Protein AF-0000000080280510 (afdb_homodimer)

Nearest PDB structures (foldseek):
  3bbl-assembly1_A  TM=8.140E-01  e=5.980E-21  Chloroflexus aggregans DSM 9485
  4wxe-assembly1_A  TM=8.511E-01  e=9.737E-18  Lacticaseibacillus paracasei ATCC 334
  4rk5-assembly1_A-2  TM=8.544E-01  e=2.870E-17  Lacticaseibacillus paracasei ATCC 334
  4rk7-assembly1_B  TM=8.495E-01  e=2.159E-17  Weissella paramesenteroides ATCC 33313
  4rk4-assembly1_A-2  TM=8.739E-01  e=1.062E-16  Lacticaseibacillus paracasei ATCC 334

pLDDT: mean 86.49, std 14.52, range [25.06, 98.88]

Foldseek 3Di:
DPDPPQCDCVNLCVQLVHDSVQLVCLLVVNDPDDPVSSVSSVVSCVVSVNDPPPVVVVVVLDAALEEEEEEADCPPLLNVLLVLLQVVLSVVVVGHYDYDHPVPPLVVVLVSLQVCLVNRHQEYEYEYFDFPDPVSLVSNCVSVVVSVVSNHFYEYEDDPPSNQHAYEHEQLLCLLQQVLVVQVVLPFQFEAEEFEDPSTPSRVNNVNSNQVNSVVVPHHDDPLSYFYAHPALCRLLVSLVSQVPDPLVNHGLEYEYAAPRSQNSNVVNCVVVVHDFNARHFYAHEACRPCQCVDVFRHWYWHWPSSVSSNVRSVCRVPDDPPDGHHYHYTYTHTDDTRRDHRGDD/DPDPPQCDCVNLCVQLVHDSVQLVCLLVVNDPDDPVSSVSSVVSCVVSVNDCPPVVVVVVVDAALEEEEEEADCPPLLNVLLVLLQVVLSVVVVGHYDYDHPVPPLVVVLVSLQVCLVNRHQEYEYEFFDFPDPVSLVSNCVSVVVSVVSNHFYEYEDDPPSNQHAYEHEQLLCLLQQVLVVQVVLPFQFEAEEFEDPSTPSRVNNVNSNQVNSVVVPHHDDPLSYFYAHPALCRLLVSLVSLVPDPLVNHGLEYEYAAPRSQNSNVVNCVVVVHDFNARHFYAHEACRPCQCVDVFRHWYWHWPSSVSSNVRSVCRVPDDPPDGHHYHYTYTHTDDTRRDHRGDD

Radius of gyration: 27.79 Å; Cα contacts (8 Å, |Δi|>4): 1458; chains: 2; bounding box: 68×83×66 Å

Secondary structure (DSSP, 8-state):
--------HHHHHHHHTS-HHHHHHHHTT-----HHHHHHHHHHHHHTT----HHHHHHTTPPEEEEEEEES-TTSHHHHHHHHHHHHHHHHTT-EEEEEE-TT-HHHHHHHHHHHHHTTEEEEEEESPPB--HHHHHHHHHHHHHHHHTT-EEEEES--GGG--EEEEE-HHHHHHHHHHHHHHTT---EEEEE--TTBHHHHHHHHHHHHHHHHTT----GGGEEE--SSHHHHHHHHHHHHTS-GGG--SEEEESSHHHHHHHHHHHHHTT--TTTT-EEE-SB--GGGGGSSSPPBEEE--HHHHHHHHHHHHHT--TTPPPPEEEE--EEE--TT--PPP-/--------HHHHHHHHTS-HHHHHHHHTT-----HHHHHHHHHHHHHTT----HHHHHHTTPPEEEEEEEES-TTSHHHHHHHHHHHHHHHHTT-EEEEEE-TT-HHHHHHHHHHHHHTTEEEEEEESPPB--HHHHHHHHHHHHHHHHTT-EEEEES--GGG--EEEEE-HHHHHHHHHHHHHHTT---EEEEE--TTBHHHHHHHHHHHHHHHHTT----GGGEEE--SSHHHHHHHHHHHHTS-GGG--SEEEESSHHHHHHHHHHHHHTT--TTTT-EEE-SB--GGGGGSSSPPBEEE--HHHHHHHHHHHHHT--TTPPPPEEEE--EEE--TT--PPP-

Solvent-accessible surface area (backbone atoms only — not comparable to full-atom values): 34530 Å² total; per-residue (Å²): 131,80,78,74,73,76,65,42,67,61,51,29,6,58,67,41,70,43,53,55,67,55,36,50,25,44,78,67,67,68,46,93,65,59,69,69,58,46,49,40,36,52,48,29,21,58,75,56,66,42,61,83,41,60,43,55,47,45,63,70,71,44,66,38,64,30,33,37,37,41,30,36,42,50,65,38,61,66,46,21,37,20,47,48,18,30,49,52,52,29,51,77,67,72,32,44,57,35,34,32,60,34,71,77,33,69,69,47,47,45,49,50,51,46,51,38,48,50,62,33,31,42,26,39,36,41,40,44,66,28,71,88,42,70,68,58,49,52,56,40,46,66,49,48,50,62,35,40,75,72,64,32,25,52,17,25,38,34,70,48,78,85,70,71,45,29,23,30,28,65,35,40,31,60,33,20,23,51,44,34,49,56,44,42,74,45,61,46,67,44,56,30,34,39,34,37,58,73,68,27,53,61,44,44,31,25,51,50,21,23,44,51,41,31,47,76,71,75,25,73,74,54,74,87,32,48,32,68,30,54,86,33,36,68,20,16,22,53,23,38,47,59,56,66,70,44,62,74,92,70,50,42,42,31,35,41,16,71,29,39,52,20,29,52,18,26,52,48,40,33,52,75,70,71,49,46,58,24,69,63,32,16,39,28,26,27,46,58,44,82,64,39,72,69,34,69,50,19,49,13,23,27,35,42,56,41,37,55,50,19,29,48,27,46,48,51,29,71,66,57,55,89,88,58,77,58,50,77,45,77,44,69,44,44,72,43,86,39,52,13,47,58,57,56,73,130,131,81,78,74,74,77,66,41,67,58,50,28,6,57,68,40,70,43,53,56,66,52,36,52,24,45,77,68,67,67,46,92,65,59,69,71,59,45,49,40,36,52,48,29,20,57,75,57,66,41,61,83,41,59,42,56,48,44,64,70,68,44,66,38,64,31,32,38,36,40,29,35,42,50,64,38,60,67,46,20,38,19,48,48,18,29,48,52,53,30,51,76,66,72,32,44,57,36,33,32,61,33,70,77,33,70,69,48,48,44,49,50,51,44,51,39,50,52,60,32,31,42,27,40,36,42,39,45,67,30,70,89,42,70,70,56,49,51,54,40,46,66,47,49,51,61,33,40,74,71,65,32,26,53,18,23,38,34,69,50,78,86,68,71,46,29,23,29,28,67,34,38,31,60,33,21,22,52,43,36,48,54,44,42,73,45,60,47,66,42,54,31,33,38,35,36,58,73,69,28,53,62,43,42,32,24,49,49,20,24,44,51,41,32,46,76,71,76,26,73,74,53,74,89,32,48,32,67,30,53,86,33,37,68,20,16,22,53,23,38,46,60,57,65,69,44,60,74,91,71,49,43,43,31,36,40,17,70,30,39,51,20,28,53,19,25,51,48,41,32,53,76,70,70,48,47,59,24,71,64,31,16,40,31,26,28,45,56,45,83,64,40,72,69,32,68,50,20,48,13,22,26,34,42,58,40,37,56,49,20,29,50,30,46,48,51,29,71,66,58,55,92,90,58,78,58,49,75,45,77,43,69,45,43,73,43,88,39,52,13,47,56,57,57,73,130

Sequence (692 aa):
MKARPHVTLEDVARTADVSLATASRVLNGTATVRGDLRERVIAAAADLSYTPNAHAQALAGGSQPTVGVICHDVGDPYFAAIAGGIMRVASENDLLVMLASTFRDPAKEVAYVSTLRAQRASAILLIGSAFEDKAWEKAMAAELEPYRRGGGHVAAVSRHRGLKVDTVQPDNRGGGAALAKALLDQGHRRFAVLAGPRSLTTVVDRLDGFAAELLEHGAELREDDVAEAAFTRDGGYEAMEKVLARPRKQWPTCVFAVTDVMAIGAMAALRDAGVSVPGEMSIAGFDDIPVVRDLTPSLTTVALPLEKLGARAMDLALKAAPGTRPRVVRMSGEVVLRGSTASPARMKARPHVTLEDVARTADVSLATASRVLNGTATVRGDLRERVIAAAADLSYTPNAHAQALAGGSQPTVGVICHDVGDPYFAAIAGGIMRVASENDLLVMLASTFRDPAKEVAYVSTLRAQRASAILLIGSAFEDKAWEKAMAAELEPYRRGGGHVAAVSRHRGLKVDTVQPDNRGGGAALAKALLDQGHRRFAVLAGPRSLTTVVDRLDGFAAELLEHGAELREDDVAEAAFTRDGGYEAMEKVLARPRKQWPTCVFAVTDVMAIGAMAALRDAGVSVPGEMSIAGFDDIPVVRDLTPSLTTVALPLEKLGARAMDLALKAAPGTRPRVVRMSGEVVLRGSTASPAR

Organism: Amycolatopsis orientalis (NCBI:txid31958)

Structure (mmCIF, N/CA/C/O backbone):
data_AF-0000000080280510-model_v1
#
loop_
_entity.id
_entity.type
_entity.pdbx_description
1 polymer 'LacI family transcriptional regulator'
#
loop_
_atom_site.group_PDB
_atom_site.id
_atom_site.type_symbol
_atom_site.label_atom_id
_atom_site.label_alt_id
_atom_site.label_comp_id
_atom_site.label_asym_id
_atom_site.label_entity_id
_atom_site.label_seq_id
_atom_site.pdbx_PDB_ins_code
_atom_site.Cartn_x
_atom_site.Cartn_y
_atom_site.Cartn_z
_atom_site.occupancy
_atom_site.B_iso_or_equiv
_atom_site.auth_seq_id
_atom_site.auth_comp_id
_atom_site.auth_asym_id
_atom_site.auth_atom_id
_atom_site.pdbx_PDB_mo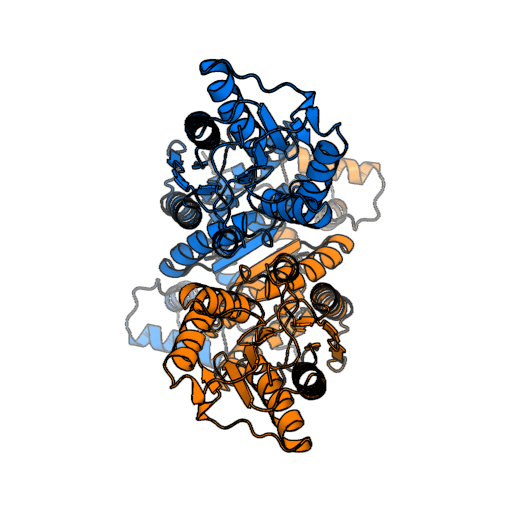del_num
ATOM 1 N N . MET A 1 1 ? -29.344 39.906 8.875 1 25.08 1 MET A N 1
ATOM 2 C CA . MET A 1 1 ? -29.156 38.906 9.938 1 25.08 1 MET A CA 1
ATOM 3 C C . MET A 1 1 ? -27.672 38.688 10.219 1 25.08 1 MET A C 1
ATOM 5 O O . MET A 1 1 ? -26.922 38.344 9.312 1 25.08 1 MET A O 1
ATOM 9 N N . LYS A 1 2 ? -27.125 39.312 11.266 1 32.38 2 LYS A N 1
ATOM 10 C CA . LYS A 1 2 ? -25.734 39.344 11.695 1 32.38 2 LYS A CA 1
ATOM 11 C C . LYS A 1 2 ? -25.156 37.938 11.82 1 32.38 2 LYS A C 1
ATOM 13 O O . LYS A 1 2 ? -25.766 37.062 12.422 1 32.38 2 LYS A O 1
ATOM 18 N N . ALA A 1 3 ? -24.328 37.562 11.008 1 35.66 3 ALA A N 1
ATOM 19 C CA . ALA A 1 3 ? -23.625 36.281 11 1 35.66 3 ALA A CA 1
ATOM 20 C C . ALA A 1 3 ? -23.156 35.906 12.398 1 35.66 3 ALA A C 1
ATOM 22 O O . ALA A 1 3 ? -22.516 36.688 13.086 1 35.66 3 ALA A O 1
ATOM 23 N N . ARG A 1 4 ? -23.766 35.062 13.094 1 42.97 4 ARG A N 1
ATOM 24 C CA . ARG A 1 4 ? -23.516 34.688 14.484 1 42.97 4 ARG A CA 1
ATOM 25 C C . ARG A 1 4 ? -22.047 34.312 14.688 1 42.97 4 ARG A C 1
ATOM 27 O O . ARG A 1 4 ? -21.5 33.5 13.953 1 42.97 4 ARG A O 1
ATOM 34 N N . PRO A 1 5 ? -21.25 35.062 15.406 1 43.16 5 PRO A N 1
ATOM 35 C CA . PRO A 1 5 ? -19.844 34.781 15.703 1 43.16 5 PRO A CA 1
ATOM 36 C C . PRO A 1 5 ? -19.578 33.344 16.125 1 43.16 5 PRO A C 1
ATOM 38 O O . PRO A 1 5 ? -20.484 32.688 16.641 1 43.16 5 PRO A O 1
ATOM 41 N N . HIS A 1 6 ? -18.766 32.594 15.484 1 49.75 6 HIS A N 1
ATOM 42 C CA . HIS A 1 6 ? -18.266 31.297 15.914 1 49.75 6 HIS A CA 1
ATOM 43 C C . HIS A 1 6 ? -18.125 31.234 17.438 1 49.75 6 HIS A C 1
ATOM 45 O O . HIS A 1 6 ? -17.688 32.219 18.062 1 49.75 6 HIS A O 1
ATOM 51 N N . VAL A 1 7 ? -18.844 30.375 18.125 1 61.53 7 VAL A N 1
ATOM 52 C CA . VAL A 1 7 ? -18.75 30.188 19.562 1 61.53 7 VAL A CA 1
ATOM 53 C C . VAL A 1 7 ? -17.281 30.031 19.969 1 61.53 7 VAL A C 1
ATOM 55 O O . VAL A 1 7 ? -16.531 29.266 19.344 1 61.53 7 VAL A O 1
ATOM 58 N N . THR A 1 8 ? -16.703 30.891 20.688 1 65.88 8 THR A N 1
ATOM 59 C CA . THR A 1 8 ? -15.32 30.906 21.141 1 65.88 8 THR A CA 1
ATOM 60 C C . THR A 1 8 ? -15.195 30.281 22.531 1 65.88 8 THR A C 1
ATOM 62 O O . THR A 1 8 ? -16.203 30.031 23.188 1 65.88 8 THR A O 1
ATOM 65 N N . LEU A 1 9 ? -13.922 29.969 22.812 1 73.62 9 LEU A N 1
ATOM 66 C CA . LEU A 1 9 ? -13.656 29.516 24.172 1 73.62 9 LEU A CA 1
ATOM 67 C C . LEU A 1 9 ? -14.156 30.547 25.188 1 73.62 9 LEU A C 1
ATOM 69 O O . LEU A 1 9 ? -14.594 30.172 26.281 1 73.62 9 LEU A O 1
ATOM 73 N N . GLU A 1 10 ? -14.164 31.781 24.734 1 78 10 GLU A N 1
ATOM 74 C CA . GLU A 1 10 ? -14.656 32.844 25.609 1 78 10 GLU A CA 1
ATOM 75 C C . GLU A 1 10 ? -16.156 32.719 25.844 1 78 10 GLU A C 1
ATOM 77 O O . GLU A 1 10 ? -16.641 32.969 26.953 1 78 10 GLU A O 1
ATOM 82 N N . ASP A 1 11 ? -16.812 32.281 24.875 1 78.56 11 ASP A N 1
ATOM 83 C CA . ASP A 1 11 ? -18.25 32.062 25 1 78.56 11 ASP A CA 1
ATOM 84 C C . ASP A 1 11 ? -18.562 30.906 25.953 1 78.56 11 ASP A C 1
ATOM 86 O O . ASP A 1 11 ? -19.484 31 26.766 1 78.56 11 ASP A O 1
ATOM 90 N N . VAL A 1 12 ? -17.766 29.906 25.844 1 79.56 12 VAL A N 1
ATOM 91 C CA . VAL A 1 12 ? -17.922 28.766 26.734 1 79.56 12 VAL A CA 1
ATOM 92 C C . VAL A 1 12 ? -17.609 29.172 28.172 1 79.56 12 VAL A C 1
ATOM 94 O O . VAL A 1 12 ? -18.359 28.828 29.094 1 79.56 12 VAL A O 1
ATOM 97 N N . ALA A 1 13 ? -16.562 29.891 28.25 1 84.81 13 ALA A N 1
ATOM 98 C CA . ALA A 1 13 ? -16.156 30.359 29.578 1 84.81 13 ALA A CA 1
ATOM 99 C C . ALA A 1 13 ? -17.234 31.25 30.203 1 84.81 13 ALA A C 1
ATOM 101 O O . ALA A 1 13 ? -17.547 31.094 31.391 1 84.81 13 ALA A O 1
ATOM 102 N N . ARG A 1 14 ? -17.75 32.062 29.406 1 84.56 14 ARG A N 1
ATOM 103 C CA . ARG A 1 14 ? -18.797 32.969 29.859 1 84.56 14 ARG A CA 1
ATOM 104 C C . ARG A 1 14 ? -20.062 32.188 30.25 1 84.56 14 ARG A C 1
ATOM 106 O O . ARG A 1 14 ? -20.641 32.469 31.312 1 84.56 14 ARG A O 1
ATOM 113 N N . THR A 1 15 ? -20.344 31.25 29.484 1 83.81 15 THR A N 1
ATOM 114 C CA . THR A 1 15 ? -21.547 30.469 29.719 1 83.81 15 THR A CA 1
ATOM 115 C C . THR A 1 15 ? -21.391 29.594 30.953 1 83.81 15 THR A C 1
ATOM 117 O O . THR A 1 15 ? -22.344 29.406 31.719 1 83.81 15 THR A O 1
ATOM 120 N N . ALA A 1 16 ? -20.25 29.094 31.141 1 85.06 16 ALA A N 1
ATOM 121 C CA . ALA A 1 16 ? -19.938 28.203 32.25 1 85.06 16 ALA A CA 1
ATOM 122 C C . ALA A 1 16 ? -19.547 29.016 33.5 1 85.06 16 ALA A C 1
ATOM 124 O O . ALA A 1 16 ? -19.359 28.453 34.562 1 85.06 16 ALA A O 1
ATOM 125 N N . ASP A 1 17 ? -19.453 30.312 33.312 1 87.56 17 ASP A N 1
ATOM 126 C CA . ASP A 1 17 ? -19.047 31.234 34.375 1 87.56 17 ASP A CA 1
ATOM 127 C C . ASP A 1 17 ? -17.703 30.828 35 1 87.56 17 ASP A C 1
ATOM 129 O O . ASP A 1 17 ? -17.594 30.703 36.219 1 87.56 17 ASP A O 1
ATOM 133 N N . VAL A 1 18 ? -16.844 30.578 34.094 1 85.31 18 VAL A N 1
ATOM 134 C CA . VAL A 1 18 ? -15.477 30.281 34.5 1 85.31 18 VAL A CA 1
ATOM 135 C C . VAL A 1 18 ? -14.508 31.156 33.719 1 85.31 18 VAL A C 1
ATOM 137 O O . VAL A 1 18 ? -14.906 31.812 32.75 1 85.31 18 VAL A O 1
ATOM 140 N N . SER A 1 19 ? -13.305 31.234 34.25 1 81.19 19 SER A N 1
ATOM 141 C CA . SER A 1 19 ? -12.281 31.969 33.5 1 81.19 19 SER A CA 1
ATOM 142 C C . SER A 1 19 ? -11.969 31.266 32.156 1 81.19 19 SER A C 1
ATOM 144 O O . SER A 1 19 ? -12.227 30.078 32 1 81.19 19 SER A O 1
ATOM 146 N N . LEU A 1 20 ? -11.406 31.953 31.172 1 79.88 20 LEU A N 1
ATOM 147 C CA . LEU A 1 20 ? -10.977 31.406 29.891 1 79.88 20 LEU A CA 1
ATOM 148 C C . LEU A 1 20 ? -9.969 30.281 30.078 1 79.88 20 LEU A C 1
ATOM 150 O O . LEU A 1 20 ? -10.039 29.25 29.406 1 79.88 20 LEU A O 1
ATOM 154 N N . ALA A 1 21 ? -9.125 30.5 31.094 1 76.88 21 ALA A N 1
ATOM 155 C CA . ALA A 1 21 ? -8.094 29.516 31.406 1 76.88 21 ALA A CA 1
ATOM 156 C C . ALA A 1 21 ? -8.703 28.234 31.953 1 76.88 21 ALA A C 1
ATOM 158 O O . ALA A 1 21 ? -8.289 27.141 31.594 1 76.88 21 ALA A O 1
ATOM 159 N N . THR A 1 22 ? -9.648 28.422 32.75 1 78.19 22 THR A N 1
ATOM 160 C CA . THR A 1 22 ? -10.305 27.281 33.375 1 78.19 22 THR A CA 1
ATOM 161 C C . THR A 1 22 ? -11.102 26.484 32.312 1 78.19 22 THR A C 1
ATOM 163 O O . THR A 1 22 ? -11.031 25.266 32.281 1 78.19 22 THR A O 1
ATOM 166 N N . ALA A 1 23 ? -11.844 27.188 31.438 1 79 23 ALA A N 1
ATOM 167 C CA . ALA A 1 23 ? -12.609 26.531 30.375 1 79 23 ALA A CA 1
ATOM 168 C C . ALA A 1 23 ? -11.688 25.766 29.438 1 79 23 ALA A C 1
ATOM 170 O O . ALA A 1 23 ? -11.992 24.625 29.062 1 79 23 ALA A O 1
ATOM 171 N N . SER A 1 24 ? -10.617 26.328 29.141 1 71.94 24 SER A N 1
ATOM 172 C CA . SER A 1 24 ? -9.633 25.703 28.25 1 71.94 24 SER A CA 1
ATOM 173 C C . SER A 1 24 ? -9.055 24.438 28.875 1 71.94 24 SER A C 1
ATOM 175 O O . SER A 1 24 ? -9.008 23.391 28.234 1 71.94 24 SER A O 1
ATOM 177 N N . ARG A 1 25 ? -8.742 24.562 30.156 1 69.44 25 ARG A N 1
ATOM 178 C CA . ARG A 1 25 ? -8.109 23.438 30.859 1 69.44 25 ARG A CA 1
ATOM 179 C C . ARG A 1 25 ? -9.094 22.297 31.062 1 69.44 25 ARG A C 1
ATOM 181 O O . ARG A 1 25 ? -8.719 21.125 30.953 1 69.44 25 ARG A O 1
ATOM 188 N N . VAL A 1 26 ? -10.266 22.625 31.281 1 74.31 26 VAL A N 1
ATOM 189 C CA . VAL A 1 26 ? -11.289 21.609 31.484 1 74.31 26 VAL A CA 1
ATOM 190 C C . VAL A 1 26 ? -11.555 20.875 30.188 1 74.31 26 VAL A C 1
ATOM 192 O O . VAL A 1 26 ? -11.602 19.641 30.156 1 74.31 26 VAL A O 1
ATOM 195 N N . LEU A 1 27 ? -11.609 21.594 29.094 1 71.75 27 LEU A N 1
ATOM 196 C CA . LEU A 1 27 ? -11.977 21 27.828 1 71.75 27 LEU A CA 1
ATOM 197 C C . LEU A 1 27 ? -10.82 20.219 27.234 1 71.75 27 LEU A C 1
ATOM 199 O O . LEU A 1 27 ? -11.031 19.25 26.484 1 71.75 27 LEU A O 1
ATOM 203 N N . ASN A 1 28 ? -9.609 20.625 27.75 1 62.53 28 ASN A N 1
ATOM 204 C CA . ASN A 1 28 ? -8.414 19.922 27.297 1 62.53 28 ASN A CA 1
ATOM 205 C C . ASN A 1 28 ? -8.016 18.812 28.266 1 62.53 28 ASN A C 1
ATOM 207 O O . ASN A 1 28 ? -6.996 18.156 28.078 1 62.53 28 ASN A O 1
ATOM 211 N N . GLY A 1 29 ? -8.773 18.703 29.25 1 63.38 29 GLY A N 1
ATOM 212 C CA . GLY A 1 29 ? -8.594 17.641 30.219 1 63.38 29 GLY A CA 1
ATOM 213 C C . GLY A 1 29 ? -7.426 17.859 31.156 1 63.38 29 GLY A C 1
ATOM 214 O O . GLY A 1 29 ? -6.93 16.922 31.781 1 63.38 29 GLY A O 1
ATOM 215 N N . THR A 1 30 ? -6.957 19.016 31.188 1 58.25 30 THR A N 1
ATOM 216 C CA . THR A 1 30 ? -5.77 19.281 31.984 1 58.25 30 THR A CA 1
ATOM 217 C C . THR A 1 30 ? -6.137 20.031 33.281 1 58.25 30 THR A C 1
ATOM 219 O O . THR A 1 30 ? -5.273 20.312 34.094 1 58.25 30 THR A O 1
ATOM 222 N N . ALA A 1 31 ? -7.316 20.328 33.375 1 63.25 31 ALA A N 1
ATOM 223 C CA . ALA A 1 31 ? -7.727 21.109 34.531 1 63.25 31 ALA A CA 1
ATOM 224 C C . ALA A 1 31 ? -8.008 20.188 35.719 1 63.25 31 ALA A C 1
ATOM 226 O O . ALA A 1 31 ? -8.68 19.172 35.594 1 63.25 31 ALA A O 1
ATOM 227 N N . THR A 1 32 ? -7.344 20.344 36.844 1 67.62 32 THR A N 1
ATOM 228 C CA . THR A 1 32 ? -7.758 19.766 38.125 1 67.62 32 THR A CA 1
ATOM 229 C C . THR A 1 32 ? -8.867 20.609 38.75 1 67.62 32 THR A C 1
ATOM 231 O O . THR A 1 32 ? -8.586 21.562 39.469 1 67.62 32 THR A O 1
ATOM 234 N N . VAL A 1 33 ? -10.086 20.422 38.344 1 70.06 33 VAL A N 1
ATOM 235 C CA . VAL A 1 33 ? -11.203 21.188 38.906 1 70.06 33 VAL A CA 1
ATOM 236 C C . VAL A 1 33 ? -12.219 20.234 39.531 1 70.06 33 VAL A C 1
ATOM 238 O O . VAL A 1 33 ? -12.172 19.031 39.281 1 70.06 33 VAL A O 1
ATOM 241 N N . ARG A 1 34 ? -13.086 20.734 40.406 1 74.19 34 ARG A N 1
ATOM 242 C CA . ARG A 1 34 ? -14.172 19.969 41 1 74.19 34 ARG A CA 1
ATOM 243 C C . ARG A 1 34 ? -15.125 19.438 39.938 1 74.19 34 ARG A C 1
ATOM 245 O O . ARG A 1 34 ? -15.289 20.062 38.875 1 74.19 34 ARG A O 1
ATOM 252 N N . GLY A 1 35 ? -15.609 18.25 40.125 1 73.69 35 GLY A N 1
ATOM 253 C CA . GLY A 1 35 ? -16.484 17.562 39.219 1 73.69 35 GLY A CA 1
ATOM 254 C C . GLY A 1 35 ? -17.625 18.422 38.688 1 73.69 35 GLY A C 1
ATOM 255 O O . GLY A 1 35 ? -17.969 18.375 37.531 1 73.69 35 GLY A O 1
ATOM 256 N N . ASP A 1 36 ? -18.203 19.156 39.594 1 78.31 36 ASP A N 1
ATOM 257 C CA . ASP A 1 36 ? -19.328 20 39.219 1 78.31 36 ASP A CA 1
ATOM 258 C C . ASP A 1 36 ? -18.922 21.062 38.188 1 78.31 36 ASP A C 1
ATOM 260 O O . ASP A 1 36 ? -19.656 21.297 37.219 1 78.31 36 ASP A O 1
ATOM 264 N N . LEU A 1 37 ? -17.75 21.672 38.281 1 78.06 37 LEU A N 1
ATOM 265 C CA . LEU A 1 37 ? -17.234 22.703 37.375 1 78.06 37 LEU A CA 1
ATOM 266 C C . LEU A 1 37 ? -16.891 22.078 36 1 78.06 37 LEU A C 1
ATOM 268 O O . LEU A 1 37 ? -17.156 22.688 34.969 1 78.06 37 LEU A O 1
ATOM 272 N N . ARG A 1 38 ? -16.359 20.984 35.969 1 80.19 38 ARG A N 1
ATOM 273 C CA . ARG A 1 38 ? -16.047 20.266 34.75 1 80.19 38 ARG A CA 1
ATOM 274 C C . ARG A 1 38 ? -17.297 20 33.938 1 80.19 38 ARG A C 1
ATOM 276 O O . ARG A 1 38 ? -17.328 20.234 32.719 1 80.19 38 ARG A O 1
ATOM 283 N N . GLU A 1 39 ? -18.234 19.562 34.656 1 81.56 39 GLU A N 1
ATOM 284 C CA . GLU A 1 39 ? -19.5 19.234 34 1 81.56 39 GLU A CA 1
ATOM 285 C C . GLU A 1 39 ? -20.141 20.484 33.406 1 81.56 39 GLU A C 1
ATOM 287 O O . GLU A 1 39 ? -20.703 20.438 32.312 1 81.56 39 GLU A O 1
ATOM 292 N N . ARG A 1 40 ? -20.125 21.547 34.125 1 83.44 40 ARG A N 1
ATOM 293 C CA . ARG A 1 40 ? -20.688 22.812 33.656 1 83.44 40 ARG A CA 1
ATOM 294 C C . ARG A 1 40 ? -20 23.281 32.375 1 83.44 40 ARG A C 1
ATOM 296 O O . ARG A 1 40 ? -20.656 23.734 31.438 1 83.44 40 ARG A O 1
ATOM 303 N N . VAL A 1 41 ? -18.703 23.125 32.344 1 81.88 41 VAL A N 1
ATOM 304 C CA . VAL A 1 41 ? -17.922 23.562 31.188 1 81.88 41 VAL A CA 1
ATOM 305 C C . VAL A 1 41 ? -18.234 22.656 29.984 1 81.88 41 VAL A C 1
ATOM 307 O O . VAL A 1 41 ? -18.453 23.141 28.875 1 81.88 41 VAL A O 1
ATOM 310 N N . ILE A 1 42 ? -18.281 21.422 30.281 1 78.5 42 ILE A N 1
ATOM 311 C CA . ILE A 1 42 ? -18.578 20.453 29.234 1 78.5 42 ILE A CA 1
ATOM 312 C C . ILE A 1 42 ? -20 20.656 28.719 1 78.5 42 ILE A C 1
ATOM 314 O O . ILE A 1 42 ? -20.234 20.641 27.516 1 78.5 42 ILE A O 1
ATOM 318 N N . ALA A 1 43 ? -20.875 20.906 29.609 1 78.75 43 ALA A N 1
ATOM 319 C CA . ALA A 1 43 ? -22.266 21.188 29.234 1 78.75 43 ALA A CA 1
ATOM 320 C C . ALA A 1 43 ? -22.391 22.469 28.438 1 78.75 43 ALA A C 1
ATOM 322 O O . ALA A 1 43 ? -23.109 22.531 27.438 1 78.75 43 ALA A O 1
ATOM 323 N N . ALA A 1 44 ? -21.734 23.5 28.828 1 79.75 44 ALA A N 1
ATOM 324 C CA . ALA A 1 44 ? -21.734 24.781 28.109 1 79.75 44 ALA A CA 1
ATOM 325 C C . ALA A 1 44 ? -21.156 24.625 26.703 1 79.75 44 ALA A C 1
ATOM 327 O O . ALA A 1 44 ? -21.703 25.172 25.75 1 79.75 44 ALA A O 1
ATOM 328 N N . ALA A 1 45 ? -20.047 23.875 26.641 1 74.81 45 ALA A N 1
ATOM 329 C CA . ALA A 1 45 ? -19.438 23.609 25.328 1 74.81 45 ALA A CA 1
ATOM 330 C C . ALA A 1 45 ? -20.391 22.859 24.422 1 74.81 45 ALA A C 1
ATOM 332 O O . ALA A 1 45 ? -20.516 23.172 23.234 1 74.81 45 ALA A O 1
ATOM 333 N N . ALA A 1 46 ? -21.031 21.953 24.938 1 69.44 46 ALA A N 1
ATOM 334 C CA . ALA A 1 46 ? -22.016 21.156 24.203 1 69.44 46 ALA A CA 1
ATOM 335 C C . ALA A 1 46 ? -23.203 22.016 23.781 1 69.44 46 ALA A C 1
ATOM 337 O O . ALA A 1 46 ? -23.656 21.938 22.641 1 69.44 46 ALA A O 1
ATOM 338 N N . ASP A 1 47 ? -23.703 22.812 24.719 1 71.31 47 ASP A N 1
ATOM 339 C CA . ASP A 1 47 ? -24.844 23.688 24.469 1 71.31 47 ASP A CA 1
ATOM 340 C C . ASP A 1 47 ? -24.531 24.688 23.359 1 71.31 47 ASP A C 1
ATOM 342 O O . ASP A 1 47 ? -25.406 25.016 22.562 1 71.31 47 ASP A O 1
ATOM 346 N N . LEU A 1 48 ? -23.266 25.062 23.344 1 67.62 48 LEU A N 1
ATOM 347 C CA . LEU A 1 48 ? -22.859 26.094 22.375 1 67.62 48 LEU A CA 1
ATOM 348 C C . LEU A 1 48 ? -22.281 25.453 21.125 1 67.62 48 LEU A C 1
ATOM 350 O O . LEU A 1 48 ? -21.844 26.156 20.203 1 67.62 48 LEU A O 1
ATOM 354 N N . SER A 1 49 ? -22.312 24.141 21.203 1 62.88 49 SER A N 1
ATOM 355 C CA . SER A 1 49 ? -21.703 23.375 20.125 1 62.88 49 SER A CA 1
ATOM 356 C C . SER A 1 49 ? -20.266 23.797 19.875 1 62.88 49 SER A C 1
ATOM 358 O O . SER A 1 49 ? -19.859 23.984 18.734 1 62.88 49 SER A O 1
ATOM 360 N N . TYR A 1 50 ? -19.734 24.094 21.078 1 55.66 50 TYR A N 1
ATOM 361 C CA . TYR A 1 50 ? -18.328 24.5 21 1 55.66 50 TYR A CA 1
ATOM 362 C C . TYR A 1 50 ? -17.438 23.281 20.812 1 55.66 50 TYR A C 1
ATOM 364 O O . TYR A 1 50 ? -17.531 22.312 21.562 1 55.66 50 TYR A O 1
ATOM 372 N N . THR A 1 51 ? -16.844 23.125 19.828 1 48.78 51 THR A N 1
ATOM 373 C CA . THR A 1 51 ? -15.758 22.172 19.625 1 48.78 51 THR A CA 1
ATOM 374 C C . THR A 1 51 ? -14.398 22.828 19.875 1 48.78 51 THR A C 1
ATOM 376 O O . THR A 1 51 ? -14.086 23.844 19.266 1 48.78 51 THR A O 1
ATOM 379 N N . PRO A 1 52 ? -13.82 22.438 21.047 1 44.44 52 PRO A N 1
ATOM 380 C CA . PRO A 1 52 ? -12.477 23.016 21.188 1 44.44 52 PRO A CA 1
ATOM 381 C C . PRO A 1 52 ? -11.719 23.078 19.859 1 44.44 52 PRO A C 1
ATOM 383 O O . PRO A 1 52 ? -11.734 22.109 19.094 1 44.44 52 PRO A O 1
ATOM 386 N N . ASN A 1 53 ? -11.797 24.047 19.203 1 41.62 53 ASN A N 1
ATOM 387 C CA . ASN A 1 53 ? -11.102 24.203 17.938 1 41.62 53 ASN A CA 1
ATOM 388 C C . ASN A 1 53 ? -9.688 23.641 18 1 41.62 53 ASN A C 1
ATOM 390 O O . ASN A 1 53 ? -8.922 23.969 18.906 1 41.62 53 ASN A O 1
ATOM 394 N N . ALA A 1 54 ? -9.461 22.547 17.625 1 40 54 ALA A N 1
ATOM 395 C CA . ALA A 1 54 ? -8.062 22.172 17.406 1 40 54 ALA A CA 1
ATOM 396 C C . ALA A 1 54 ? -7.199 23.406 17.141 1 40 54 ALA A C 1
ATOM 398 O O . ALA A 1 54 ? -6.047 23.469 17.578 1 40 54 ALA A O 1
ATOM 399 N N . HIS A 1 55 ? -7.707 24.375 16.516 1 37.38 55 HIS A N 1
ATOM 400 C CA . HIS A 1 55 ? -7.039 25.656 16.281 1 37.38 55 HIS A CA 1
ATOM 401 C C . HIS A 1 55 ? -6.816 26.406 17.578 1 37.38 55 HIS A C 1
ATOM 403 O O . HIS A 1 55 ? -5.762 27.031 17.766 1 37.38 55 HIS A O 1
ATOM 409 N N . ALA A 1 56 ? -7.797 26.469 18.391 1 39.75 56 ALA A N 1
ATOM 410 C CA . ALA A 1 56 ? -7.602 27.172 19.656 1 39.75 56 ALA A CA 1
ATOM 411 C C . ALA A 1 56 ? -6.559 26.453 20.516 1 39.75 56 ALA A C 1
ATOM 413 O O . ALA A 1 56 ? -5.773 27.109 21.219 1 39.75 56 ALA A O 1
ATOM 414 N N . GLN A 1 57 ? -6.582 25.156 20.469 1 40.34 57 GLN A N 1
ATOM 415 C CA . GLN A 1 57 ? -5.484 24.453 21.125 1 40.34 57 GLN A CA 1
ATOM 416 C C . GLN A 1 57 ? -4.168 24.672 20.375 1 40.34 57 GLN A C 1
ATOM 418 O O . GLN A 1 57 ? -3.107 24.766 21 1 40.34 57 GLN A O 1
ATOM 423 N N . ALA A 1 58 ? -4.199 24.625 19.047 1 39.91 58 ALA A N 1
ATOM 424 C CA . ALA A 1 58 ? -3.053 25.047 18.266 1 39.91 58 ALA A CA 1
ATOM 425 C C . ALA A 1 58 ? -2.68 26.5 18.578 1 39.91 58 ALA A C 1
ATOM 427 O O . ALA A 1 58 ? -1.496 26.844 18.641 1 39.91 58 ALA A O 1
ATOM 428 N N . LEU A 1 59 ? -3.615 27.328 18.781 1 36.84 59 LEU A N 1
ATOM 429 C CA . LEU A 1 59 ? -3.363 28.719 19.172 1 36.84 59 LEU A CA 1
ATOM 430 C C . LEU A 1 59 ? -2.816 28.781 20.594 1 36.84 59 LEU A C 1
ATOM 432 O O . LEU A 1 59 ? -2.053 29.688 20.922 1 36.84 59 LEU A O 1
ATOM 436 N N . ALA A 1 60 ? -3.387 27.969 21.422 1 39 60 ALA A N 1
ATOM 437 C CA . ALA A 1 60 ? -2.785 28.062 22.75 1 39 60 ALA A CA 1
ATOM 438 C C . ALA A 1 60 ? -1.388 27.438 22.766 1 39 60 ALA A C 1
ATOM 440 O O . ALA A 1 60 ? -0.852 27.125 23.828 1 39 60 ALA A O 1
ATOM 441 N N . GLY A 1 61 ? -0.676 27.328 21.703 1 45.75 61 GLY A N 1
ATOM 442 C CA . GLY A 1 61 ? 0.743 27.047 21.562 1 45.75 61 GLY A CA 1
ATOM 443 C C . GLY A 1 61 ? 1.057 25.562 21.547 1 45.75 61 GLY A C 1
ATOM 444 O O . GLY A 1 61 ? 2.225 25.172 21.531 1 45.75 61 GLY A O 1
ATOM 445 N N . GLY A 1 62 ? 0.062 24.656 21.703 1 51.69 62 GLY A N 1
ATOM 446 C CA . GLY A 1 62 ? 0.525 23.297 21.938 1 51.69 62 GLY A CA 1
ATOM 447 C C . GLY A 1 62 ? 0.536 22.453 20.688 1 51.69 62 GLY A C 1
ATOM 448 O O . GLY A 1 62 ? -0.014 22.844 19.656 1 51.69 62 GLY A O 1
ATOM 449 N N . SER A 1 63 ? 1.415 21.484 20.547 1 60.31 63 SER A N 1
ATOM 450 C CA . SER A 1 63 ? 1.593 20.484 19.5 1 60.31 63 SER A CA 1
ATOM 451 C C . SER A 1 63 ? 0.294 19.734 19.219 1 60.31 63 SER A C 1
ATOM 453 O O . SER A 1 63 ? -0.508 19.516 20.141 1 60.31 63 SER A O 1
ATOM 455 N N . GLN A 1 64 ? -0.128 19.594 17.844 1 71.5 64 GLN A N 1
ATOM 456 C CA . GLN A 1 64 ? -1.247 18.75 17.453 1 71.5 64 GLN A CA 1
ATOM 457 C C . GLN A 1 64 ? -0.9 17.281 17.594 1 71.5 64 GLN A C 1
ATOM 459 O O . GLN A 1 64 ? 0.251 16.875 17.406 1 71.5 64 GLN A O 1
ATOM 464 N N . PRO A 1 65 ? -1.794 16.578 18.125 1 82.88 65 PRO A N 1
ATOM 465 C CA . PRO A 1 65 ? -1.556 15.141 18.281 1 82.88 65 PRO A CA 1
ATOM 466 C C . PRO A 1 65 ? -1.481 14.406 16.938 1 82.88 65 PRO A C 1
ATOM 468 O O . PRO A 1 65 ? -2.189 13.414 16.734 1 82.88 65 PRO A O 1
ATOM 471 N N . THR A 1 66 ? -0.625 14.969 16.047 1 89.19 66 THR A N 1
ATOM 472 C CA . THR A 1 66 ? -0.465 14.414 14.703 1 89.19 66 THR A CA 1
ATOM 473 C C . THR A 1 66 ? 1 14.094 14.422 1 89.19 66 THR A C 1
ATOM 475 O O . THR A 1 66 ? 1.895 14.844 14.82 1 89.19 66 THR A O 1
ATOM 478 N N . VAL A 1 67 ? 1.158 12.938 13.836 1 94 67 VAL A N 1
ATOM 479 C CA . VAL A 1 67 ? 2.467 12.516 13.352 1 94 67 VAL A CA 1
ATOM 480 C C . VAL A 1 67 ? 2.486 12.547 11.828 1 94 67 VAL A C 1
ATOM 482 O O . VAL A 1 67 ? 1.59 12 11.18 1 94 67 VAL A O 1
ATOM 485 N N . GLY A 1 68 ? 3.486 13.273 11.273 1 94.81 68 GLY A N 1
ATOM 486 C CA . GLY A 1 68 ? 3.705 13.25 9.836 1 94.81 68 GLY A CA 1
ATOM 487 C C . GLY A 1 68 ? 4.703 12.195 9.406 1 94.81 68 GLY A C 1
ATOM 488 O O . GLY A 1 68 ? 5.812 12.125 9.938 1 94.81 68 GLY A O 1
ATOM 489 N N . VAL A 1 69 ? 4.254 11.383 8.492 1 94.94 69 VAL A N 1
ATOM 490 C CA . VAL A 1 69 ? 5.129 10.359 7.938 1 94.94 69 VAL A CA 1
ATOM 491 C C . VAL A 1 69 ? 5.363 10.625 6.453 1 94.94 69 VAL A C 1
ATOM 493 O O . VAL A 1 69 ? 4.426 10.609 5.652 1 94.94 69 VAL A O 1
ATOM 496 N N . ILE A 1 70 ? 6.605 10.891 6.125 1 93.56 70 ILE A N 1
ATOM 497 C CA . ILE A 1 70 ? 6.984 11.188 4.75 1 93.56 70 ILE A CA 1
ATOM 498 C C . ILE A 1 70 ? 7.773 10.023 4.164 1 93.56 70 ILE A C 1
ATOM 500 O O . ILE A 1 70 ? 8.812 9.641 4.699 1 93.56 70 ILE A O 1
ATOM 504 N N . CYS A 1 71 ? 7.195 9.469 3.117 1 91.5 71 CYS A N 1
ATOM 505 C CA . CYS A 1 71 ? 7.867 8.352 2.465 1 91.5 71 CYS A CA 1
ATOM 506 C C . CYS A 1 71 ? 7.953 8.57 0.959 1 91.5 71 CYS A C 1
ATOM 508 O O . CYS A 1 71 ? 7.445 9.57 0.442 1 91.5 71 CYS A O 1
ATOM 510 N N . HIS A 1 72 ? 8.633 7.68 0.258 1 87.5 72 HIS A N 1
ATOM 511 C CA . HIS A 1 72 ? 8.781 7.797 -1.189 1 87.5 72 HIS A CA 1
ATOM 512 C C . HIS A 1 72 ? 7.477 7.457 -1.903 1 87.5 72 HIS A C 1
ATOM 514 O O . HIS A 1 72 ? 7.059 8.172 -2.82 1 87.5 72 HIS A O 1
ATOM 520 N N . ASP A 1 73 ? 6.895 6.324 -1.451 1 86.62 73 ASP A N 1
ATOM 521 C CA . ASP A 1 73 ? 5.668 5.871 -2.104 1 86.62 73 ASP A CA 1
ATOM 522 C C . ASP A 1 73 ? 4.824 5.02 -1.157 1 86.62 73 ASP A C 1
ATOM 524 O O . ASP A 1 73 ? 5.141 3.854 -0.917 1 86.62 73 ASP A O 1
ATOM 528 N N . VAL A 1 74 ? 3.732 5.547 -0.741 1 83.38 74 VAL A N 1
ATOM 529 C CA . VAL A 1 74 ? 2.885 4.844 0.214 1 83.38 74 VAL A CA 1
ATOM 530 C C . VAL A 1 74 ? 2.252 3.625 -0.456 1 83.38 74 VAL A C 1
ATOM 532 O O . VAL A 1 74 ? 1.827 2.688 0.222 1 83.38 74 VAL A O 1
ATOM 535 N N . GLY A 1 75 ? 2.184 3.629 -1.766 1 84 75 GLY A N 1
ATOM 536 C CA . GLY A 1 75 ? 1.639 2.492 -2.492 1 84 75 GLY A CA 1
ATOM 537 C C . GLY A 1 75 ? 2.602 1.323 -2.58 1 84 75 GLY A C 1
ATOM 538 O O . GLY A 1 75 ? 2.203 0.209 -2.924 1 84 75 GLY A O 1
ATOM 539 N N . ASP A 1 76 ? 3.828 1.604 -2.314 1 88.75 76 ASP A N 1
ATOM 540 C CA . ASP A 1 76 ? 4.824 0.541 -2.215 1 88.75 76 ASP A CA 1
ATOM 541 C C . ASP A 1 76 ? 4.656 -0.246 -0.916 1 88.75 76 ASP A C 1
ATOM 543 O O . ASP A 1 76 ? 4.684 0.33 0.173 1 88.75 76 ASP A O 1
ATOM 547 N N . PRO A 1 77 ? 4.512 -1.616 -1.095 1 90.94 77 PRO A N 1
ATOM 548 C CA . PRO A 1 77 ? 4.27 -2.447 0.087 1 90.94 77 PRO A CA 1
ATOM 549 C C . PRO A 1 77 ? 5.379 -2.328 1.131 1 90.94 77 PRO A C 1
ATOM 551 O O . PRO A 1 77 ? 5.141 -2.561 2.318 1 90.94 77 PRO A O 1
ATOM 554 N N . TYR A 1 78 ? 6.582 -1.945 0.731 1 91.62 78 TYR A N 1
ATOM 555 C CA . TYR A 1 78 ? 7.68 -1.704 1.662 1 91.62 78 TYR A CA 1
ATOM 556 C C . TYR A 1 78 ? 7.34 -0.573 2.625 1 91.62 78 TYR A C 1
ATOM 558 O O . TYR A 1 78 ? 7.41 -0.744 3.844 1 91.62 78 TYR A O 1
ATOM 566 N N . PHE A 1 79 ? 6.859 0.472 2.127 1 91.62 79 PHE A N 1
ATOM 567 C CA . PHE A 1 79 ? 6.539 1.639 2.939 1 91.62 79 PHE A CA 1
ATOM 568 C C . PHE A 1 79 ? 5.223 1.44 3.676 1 91.62 79 PHE A C 1
ATOM 570 O O . PHE A 1 79 ? 5.055 1.913 4.801 1 91.62 79 PHE A O 1
ATOM 577 N N . ALA A 1 80 ? 4.355 0.765 3 1 89.94 80 ALA A N 1
ATOM 578 C CA . ALA A 1 80 ? 3.072 0.489 3.643 1 89.94 80 ALA A CA 1
ATOM 579 C C . ALA A 1 80 ? 3.262 -0.327 4.918 1 89.94 80 ALA A C 1
ATOM 581 O O . ALA A 1 80 ? 2.602 -0.074 5.93 1 89.94 80 ALA A O 1
ATOM 582 N N . ALA A 1 81 ? 4.145 -1.299 4.887 1 92 81 ALA A N 1
ATOM 583 C CA . ALA A 1 81 ? 4.418 -2.135 6.055 1 92 81 ALA A CA 1
ATOM 584 C C . ALA A 1 81 ? 5.047 -1.317 7.18 1 92 81 ALA A C 1
ATOM 586 O O . ALA A 1 81 ? 4.68 -1.466 8.344 1 92 81 ALA A O 1
ATOM 587 N N . ILE A 1 82 ? 5.98 -0.497 6.824 1 93.94 82 ILE A N 1
ATOM 588 C CA . ILE A 1 82 ? 6.613 0.371 7.812 1 93.94 82 ILE A CA 1
ATOM 589 C C . ILE A 1 82 ? 5.57 1.304 8.422 1 93.94 82 ILE A C 1
ATOM 591 O O . ILE A 1 82 ? 5.508 1.464 9.641 1 93.94 82 ILE A O 1
ATOM 595 N N . ALA A 1 83 ? 4.762 1.867 7.555 1 91.5 83 ALA A N 1
ATOM 596 C CA . ALA A 1 83 ? 3.691 2.748 8.016 1 91.5 83 ALA A CA 1
ATOM 597 C C . ALA A 1 83 ? 2.75 2.014 8.969 1 91.5 83 ALA A C 1
ATOM 599 O O . ALA A 1 83 ? 2.246 2.6 9.93 1 91.5 83 ALA A O 1
ATOM 600 N N . GLY A 1 84 ? 2.525 0.746 8.695 1 90.75 84 GLY A N 1
ATOM 601 C CA . GLY A 1 84 ? 1.704 -0.049 9.594 1 90.75 84 GLY A CA 1
ATOM 602 C C . GLY A 1 84 ? 2.236 -0.085 11.016 1 90.75 84 GLY A C 1
ATOM 603 O O . GLY A 1 84 ? 1.476 0.065 11.969 1 90.75 84 GLY A O 1
ATOM 604 N N . GLY A 1 85 ? 3.512 -0.28 11.172 1 93.5 85 GLY A N 1
ATOM 605 C CA . GLY A 1 85 ? 4.141 -0.254 12.477 1 93.5 85 GLY A CA 1
ATOM 606 C C . GLY A 1 85 ? 4.023 1.091 13.172 1 93.5 85 GLY A C 1
ATOM 607 O O . GLY A 1 85 ? 3.762 1.156 14.375 1 93.5 85 GLY A O 1
ATOM 608 N N . ILE A 1 86 ? 4.195 2.15 12.398 1 94.06 86 ILE A N 1
ATOM 609 C CA . ILE A 1 86 ? 4.078 3.51 12.914 1 94.06 86 ILE A CA 1
ATOM 610 C C . ILE A 1 86 ? 2.66 3.748 13.43 1 94.06 86 ILE A C 1
ATOM 612 O O . ILE A 1 86 ? 2.469 4.238 14.539 1 94.06 86 ILE A O 1
ATOM 616 N N . MET A 1 87 ? 1.712 3.375 12.617 1 91.75 87 MET A N 1
ATOM 617 C CA . MET A 1 87 ? 0.307 3.613 12.93 1 91.75 87 MET A CA 1
ATOM 618 C C . MET A 1 87 ? -0.107 2.846 14.18 1 91.75 87 MET A C 1
ATOM 620 O O . MET A 1 87 ? -0.895 3.342 14.984 1 91.75 87 MET A O 1
ATOM 624 N N . ARG A 1 88 ? 0.403 1.676 14.328 1 90.38 88 ARG A N 1
ATOM 625 C CA . ARG A 1 88 ? 0.102 0.893 15.523 1 90.38 88 ARG A CA 1
ATOM 626 C C . ARG A 1 88 ? 0.564 1.617 16.781 1 90.38 88 ARG A C 1
ATOM 628 O O . ARG A 1 88 ? -0.219 1.814 17.719 1 90.38 88 ARG A O 1
ATOM 635 N N . VAL A 1 89 ? 1.777 2.059 16.781 1 93.12 89 VAL A N 1
ATOM 636 C CA . VAL A 1 89 ? 2.332 2.752 17.938 1 93.12 89 VAL A CA 1
ATOM 637 C C . VAL A 1 89 ? 1.607 4.082 18.141 1 93.12 89 VAL A C 1
ATOM 639 O O . VAL A 1 89 ? 1.315 4.469 19.281 1 93.12 89 VAL A O 1
ATOM 642 N N . ALA A 1 90 ? 1.344 4.777 17.062 1 90.62 90 ALA A N 1
ATOM 643 C CA . ALA A 1 90 ? 0.629 6.047 17.156 1 90.62 90 ALA A CA 1
ATOM 644 C C . ALA A 1 90 ? -0.739 5.863 17.797 1 90.62 90 ALA A C 1
ATOM 646 O O . ALA A 1 90 ? -1.143 6.664 18.641 1 90.62 90 ALA A O 1
ATOM 647 N N . SER A 1 91 ? -1.374 4.852 17.406 1 86.69 91 SER A N 1
ATOM 648 C CA . SER A 1 91 ? -2.693 4.559 17.953 1 86.69 91 SER A CA 1
ATOM 649 C C . SER A 1 91 ? -2.625 4.297 19.453 1 86.69 91 SER A C 1
ATOM 651 O O . SER A 1 91 ? -3.482 4.758 20.219 1 86.69 91 SER A O 1
ATOM 653 N N . GLU A 1 92 ? -1.633 3.623 19.844 1 89.5 92 GLU A N 1
ATOM 654 C CA . GLU A 1 92 ? -1.424 3.326 21.25 1 89.5 92 GLU A CA 1
ATOM 655 C C . GLU A 1 92 ? -1.17 4.602 22.062 1 89.5 92 GLU A C 1
ATOM 657 O O . GLU A 1 92 ? -1.29 4.605 23.281 1 89.5 92 GLU A O 1
ATOM 662 N N . ASN A 1 93 ? -0.828 5.637 21.422 1 89 93 ASN A N 1
ATOM 663 C CA . ASN A 1 93 ? -0.505 6.902 22.078 1 89 93 ASN A CA 1
ATOM 664 C C . ASN A 1 93 ? -1.509 7.992 21.719 1 89 93 ASN A C 1
ATOM 666 O O . ASN A 1 93 ? -1.234 9.18 21.891 1 89 93 ASN A O 1
ATOM 670 N N . ASP A 1 94 ? -2.625 7.578 21.062 1 86.69 94 ASP A N 1
ATOM 671 C CA . ASP A 1 94 ? -3.732 8.461 20.703 1 86.69 94 ASP A CA 1
ATOM 672 C C . ASP A 1 94 ? -3.271 9.562 19.766 1 86.69 94 ASP A C 1
ATOM 674 O O . ASP A 1 94 ? -3.623 10.734 19.938 1 86.69 94 ASP A O 1
ATOM 678 N N . LEU A 1 95 ? -2.359 9.234 18.891 1 89.75 95 LEU A N 1
ATOM 679 C CA . LEU A 1 95 ? -1.879 10.148 17.859 1 89.75 95 LEU A CA 1
ATOM 680 C C . LEU A 1 95 ? -2.469 9.797 16.5 1 89.75 95 LEU A C 1
ATOM 682 O O . LEU A 1 95 ? -2.658 8.617 16.188 1 89.75 95 LEU A O 1
ATOM 686 N N . LEU A 1 96 ? -2.738 10.836 15.719 1 90.31 96 LEU A N 1
ATOM 687 C CA . LEU A 1 96 ? -3.154 10.633 14.336 1 90.31 96 LEU A CA 1
ATOM 688 C C . LEU A 1 96 ? -1.954 10.672 13.398 1 90.31 96 LEU A C 1
ATOM 690 O O . LEU A 1 96 ? -1.014 11.438 13.617 1 90.31 96 LEU A O 1
ATOM 694 N N . VAL A 1 97 ? -2.041 9.789 12.391 1 92.5 97 VAL A N 1
ATOM 695 C CA . VAL A 1 97 ? -0.917 9.711 11.469 1 92.5 97 VAL A CA 1
ATOM 696 C C . VAL A 1 97 ? -1.347 10.219 10.094 1 92.5 97 VAL A C 1
ATOM 698 O O . VAL A 1 97 ? -2.377 9.805 9.562 1 92.5 97 VAL A O 1
ATOM 701 N N . MET A 1 98 ? -0.539 11.164 9.633 1 91.94 98 MET A N 1
ATOM 702 C CA . MET A 1 98 ? -0.687 11.648 8.266 1 91.94 98 MET A CA 1
ATOM 703 C C . MET A 1 98 ? 0.483 11.195 7.395 1 91.94 98 MET A C 1
ATOM 705 O O . MET A 1 98 ? 1.643 11.445 7.73 1 91.94 98 MET A O 1
ATOM 709 N N . LEU A 1 99 ? 0.101 10.578 6.277 1 92.69 99 LEU A N 1
ATOM 710 C CA . LEU A 1 99 ? 1.127 10.047 5.391 1 92.69 99 LEU A CA 1
ATOM 711 C C . LEU A 1 99 ? 1.251 10.891 4.129 1 92.69 99 LEU A C 1
ATOM 713 O O . LEU A 1 99 ? 0.258 11.438 3.643 1 92.69 99 LEU A O 1
ATOM 717 N N . ALA A 1 100 ? 2.5 10.984 3.682 1 91.81 100 ALA A N 1
ATOM 718 C CA . ALA A 1 100 ? 2.756 11.727 2.449 1 91.81 100 ALA A CA 1
ATOM 719 C C . ALA A 1 100 ? 3.74 10.977 1.555 1 91.81 100 ALA A C 1
ATOM 721 O O . ALA A 1 100 ? 4.711 10.391 2.043 1 91.81 100 ALA A O 1
ATOM 722 N N . SER A 1 101 ? 3.434 10.969 0.259 1 91.06 101 SER A N 1
ATOM 723 C CA . SER A 1 101 ? 4.312 10.375 -0.744 1 91.06 101 SER A CA 1
ATOM 724 C C . SER A 1 101 ? 5.059 11.453 -1.529 1 91.06 101 SER A C 1
ATOM 726 O O . SER A 1 101 ? 4.441 12.375 -2.061 1 91.06 101 SER A O 1
ATOM 728 N N . THR A 1 102 ? 6.379 11.273 -1.601 1 88.44 102 THR A N 1
ATOM 729 C CA . THR A 1 102 ? 7.18 12.273 -2.297 1 88.44 102 THR A CA 1
ATOM 730 C C . THR A 1 102 ? 7.473 11.836 -3.729 1 88.44 102 THR A C 1
ATOM 732 O O . THR A 1 102 ? 7.895 12.641 -4.559 1 88.44 102 THR A O 1
ATOM 735 N N . PHE A 1 103 ? 7.34 10.453 -3.949 1 81.94 103 PHE A N 1
ATOM 736 C CA . PHE A 1 103 ? 7.75 9.836 -5.203 1 81.94 103 PHE A CA 1
ATOM 737 C C . PHE A 1 103 ? 9.188 10.203 -5.547 1 81.94 103 PHE A C 1
ATOM 739 O O . PHE A 1 103 ? 9.492 10.531 -6.695 1 81.94 103 PHE A O 1
ATOM 746 N N . ARG A 1 104 ? 9.969 10.281 -4.504 1 80.88 104 ARG A N 1
ATOM 747 C CA . ARG A 1 104 ? 11.414 10.477 -4.574 1 80.88 104 ARG A CA 1
ATOM 748 C C . ARG A 1 104 ? 11.758 11.852 -5.129 1 80.88 104 ARG A C 1
ATOM 750 O O . ARG A 1 104 ? 12.766 12.016 -5.82 1 80.88 104 ARG A O 1
ATOM 757 N N . ASP A 1 105 ? 10.891 12.805 -4.906 1 84.25 105 ASP A N 1
ATOM 758 C CA . ASP A 1 105 ? 11.133 14.203 -5.219 1 84.25 105 ASP A CA 1
ATOM 759 C C . ASP A 1 105 ? 11.633 14.961 -3.988 1 84.25 105 ASP A C 1
ATOM 761 O O . ASP A 1 105 ? 10.867 15.203 -3.051 1 84.25 105 ASP A O 1
ATOM 765 N N . PRO A 1 106 ? 12.883 15.359 -4.078 1 84.25 106 PRO A N 1
ATOM 766 C CA . PRO A 1 106 ? 13.438 16.016 -2.895 1 84.25 106 PRO A CA 1
ATOM 767 C C . PRO A 1 106 ? 12.711 17.328 -2.551 1 84.25 106 PRO A C 1
ATOM 769 O O . PRO A 1 106 ? 12.594 17.672 -1.376 1 84.25 106 PRO A O 1
ATOM 772 N N . ALA A 1 107 ? 12.242 18.031 -3.533 1 86.25 107 ALA A N 1
ATOM 773 C CA . ALA A 1 107 ? 11.523 19.281 -3.289 1 86.25 107 ALA A CA 1
ATOM 774 C C . ALA A 1 107 ? 10.211 19.016 -2.547 1 86.25 107 ALA A C 1
ATOM 776 O O . ALA A 1 107 ? 9.828 19.797 -1.667 1 86.25 107 ALA A O 1
ATOM 777 N N . LYS A 1 108 ? 9.578 17.953 -2.871 1 87.94 108 LYS A N 1
ATOM 778 C CA . LYS A 1 108 ? 8.344 17.594 -2.18 1 87.94 108 LYS A CA 1
ATOM 779 C C . LYS A 1 108 ? 8.617 17.203 -0.729 1 87.94 108 LYS A C 1
ATOM 781 O O . LYS A 1 108 ? 7.801 17.469 0.156 1 87.94 108 LYS A O 1
ATOM 786 N N . GLU A 1 109 ? 9.688 16.547 -0.59 1 89.56 109 GLU A N 1
ATOM 787 C CA . GLU A 1 109 ? 10.039 16.172 0.774 1 89.56 109 GLU A CA 1
ATOM 788 C C . GLU A 1 109 ? 10.164 17.391 1.674 1 89.56 109 GLU A C 1
ATOM 790 O O . GLU A 1 109 ? 9.594 17.422 2.768 1 89.56 109 GLU A O 1
ATOM 795 N N . VAL A 1 110 ? 10.867 18.391 1.175 1 88.69 110 VAL A N 1
ATOM 796 C CA . VAL A 1 110 ? 11.055 19.641 1.925 1 88.69 110 VAL A CA 1
ATOM 797 C C . VAL A 1 110 ? 9.711 20.328 2.123 1 88.69 110 VAL A C 1
ATOM 799 O O . VAL A 1 110 ? 9.406 20.812 3.215 1 88.69 110 VAL A O 1
ATOM 802 N N . ALA A 1 111 ? 8.93 20.328 1.119 1 88.69 111 ALA A N 1
ATOM 803 C CA . ALA A 1 111 ? 7.621 20.969 1.181 1 88.69 111 ALA A CA 1
ATOM 804 C C . ALA A 1 111 ? 6.73 20.312 2.234 1 88.69 111 ALA A C 1
ATOM 806 O O . ALA A 1 111 ? 6.023 21 2.973 1 88.69 111 ALA A O 1
ATOM 807 N N . TYR A 1 112 ? 6.766 19.031 2.287 1 90.94 112 TYR A N 1
ATOM 808 C CA . TYR A 1 112 ? 5.961 18.312 3.277 1 90.94 112 TYR A CA 1
ATOM 809 C C . TYR A 1 112 ? 6.449 18.609 4.688 1 90.94 112 TYR A C 1
ATOM 811 O O . TYR A 1 112 ? 5.645 18.781 5.609 1 90.94 112 TYR A O 1
ATOM 819 N N . VAL A 1 113 ? 7.73 18.641 4.844 1 90.44 113 VAL A N 1
ATOM 820 C CA . VAL A 1 113 ? 8.281 18.984 6.156 1 90.44 113 VAL A CA 1
ATOM 821 C C . VAL A 1 113 ? 7.832 20.375 6.559 1 90.44 113 VAL A C 1
ATOM 823 O O . VAL A 1 113 ? 7.406 20.609 7.695 1 90.44 113 VAL A O 1
ATOM 826 N N . SER A 1 114 ? 7.938 21.266 5.633 1 88.5 114 SER A N 1
ATOM 827 C CA . SER A 1 114 ? 7.5 22.641 5.875 1 88.5 114 SER A CA 1
ATOM 828 C C . SER A 1 114 ? 6.031 22.688 6.285 1 88.5 114 SER A C 1
ATOM 830 O O . SER A 1 114 ? 5.664 23.391 7.227 1 88.5 114 SER A O 1
ATOM 832 N N . THR A 1 115 ? 5.238 21.922 5.602 1 86.12 115 THR A N 1
ATOM 833 C CA . THR A 1 115 ? 3.807 21.875 5.883 1 86.12 115 THR A CA 1
ATOM 834 C C . THR A 1 115 ? 3.549 21.312 7.273 1 86.12 115 THR A C 1
ATOM 836 O O . THR A 1 115 ? 2.76 21.859 8.039 1 86.12 115 THR A O 1
ATOM 839 N N . LEU A 1 116 ? 4.199 20.266 7.609 1 89.5 116 LEU A N 1
ATOM 840 C CA . LEU A 1 116 ? 4.004 19.609 8.898 1 89.5 116 LEU A CA 1
ATOM 841 C C . LEU A 1 116 ? 4.508 20.484 10.039 1 89.5 116 LEU A C 1
ATOM 843 O O . LEU A 1 116 ? 3.932 20.484 11.125 1 89.5 116 LEU A O 1
ATOM 847 N N . ARG A 1 117 ? 5.562 21.203 9.789 1 86.62 117 ARG A N 1
ATOM 848 C CA . ARG A 1 117 ? 6.051 22.172 10.75 1 86.62 117 ARG A CA 1
ATOM 849 C C . ARG A 1 117 ? 5.012 23.266 11.008 1 86.62 117 ARG A C 1
ATOM 851 O O . ARG A 1 117 ? 4.699 23.562 12.156 1 86.62 117 ARG A O 1
ATOM 858 N N . ALA A 1 118 ? 4.531 23.719 9.93 1 79.62 118 ALA A N 1
ATOM 859 C CA . ALA A 1 118 ? 3.525 24.781 10.031 1 79.62 118 ALA A CA 1
ATOM 860 C C . ALA A 1 118 ? 2.295 24.297 10.789 1 79.62 118 ALA A C 1
ATOM 862 O O . ALA A 1 118 ? 1.66 25.062 11.516 1 79.62 118 ALA A O 1
ATOM 863 N N . GLN A 1 119 ? 2.039 23.047 10.648 1 80.56 119 GLN A N 1
ATOM 864 C CA . GLN A 1 119 ? 0.876 22.453 11.297 1 80.56 119 GLN A CA 1
ATOM 865 C C . GLN A 1 119 ? 1.197 22.031 12.734 1 80.56 119 GLN A C 1
ATOM 867 O O . GLN A 1 119 ? 0.336 21.516 13.438 1 80.56 119 GLN A O 1
ATOM 872 N N . ARG A 1 120 ? 2.412 22.188 13.148 1 83.25 120 ARG A N 1
ATOM 873 C CA . ARG A 1 120 ? 2.877 21.875 14.492 1 83.25 120 ARG A CA 1
ATOM 874 C C . ARG A 1 120 ? 2.674 20.406 14.82 1 83.25 120 ARG A C 1
ATOM 876 O O . ARG A 1 120 ? 2.172 20.062 15.891 1 83.25 120 ARG A O 1
ATOM 883 N N . ALA A 1 121 ? 2.996 19.609 13.852 1 88.62 121 ALA A N 1
ATOM 884 C CA . ALA A 1 121 ? 2.973 18.172 14.102 1 88.62 121 ALA A CA 1
ATOM 885 C C . ALA A 1 121 ? 3.863 17.812 15.289 1 88.62 121 ALA A C 1
ATOM 887 O O . ALA A 1 121 ? 4.949 18.359 15.453 1 88.62 121 ALA A O 1
ATOM 888 N N . SER A 1 122 ? 3.387 16.844 16.031 1 88.5 122 SER A N 1
ATOM 889 C CA . SER A 1 122 ? 4.148 16.406 17.203 1 88.5 122 SER A CA 1
ATOM 890 C C . SER A 1 122 ? 5.445 15.719 16.781 1 88.5 122 SER A C 1
ATOM 892 O O . SER A 1 122 ? 6.453 15.812 17.484 1 88.5 122 SER A O 1
ATOM 894 N N . ALA A 1 123 ? 5.379 15.07 15.727 1 93.12 123 ALA A N 1
ATOM 895 C CA . ALA A 1 123 ? 6.547 14.359 15.219 1 93.12 123 ALA A CA 1
ATOM 896 C C . ALA A 1 123 ? 6.512 14.266 13.695 1 93.12 123 ALA A C 1
ATOM 898 O O . ALA A 1 123 ? 5.434 14.266 13.094 1 93.12 123 ALA A O 1
ATOM 899 N N . ILE A 1 124 ? 7.711 14.234 13.133 1 93.69 124 ILE A N 1
ATOM 900 C CA . ILE A 1 124 ? 7.891 13.992 11.711 1 93.69 124 ILE A CA 1
ATOM 901 C C . ILE A 1 124 ? 8.812 12.789 11.508 1 93.69 124 ILE A C 1
ATOM 903 O O . ILE A 1 124 ? 9.938 12.766 12.023 1 93.69 124 ILE A O 1
ATOM 907 N N . LEU A 1 125 ? 8.297 11.828 10.828 1 95.19 125 LEU A N 1
ATOM 908 C CA . LEU A 1 125 ? 9.094 10.648 10.492 1 95.19 125 LEU A CA 1
ATOM 909 C C . LEU A 1 125 ? 9.469 10.648 9.016 1 95.19 125 LEU A C 1
ATOM 911 O O . LEU A 1 125 ? 8.594 10.711 8.148 1 95.19 125 LEU A O 1
ATOM 915 N N . LEU A 1 126 ? 10.719 10.594 8.75 1 92.31 126 LEU A N 1
ATOM 916 C CA . LEU A 1 126 ? 11.242 10.492 7.391 1 92.31 126 LEU A CA 1
ATOM 917 C C . LEU A 1 126 ? 11.578 9.047 7.047 1 92.31 126 LEU A C 1
ATOM 919 O O . LEU A 1 126 ? 12.578 8.5 7.535 1 92.31 126 LEU A O 1
ATOM 923 N N . ILE A 1 127 ? 10.602 8.531 6.238 1 90.25 127 ILE A N 1
ATOM 924 C CA . ILE A 1 127 ? 10.766 7.117 5.93 1 90.25 127 ILE A CA 1
ATOM 925 C C . ILE A 1 127 ? 11.125 6.949 4.453 1 90.25 127 ILE A C 1
ATOM 927 O O . ILE A 1 127 ? 10.352 7.32 3.572 1 90.25 127 ILE A O 1
ATOM 931 N N . GLY A 1 128 ? 12.312 6.684 4.047 1 77.88 128 GLY A N 1
ATOM 932 C CA . GLY A 1 128 ? 12.812 6.512 2.693 1 77.88 128 GLY A CA 1
ATOM 933 C C . GLY A 1 128 ? 14.289 6.852 2.555 1 77.88 128 GLY A C 1
ATOM 934 O O . GLY A 1 128 ? 14.891 7.418 3.471 1 77.88 128 GLY A O 1
ATOM 935 N N . SER A 1 129 ? 14.742 6.527 1.458 1 68 129 SER A N 1
ATOM 936 C CA . SER A 1 129 ? 16.172 6.715 1.186 1 68 129 SER A CA 1
ATOM 937 C C . SER A 1 129 ? 16.547 8.188 1.247 1 68 129 SER A C 1
ATOM 939 O O . SER A 1 129 ? 15.75 9.062 0.902 1 68 129 SER A O 1
ATOM 941 N N . ALA A 1 130 ? 17.641 8.32 1.854 1 65.69 130 ALA A N 1
ATOM 942 C CA . ALA A 1 130 ? 18.219 9.656 1.781 1 65.69 130 ALA A CA 1
ATOM 943 C C . ALA A 1 130 ? 18.797 9.93 0.4 1 65.69 130 ALA A C 1
ATOM 945 O O . ALA A 1 130 ? 19.078 8.992 -0.357 1 65.69 130 ALA A O 1
ATOM 946 N N . PHE A 1 131 ? 18.656 11.234 0.167 1 68.19 131 PHE A N 1
ATOM 947 C CA . PHE A 1 131 ? 19.328 11.695 -1.041 1 68.19 131 PHE A CA 1
ATOM 948 C C . PHE A 1 131 ? 20.75 12.172 -0.726 1 68.19 131 PHE A C 1
ATOM 950 O O . PHE A 1 131 ? 20.969 12.844 0.285 1 68.19 131 PHE A O 1
ATOM 957 N N . GLU A 1 132 ? 21.625 11.734 -1.326 1 69.94 132 GLU A N 1
ATOM 958 C CA . GLU A 1 132 ? 22.984 12.25 -1.169 1 69.94 132 GLU A CA 1
ATOM 959 C C . GLU A 1 132 ? 23.188 13.531 -1.971 1 69.94 132 GLU A C 1
ATOM 961 O O . GLU A 1 132 ? 23.812 13.516 -3.029 1 69.94 132 GLU A O 1
ATOM 966 N N . ASP A 1 133 ? 22.547 14.594 -1.457 1 76.69 133 ASP A N 1
ATOM 967 C CA . ASP A 1 133 ? 22.562 15.891 -2.125 1 76.69 133 ASP A CA 1
ATOM 968 C C . ASP A 1 133 ? 22.688 17.031 -1.113 1 76.69 133 ASP A C 1
ATOM 970 O O . ASP A 1 133 ? 21.828 17.188 -0.238 1 76.69 133 ASP A O 1
ATOM 974 N N . LYS A 1 134 ? 23.688 17.875 -1.298 1 79.38 134 LYS A N 1
ATOM 975 C CA . LYS A 1 134 ? 23.984 18.938 -0.355 1 79.38 134 LYS A CA 1
ATOM 976 C C . LYS A 1 134 ? 22.875 19.984 -0.332 1 79.38 134 LYS A C 1
ATOM 978 O O . LYS A 1 134 ? 22.547 20.531 0.724 1 79.38 134 LYS A O 1
ATOM 983 N N . ALA A 1 135 ? 22.391 20.281 -1.499 1 82.62 135 ALA A N 1
ATOM 984 C CA . ALA A 1 135 ? 21.312 21.266 -1.568 1 82.62 135 ALA A CA 1
ATOM 985 C C . ALA A 1 135 ? 20.078 20.797 -0.8 1 82.62 135 ALA A C 1
ATOM 987 O O . ALA A 1 135 ? 19.438 21.562 -0.084 1 82.62 135 ALA A O 1
ATOM 988 N N . TRP A 1 136 ? 19.781 19.609 -0.924 1 82.94 136 TRP A N 1
ATOM 989 C CA . TRP A 1 136 ? 18.672 19 -0.193 1 82.94 136 TRP A CA 1
ATOM 990 C C . TRP A 1 136 ? 18.922 19.047 1.311 1 82.94 136 TRP A C 1
ATOM 992 O O . TRP A 1 136 ? 18.031 19.406 2.088 1 82.94 136 TRP A O 1
ATOM 1002 N N . GLU A 1 137 ? 20.078 18.719 1.656 1 83.38 137 GLU A N 1
ATOM 1003 C CA . GLU A 1 137 ? 20.438 18.703 3.072 1 83.38 137 GLU A CA 1
ATOM 1004 C C . GLU A 1 137 ? 20.25 20.078 3.709 1 83.38 137 GLU A C 1
ATOM 1006 O O . GLU A 1 137 ? 19.734 20.188 4.824 1 83.38 137 GLU A O 1
ATOM 1011 N N . LYS A 1 138 ? 20.688 21.047 3.021 1 84.56 138 LYS A N 1
ATOM 1012 C CA . LYS A 1 138 ? 20.562 22.422 3.521 1 84.56 138 LYS A CA 1
ATOM 1013 C C . LYS A 1 138 ? 19.094 22.828 3.66 1 84.56 138 LYS A C 1
ATOM 1015 O O . LYS A 1 138 ? 18.703 23.391 4.676 1 84.56 138 LYS A O 1
ATOM 1020 N N . ALA A 1 139 ? 18.406 22.547 2.633 1 86 139 ALA A N 1
ATOM 1021 C CA . ALA A 1 139 ? 16.984 22.891 2.652 1 86 139 ALA A CA 1
ATOM 1022 C C . ALA A 1 139 ? 16.25 22.156 3.779 1 86 139 ALA A C 1
ATOM 1024 O O . ALA A 1 139 ? 15.422 22.75 4.469 1 86 139 ALA A O 1
ATOM 1025 N N . MET A 1 140 ? 16.578 20.969 3.973 1 88.38 140 MET A N 1
ATOM 1026 C CA . MET A 1 140 ? 15.969 20.156 5.016 1 88.38 140 MET A CA 1
ATOM 1027 C C . MET A 1 140 ? 16.344 20.672 6.402 1 88.38 140 MET A C 1
ATOM 1029 O O . MET A 1 140 ? 15.477 20.781 7.277 1 88.38 140 MET A O 1
ATOM 1033 N N . ALA A 1 141 ? 17.562 21.016 6.543 1 85.56 141 ALA A N 1
ATOM 1034 C CA . ALA A 1 141 ? 18.016 21.547 7.82 1 85.56 141 ALA A CA 1
ATOM 1035 C C . ALA A 1 141 ? 17.297 22.844 8.164 1 85.56 141 ALA A C 1
ATOM 1037 O O . ALA A 1 141 ? 16.953 23.094 9.32 1 85.56 141 ALA A O 1
ATOM 1038 N N . ALA A 1 142 ? 17.078 23.594 7.207 1 86.69 142 ALA A N 1
ATOM 1039 C CA . ALA A 1 142 ? 16.422 24.875 7.395 1 86.69 142 ALA A CA 1
ATOM 1040 C C . ALA A 1 142 ? 15.008 24.703 7.922 1 86.69 142 ALA A C 1
ATOM 1042 O O . ALA A 1 142 ? 14.5 25.562 8.656 1 86.69 142 ALA A O 1
ATOM 1043 N N . GLU A 1 143 ? 14.43 23.609 7.527 1 88.25 143 GLU A N 1
ATOM 1044 C CA . GLU A 1 143 ? 13.07 23.344 7.984 1 88.25 143 GLU A CA 1
ATOM 1045 C C . GLU A 1 143 ? 13.078 22.609 9.32 1 88.25 143 GLU A C 1
ATOM 1047 O O . GLU A 1 143 ? 12.266 22.906 10.203 1 88.25 143 GLU A O 1
ATOM 1052 N N . LEU A 1 144 ? 13.969 21.734 9.539 1 88.75 144 LEU A N 1
ATOM 1053 C CA . LEU A 1 144 ? 13.938 20.828 10.68 1 88.75 144 LEU A C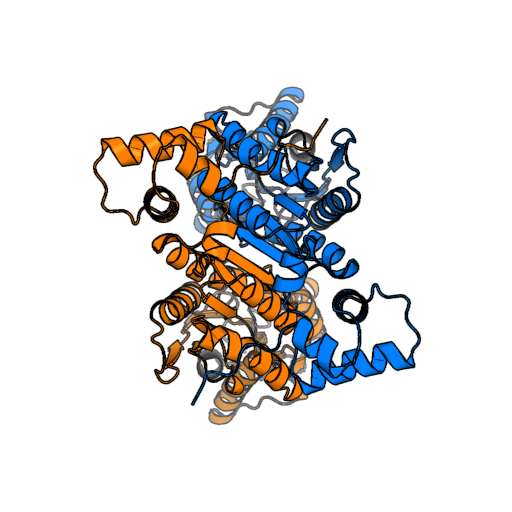A 1
ATOM 1054 C C . LEU A 1 144 ? 14.461 21.516 11.938 1 88.75 144 LEU A C 1
ATOM 1056 O O . LEU A 1 144 ? 14.016 21.219 13.047 1 88.75 144 LEU A O 1
ATOM 1060 N N . GLU A 1 145 ? 15.375 22.422 11.789 1 85.94 145 GLU A N 1
ATOM 1061 C CA . GLU A 1 145 ? 16 23.047 12.953 1 85.94 145 GLU A CA 1
ATOM 1062 C C . GLU A 1 145 ? 14.984 23.875 13.742 1 85.94 145 GLU A C 1
ATOM 1064 O O . GLU A 1 145 ? 14.812 23.656 14.945 1 85.94 145 GLU A O 1
ATOM 1069 N N . PRO A 1 146 ? 14.328 24.766 13.031 1 83.44 146 PRO A N 1
ATOM 1070 C CA . PRO A 1 146 ? 13.312 25.5 13.789 1 83.44 146 PRO A CA 1
ATOM 1071 C C . PRO A 1 146 ? 12.219 24.594 14.344 1 83.44 146 PRO A C 1
ATOM 1073 O O . PRO A 1 146 ? 11.688 24.859 15.422 1 83.44 146 PRO A O 1
ATOM 1076 N N . TYR A 1 147 ? 11.867 23.609 13.68 1 88.25 147 TYR A N 1
ATOM 1077 C CA . TYR A 1 147 ? 10.867 22.656 14.133 1 88.25 147 TYR A CA 1
ATOM 1078 C C . TYR A 1 147 ? 11.305 21.984 15.438 1 88.25 147 TYR A C 1
ATOM 1080 O O . TYR A 1 147 ? 10.531 21.922 16.391 1 88.25 147 TYR A O 1
ATOM 1088 N N . ARG A 1 148 ? 12.508 21.562 15.453 1 87.31 148 ARG A N 1
ATOM 1089 C CA . ARG A 1 148 ? 13.039 20.891 16.625 1 87.31 148 ARG A CA 1
ATOM 1090 C C . ARG A 1 148 ? 13.18 21.844 17.797 1 87.31 148 ARG A C 1
ATOM 1092 O O . ARG A 1 148 ? 12.922 21.484 18.953 1 87.31 148 ARG A O 1
ATOM 1099 N N . ARG A 1 149 ? 13.555 23 17.516 1 81.25 149 ARG A N 1
ATOM 1100 C CA . ARG A 1 149 ? 13.68 24.016 18.562 1 81.25 149 ARG A CA 1
ATOM 1101 C C . ARG A 1 149 ? 12.328 24.312 19.203 1 81.25 149 ARG A C 1
ATOM 1103 O O . ARG A 1 149 ? 12.258 24.641 20.391 1 81.25 149 ARG A O 1
ATOM 1110 N N . GLY A 1 150 ? 11.383 24.156 18.359 1 79.31 150 GLY A N 1
ATOM 1111 C CA . GLY A 1 150 ? 10.039 24.391 18.859 1 79.31 150 GLY A CA 1
ATOM 1112 C C . GLY A 1 150 ? 9.445 23.203 19.594 1 79.31 150 GLY A C 1
ATOM 1113 O O . GLY A 1 150 ? 8.281 23.25 20.016 1 79.31 150 GLY A O 1
ATOM 1114 N N . GLY A 1 151 ? 10.242 22.172 19.672 1 81.38 151 GLY A N 1
ATOM 1115 C CA . GLY A 1 151 ? 9.789 21.031 20.438 1 81.38 151 GLY A CA 1
ATOM 1116 C C . GLY A 1 151 ? 9.375 19.859 19.578 1 81.38 151 GLY A C 1
ATOM 1117 O O . GLY A 1 151 ? 8.961 18.812 20.094 1 81.38 151 GLY A O 1
ATOM 1118 N N . GLY A 1 152 ? 9.469 20.031 18.281 1 88.06 152 GLY A N 1
ATOM 1119 C CA . GLY A 1 152 ? 9.156 18.938 17.375 1 88.06 152 GLY A CA 1
ATOM 1120 C C . GLY A 1 152 ? 10.18 17.812 17.422 1 88.06 152 GLY A C 1
ATOM 1121 O O . GLY A 1 152 ? 11.359 18.047 17.672 1 88.06 152 GLY A O 1
ATOM 1122 N N . HIS A 1 153 ? 9.695 16.625 17.156 1 90.69 153 HIS A N 1
ATOM 1123 C CA . HIS A 1 153 ? 10.57 15.453 17.125 1 90.69 153 HIS A CA 1
ATOM 1124 C C . HIS A 1 153 ? 10.695 14.891 15.719 1 90.69 153 HIS A C 1
ATOM 1126 O O . HIS A 1 153 ? 9.719 14.844 14.969 1 90.69 153 HIS A O 1
ATOM 1132 N N . VAL A 1 154 ? 11.969 14.508 15.391 1 91.62 154 VAL A N 1
ATOM 1133 C CA . VAL A 1 154 ? 12.227 13.945 14.07 1 91.62 154 VAL A CA 1
ATOM 1134 C C . VAL A 1 154 ? 12.961 12.617 14.211 1 91.62 154 VAL A C 1
ATOM 1136 O O . VAL A 1 154 ? 13.883 12.492 15.023 1 91.62 154 VAL A O 1
ATOM 1139 N N . ALA A 1 155 ? 12.484 11.664 13.516 1 92.94 155 ALA A N 1
ATOM 1140 C CA . ALA A 1 155 ? 13.188 10.391 13.375 1 92.94 155 ALA A CA 1
ATOM 1141 C C . ALA A 1 155 ? 13.18 9.914 11.922 1 92.94 155 ALA A C 1
ATOM 1143 O O . ALA A 1 155 ? 12.352 10.352 11.125 1 92.94 155 ALA A O 1
ATOM 1144 N N . ALA A 1 156 ? 14.125 9.109 11.578 1 91.31 156 ALA A N 1
ATOM 1145 C CA . ALA A 1 156 ? 14.25 8.633 10.203 1 91.31 156 ALA A CA 1
ATOM 1146 C C . ALA A 1 156 ? 14.414 7.113 10.164 1 91.31 156 ALA A C 1
ATOM 1148 O O . ALA A 1 156 ? 14.852 6.504 11.148 1 91.31 156 ALA A O 1
ATOM 1149 N N . VAL A 1 157 ? 13.844 6.625 9.094 1 89.5 157 VAL A N 1
ATOM 1150 C CA . VAL A 1 157 ? 14.156 5.246 8.727 1 89.5 157 VAL A CA 1
ATOM 1151 C C . VAL A 1 157 ? 15.07 5.23 7.504 1 89.5 157 VAL A C 1
ATOM 1153 O O . VAL A 1 157 ? 14.688 5.703 6.43 1 89.5 157 VAL A O 1
ATOM 1156 N N . SER A 1 158 ? 16.234 4.766 7.613 1 77.44 158 SER A N 1
ATOM 1157 C CA . SER A 1 158 ? 17.281 4.633 6.602 1 77.44 158 SER A CA 1
ATOM 1158 C C . SER A 1 158 ? 18.453 5.559 6.895 1 77.44 158 SER A C 1
ATOM 1160 O O . SER A 1 158 ? 18.531 6.152 7.973 1 77.44 158 SER A O 1
ATOM 1162 N N . ARG A 1 159 ? 19.375 5.637 5.93 1 64.56 159 ARG A N 1
ATOM 1163 C CA . ARG A 1 159 ? 20.609 6.359 6.168 1 64.56 159 ARG A CA 1
ATOM 1164 C C . ARG A 1 159 ? 20.469 7.832 5.793 1 64.56 159 ARG A C 1
ATOM 1166 O O . ARG A 1 159 ? 20.484 8.18 4.609 1 64.56 159 ARG A O 1
ATOM 1173 N N . HIS A 1 160 ? 20.188 8.492 6.793 1 62.44 160 HIS A N 1
ATOM 1174 C CA . HIS A 1 160 ? 20.172 9.945 6.648 1 62.44 160 HIS A CA 1
ATOM 1175 C C . HIS A 1 160 ? 21.344 10.578 7.402 1 62.44 160 HIS A C 1
ATOM 1177 O O . HIS A 1 160 ? 21.125 11.383 8.32 1 62.44 160 HIS A O 1
ATOM 1183 N N . ARG A 1 161 ? 22.484 10.195 7.105 1 61.66 161 ARG A N 1
ATOM 1184 C CA . ARG A 1 161 ? 23.656 10.555 7.906 1 61.66 161 ARG A CA 1
ATOM 1185 C C . ARG A 1 161 ? 23.734 12.062 8.094 1 61.66 161 ARG A C 1
ATOM 1187 O O . ARG A 1 161 ? 24.047 12.539 9.188 1 61.66 161 ARG A O 1
ATOM 1194 N N . GLY A 1 162 ? 23.281 12.742 7.191 1 66.94 162 GLY A N 1
ATOM 1195 C CA . GLY A 1 162 ? 23.516 14.172 7.234 1 66.94 162 GLY A CA 1
ATOM 1196 C C . GLY A 1 162 ? 22.531 14.922 8.102 1 66.94 162 GLY A C 1
ATOM 1197 O O . GLY A 1 162 ? 22.797 16.047 8.547 1 66.94 162 GLY A O 1
ATOM 1198 N N . LEU A 1 163 ? 21.453 14.32 8.555 1 74.19 163 LEU A N 1
ATOM 1199 C CA . LEU A 1 163 ? 20.406 15.07 9.227 1 74.19 163 LEU A CA 1
ATOM 1200 C C . LEU A 1 163 ? 20.578 15.016 10.742 1 74.19 163 LEU A C 1
ATOM 1202 O O . LEU A 1 163 ? 19.969 15.805 11.469 1 74.19 163 LEU A O 1
ATOM 1206 N N . LYS A 1 164 ? 21.422 14.266 11.328 1 79.88 164 LYS A N 1
ATOM 1207 C CA . LYS A 1 164 ? 21.703 14.156 12.758 1 79.88 164 LYS A CA 1
ATOM 1208 C C . LYS A 1 164 ? 20.406 13.969 13.547 1 79.88 164 LYS A C 1
ATOM 1210 O O . LYS A 1 164 ? 20.156 14.688 14.523 1 79.88 164 LYS A O 1
ATOM 1215 N N . VAL A 1 165 ? 19.562 13.062 13.133 1 85.69 165 VAL A N 1
ATOM 1216 C CA . VAL A 1 165 ? 18.297 12.758 13.805 1 85.69 165 VAL A CA 1
ATOM 1217 C C . VAL A 1 165 ? 18.281 11.297 14.234 1 85.69 165 VAL A C 1
ATOM 1219 O O . VAL A 1 165 ? 19.094 10.492 13.758 1 85.69 165 VAL A O 1
ATOM 1222 N N . ASP A 1 166 ? 17.453 10.992 15.219 1 90.5 166 ASP A N 1
ATOM 1223 C CA . ASP A 1 166 ? 17.234 9.586 15.57 1 90.5 166 ASP A CA 1
ATOM 1224 C C . ASP A 1 166 ? 16.938 8.75 14.328 1 90.5 166 ASP A C 1
ATOM 1226 O O . ASP A 1 166 ? 16.156 9.156 13.469 1 90.5 166 ASP A O 1
ATOM 1230 N N . THR A 1 167 ? 17.656 7.621 14.242 1 91.56 167 THR A N 1
ATOM 1231 C CA . THR A 1 167 ? 17.547 6.859 13.008 1 91.56 167 THR A CA 1
ATOM 1232 C C . THR A 1 167 ? 17.453 5.367 13.297 1 91.56 167 THR A C 1
ATOM 1234 O O . THR A 1 167 ? 18.188 4.84 14.133 1 91.56 167 THR A O 1
ATOM 1237 N N . VAL A 1 168 ? 16.453 4.762 12.711 1 93.5 168 VAL A N 1
ATOM 1238 C CA . VAL A 1 168 ? 16.406 3.309 12.602 1 93.5 168 VAL A CA 1
ATOM 1239 C C . VAL A 1 168 ? 16.953 2.877 11.242 1 93.5 168 VAL A C 1
ATOM 1241 O O . VAL A 1 168 ? 16.453 3.309 10.203 1 93.5 168 VAL A O 1
ATOM 1244 N N . GLN A 1 169 ? 17.953 2.098 11.242 1 91.88 169 GLN A N 1
ATOM 1245 C CA . GLN A 1 169 ? 18.656 1.755 10.008 1 91.88 169 GLN A CA 1
ATOM 1246 C C . GLN A 1 169 ? 18.531 0.265 9.703 1 91.88 169 GLN A C 1
ATOM 1248 O O . GLN A 1 169 ? 19.125 -0.567 10.391 1 91.88 169 GLN A O 1
ATOM 1253 N N . PRO A 1 170 ? 17.781 -0.052 8.641 1 93.81 170 PRO A N 1
ATOM 1254 C CA . PRO A 1 170 ? 17.875 -1.443 8.188 1 93.81 170 PRO A CA 1
ATOM 1255 C C . PRO A 1 170 ? 19.281 -1.817 7.734 1 93.81 170 PRO A C 1
ATOM 1257 O O . PRO A 1 170 ? 19.953 -1.015 7.086 1 93.81 170 PRO A O 1
ATOM 1260 N N . ASP A 1 171 ? 19.75 -2.924 8.062 1 94.81 171 ASP A N 1
ATOM 1261 C CA . ASP A 1 171 ? 21.078 -3.385 7.668 1 94.81 171 ASP A CA 1
ATOM 1262 C C . ASP A 1 171 ? 21.078 -3.895 6.227 1 94.81 171 ASP A C 1
ATOM 1264 O O . ASP A 1 171 ? 21.25 -5.094 5.988 1 94.81 171 ASP A O 1
ATOM 1268 N N . ASN A 1 172 ? 21.031 -2.982 5.34 1 94.88 172 ASN A N 1
ATOM 1269 C CA . ASN A 1 172 ? 20.969 -3.293 3.914 1 94.88 172 ASN A CA 1
ATOM 1270 C C . ASN A 1 172 ? 22.25 -3.986 3.445 1 94.88 172 ASN A C 1
ATOM 1272 O O . ASN A 1 172 ? 22.188 -4.957 2.688 1 94.88 172 ASN A O 1
ATOM 1276 N N . ARG A 1 173 ? 23.344 -3.51 3.902 1 96 173 ARG A N 1
ATOM 1277 C CA . ARG A 1 173 ? 24.625 -4.09 3.496 1 96 173 ARG A CA 1
ATOM 1278 C C . ARG A 1 173 ? 24.766 -5.516 4.016 1 96 173 ARG A C 1
ATOM 1280 O O . ARG A 1 173 ? 25.125 -6.422 3.262 1 96 173 ARG A O 1
ATOM 1287 N N . GLY A 1 174 ? 24.484 -5.656 5.289 1 97.25 174 GLY A N 1
ATOM 1288 C CA . GLY A 1 174 ? 24.547 -6.988 5.871 1 97.25 174 GLY A CA 1
ATOM 1289 C C . GLY A 1 174 ? 23.578 -7.961 5.234 1 97.25 174 GLY A C 1
ATOM 1290 O O . GLY A 1 174 ? 23.906 -9.133 5.031 1 97.25 174 GLY A O 1
ATOM 1291 N N . GLY A 1 175 ? 22.391 -7.465 4.934 1 98.06 175 GLY A N 1
ATOM 1292 C CA . GLY A 1 175 ? 21.422 -8.297 4.254 1 98.06 175 GLY A CA 1
ATOM 1293 C C . GLY A 1 175 ? 21.859 -8.734 2.871 1 98.06 175 GLY A C 1
ATOM 1294 O O . GLY A 1 175 ? 21.688 -9.891 2.492 1 98.06 175 GLY A O 1
ATOM 1295 N N . GLY A 1 176 ? 22.438 -7.789 2.131 1 98.31 176 GLY A N 1
ATOM 1296 C CA . GLY A 1 176 ? 23 -8.133 0.832 1 98.31 176 GLY A CA 1
ATOM 1297 C C . GLY A 1 176 ? 24.078 -9.195 0.904 1 98.31 176 GLY A C 1
ATOM 1298 O O . GLY A 1 176 ? 24.078 -10.141 0.112 1 98.31 176 GLY A O 1
ATOM 1299 N N . ALA A 1 177 ? 24.938 -9.055 1.849 1 98.56 177 ALA A N 1
ATOM 1300 C CA . ALA A 1 177 ? 26.016 -10.008 2.043 1 98.56 177 ALA A CA 1
ATOM 1301 C C . ALA A 1 177 ? 25.484 -11.391 2.422 1 98.56 177 ALA A C 1
ATOM 1303 O O . ALA A 1 177 ? 25.922 -12.406 1.882 1 98.56 177 ALA A O 1
ATOM 1304 N N . ALA A 1 178 ? 24.562 -11.414 3.338 1 98.69 178 ALA A N 1
ATOM 1305 C CA . ALA A 1 178 ? 23.969 -12.664 3.795 1 98.69 178 ALA A CA 1
ATOM 1306 C C . ALA A 1 178 ? 23.281 -13.398 2.646 1 98.69 178 ALA A C 1
ATOM 1308 O O . ALA A 1 178 ? 23.375 -14.625 2.543 1 98.69 178 ALA A O 1
ATOM 1309 N N . LEU A 1 179 ? 22.609 -12.633 1.791 1 98.81 179 LEU A N 1
ATOM 1310 C CA . LEU A 1 179 ? 21.938 -13.227 0.64 1 98.81 179 LEU A CA 1
ATOM 1311 C C . LEU A 1 179 ? 22.953 -13.836 -0.322 1 98.81 179 LEU A C 1
ATOM 1313 O O . LEU A 1 179 ? 22.781 -14.969 -0.775 1 98.81 179 LEU A O 1
ATOM 1317 N N . ALA A 1 180 ? 23.984 -13.094 -0.606 1 98.75 180 ALA A N 1
ATOM 1318 C CA . ALA A 1 180 ? 25.031 -13.609 -1.479 1 98.75 180 ALA A CA 1
ATOM 1319 C C . ALA A 1 180 ? 25.594 -14.922 -0.945 1 98.75 180 ALA A C 1
ATOM 1321 O O . ALA A 1 180 ? 25.734 -15.891 -1.692 1 98.75 180 ALA A O 1
ATOM 1322 N N . LYS A 1 181 ? 25.875 -14.938 0.297 1 98.56 181 LYS A N 1
ATOM 1323 C CA . LYS A 1 181 ? 26.422 -16.141 0.925 1 98.56 181 LYS A CA 1
ATOM 1324 C C . LYS A 1 181 ? 25.484 -17.328 0.776 1 98.56 181 LYS A C 1
ATOM 1326 O O . LYS A 1 181 ? 25.906 -18.422 0.428 1 98.56 181 LYS A O 1
ATOM 1331 N N . ALA A 1 182 ? 24.219 -17.109 1.049 1 98.69 182 ALA A N 1
ATOM 1332 C CA . ALA A 1 182 ? 23.219 -18.172 0.951 1 98.69 182 ALA A CA 1
ATOM 1333 C C . ALA A 1 182 ? 23.156 -18.734 -0.467 1 98.69 182 ALA A C 1
ATOM 1335 O O . ALA A 1 182 ? 23.047 -19.953 -0.658 1 98.69 182 ALA A O 1
ATOM 1336 N N . LEU A 1 183 ? 23.203 -17.859 -1.455 1 98.56 183 LEU A N 1
ATOM 1337 C CA . LEU A 1 183 ? 23.094 -18.266 -2.85 1 98.56 183 LEU A CA 1
ATOM 1338 C C . LEU A 1 183 ? 24.375 -18.969 -3.309 1 98.56 183 LEU A C 1
ATOM 1340 O O . LEU A 1 183 ? 24.312 -19.906 -4.102 1 98.56 183 LEU A O 1
ATOM 1344 N N . LEU A 1 184 ? 25.531 -18.531 -2.807 1 98.25 184 LEU A N 1
ATOM 1345 C CA . LEU A 1 184 ? 26.797 -19.219 -3.047 1 98.25 184 LEU A CA 1
ATOM 1346 C C . LEU A 1 184 ? 26.766 -20.625 -2.467 1 98.25 184 LEU A C 1
ATOM 1348 O O . LEU A 1 184 ? 27.219 -21.578 -3.113 1 98.25 184 LEU A O 1
ATOM 1352 N N . ASP A 1 185 ? 26.219 -20.688 -1.27 1 98 185 ASP A N 1
ATOM 1353 C CA . ASP A 1 185 ? 26.125 -21.984 -0.595 1 98 185 ASP A CA 1
ATOM 1354 C C . ASP A 1 185 ? 25.234 -22.938 -1.377 1 98 185 ASP A C 1
ATOM 1356 O O . ASP A 1 185 ? 25.406 -24.156 -1.299 1 98 185 ASP A O 1
ATOM 1360 N N . GLN A 1 186 ? 24.297 -22.406 -2.172 1 97.69 186 GLN A N 1
ATOM 1361 C CA . GLN A 1 186 ? 23.422 -23.219 -3.014 1 97.69 186 GLN A CA 1
ATOM 1362 C C . GLN A 1 186 ? 24.156 -23.688 -4.27 1 97.69 186 GLN A C 1
ATOM 1364 O O . GLN A 1 186 ? 23.672 -24.562 -4.996 1 97.69 186 GLN A O 1
ATOM 1369 N N . GLY A 1 187 ? 25.312 -23.031 -4.562 1 97.38 187 GLY A N 1
ATOM 1370 C CA . GLY A 1 187 ? 26.125 -23.5 -5.668 1 97.38 187 GLY A CA 1
ATOM 1371 C C . GLY A 1 187 ? 26.219 -22.5 -6.809 1 97.38 187 GLY A C 1
ATOM 1372 O O . GLY A 1 187 ? 26.938 -22.719 -7.789 1 97.38 187 GLY A O 1
ATOM 1373 N N . HIS A 1 188 ? 25.531 -21.391 -6.715 1 97.88 188 HIS A N 1
ATOM 1374 C CA . HIS A 1 188 ? 25.562 -20.391 -7.773 1 97.88 188 HIS A CA 1
ATOM 1375 C C . HIS A 1 188 ? 26.922 -19.672 -7.812 1 97.88 188 HIS A C 1
ATOM 1377 O O . HIS A 1 188 ? 27.516 -19.422 -6.77 1 97.88 188 HIS A O 1
ATOM 1383 N N . ARG A 1 189 ? 27.375 -19.312 -8.977 1 96.38 189 ARG A N 1
ATOM 1384 C CA . ARG A 1 189 ? 28.625 -18.594 -9.141 1 96.38 189 ARG A CA 1
ATOM 1385 C C . ARG A 1 189 ? 28.484 -17.453 -10.148 1 96.38 189 ARG A C 1
ATOM 1387 O O . ARG A 1 189 ? 29.328 -16.547 -10.188 1 96.38 189 ARG A O 1
ATOM 1394 N N . ARG A 1 190 ? 27.469 -17.531 -11.016 1 96.5 190 ARG A N 1
ATOM 1395 C CA . ARG A 1 190 ? 27.172 -16.5 -11.992 1 96.5 190 ARG A CA 1
ATOM 1396 C C . ARG A 1 190 ? 25.906 -15.742 -11.633 1 96.5 190 ARG A C 1
ATOM 1398 O O . ARG A 1 190 ? 24.812 -16.344 -11.578 1 96.5 190 ARG A O 1
ATOM 1405 N N . PHE A 1 191 ? 26.062 -14.453 -11.461 1 98.12 191 PHE A N 1
ATOM 1406 C CA . PHE A 1 191 ? 24.938 -13.664 -10.969 1 98.12 191 PHE A CA 1
ATOM 1407 C C . PHE A 1 191 ? 24.688 -12.461 -11.867 1 98.12 191 PHE A C 1
ATOM 1409 O O . PHE A 1 191 ? 25.594 -11.992 -12.555 1 98.12 191 PHE A O 1
ATOM 1416 N N . ALA A 1 192 ? 23.484 -12.047 -11.922 1 98.5 192 ALA A N 1
ATOM 1417 C CA . ALA A 1 192 ? 23.094 -10.695 -12.32 1 98.5 192 ALA A CA 1
ATOM 1418 C C . ALA A 1 192 ? 22.297 -10 -11.219 1 98.5 192 ALA A C 1
ATOM 1420 O O . ALA A 1 192 ? 21.641 -10.656 -10.414 1 98.5 192 ALA A O 1
ATOM 1421 N N . VAL A 1 193 ? 22.438 -8.703 -11.172 1 98.75 193 VAL A N 1
ATOM 1422 C CA . VAL A 1 193 ? 21.688 -7.918 -10.195 1 98.75 193 VAL A CA 1
ATOM 1423 C C . VAL A 1 193 ? 20.812 -6.902 -10.922 1 98.75 193 VAL A C 1
ATOM 1425 O O . VAL A 1 193 ? 21.266 -6.211 -11.836 1 98.75 193 VAL A O 1
ATOM 1428 N N . LEU A 1 194 ? 19.547 -6.949 -10.586 1 98.62 194 LEU A N 1
ATOM 1429 C CA . LEU A 1 194 ? 18.641 -5.895 -11.008 1 98.62 194 LEU A CA 1
ATOM 1430 C C . LEU A 1 194 ? 18.562 -4.789 -9.953 1 98.62 194 LEU A C 1
ATOM 1432 O O . LEU A 1 194 ? 18.031 -5 -8.859 1 98.62 194 LEU A O 1
ATOM 1436 N N . ALA A 1 195 ? 19.062 -3.604 -10.305 1 96.56 195 ALA A N 1
ATOM 1437 C CA . ALA A 1 195 ? 19.234 -2.545 -9.312 1 96.56 195 ALA A CA 1
ATOM 1438 C C . ALA A 1 195 ? 18.391 -1.32 -9.664 1 96.56 195 ALA A C 1
ATOM 1440 O O . ALA A 1 195 ? 18.094 -1.079 -10.836 1 96.56 195 ALA A O 1
ATOM 1441 N N . GLY A 1 196 ? 17.922 -0.632 -8.633 1 90.75 196 GLY A N 1
ATOM 1442 C CA . GLY A 1 196 ? 17.391 0.708 -8.82 1 90.75 196 GLY A CA 1
ATOM 1443 C C . GLY A 1 196 ? 18.469 1.755 -9.023 1 90.75 196 GLY A C 1
ATOM 1444 O O . GLY A 1 196 ? 19.641 1.418 -9.211 1 90.75 196 GLY A O 1
ATOM 1445 N N . PRO A 1 197 ? 18.047 2.982 -8.953 1 85.75 197 PRO A N 1
ATOM 1446 C CA . PRO A 1 197 ? 19.031 4.059 -9.109 1 85.75 197 PRO A CA 1
ATOM 1447 C C . PRO A 1 197 ? 20.094 4.055 -8.008 1 85.75 197 PRO A C 1
ATOM 1449 O O . PRO A 1 197 ? 19.75 4.02 -6.824 1 85.75 197 PRO A O 1
ATOM 1452 N N . ARG A 1 198 ? 21.312 4.234 -8.375 1 85.75 198 ARG A N 1
ATOM 1453 C CA . ARG A 1 198 ? 22.438 4.164 -7.441 1 85.75 198 ARG A CA 1
ATOM 1454 C C . ARG A 1 198 ? 22.547 5.445 -6.621 1 85.75 198 ARG A C 1
ATOM 1456 O O . ARG A 1 198 ? 23.328 5.52 -5.68 1 85.75 198 ARG A O 1
ATOM 1463 N N . SER A 1 199 ? 21.625 6.398 -6.867 1 81.31 199 SER A N 1
ATOM 1464 C CA . SER A 1 199 ? 21.562 7.609 -6.055 1 81.31 199 SER A CA 1
ATOM 1465 C C . SER A 1 199 ? 20.875 7.344 -4.719 1 81.31 199 SER A C 1
ATOM 1467 O O . SER A 1 199 ? 20.953 8.164 -3.803 1 81.31 199 SER A O 1
ATOM 1469 N N . LEU A 1 200 ? 20.359 6.215 -4.656 1 80.88 200 LEU A N 1
ATOM 1470 C CA . LEU A 1 200 ? 19.703 5.84 -3.412 1 80.88 200 LEU A CA 1
ATOM 1471 C C . LEU A 1 200 ? 20.609 5 -2.533 1 80.88 200 LEU A C 1
ATOM 1473 O O . LEU A 1 200 ? 21.125 3.967 -2.973 1 80.88 200 LEU A O 1
ATOM 1477 N N . THR A 1 201 ? 20.703 5.402 -1.324 1 83.81 201 THR A N 1
ATOM 1478 C CA . THR A 1 201 ? 21.609 4.742 -0.404 1 83.81 201 THR A CA 1
ATOM 1479 C C . THR A 1 201 ? 21.219 3.287 -0.191 1 83.81 201 THR A C 1
ATOM 1481 O O . THR A 1 201 ? 22.078 2.416 -0.04 1 83.81 201 THR A O 1
ATOM 1484 N N . THR A 1 202 ? 20 2.973 -0.188 1 88.19 202 THR A N 1
ATOM 1485 C CA . THR A 1 202 ? 19.484 1.615 -0.011 1 88.19 202 THR A CA 1
ATOM 1486 C C . THR A 1 202 ? 20.031 0.693 -1.103 1 88.19 202 THR A C 1
ATOM 1488 O O . THR A 1 202 ? 20.469 -0.421 -0.819 1 88.19 202 THR A O 1
ATOM 1491 N N . VAL A 1 203 ? 20.031 1.167 -2.307 1 90 203 VAL A N 1
ATOM 1492 C CA . VAL A 1 203 ? 20.484 0.384 -3.453 1 90 203 VAL A CA 1
ATOM 1493 C C . VAL A 1 203 ? 21.984 0.14 -3.35 1 90 203 VAL A C 1
ATOM 1495 O O . VAL A 1 203 ? 22.453 -0.994 -3.5 1 90 203 VAL A O 1
ATOM 1498 N N . VAL A 1 204 ? 22.672 1.175 -3.012 1 90.62 204 VAL A N 1
ATOM 1499 C CA . VAL A 1 204 ? 24.125 1.097 -2.926 1 90.62 204 VAL A CA 1
ATOM 1500 C C . VAL A 1 204 ? 24.531 0.11 -1.831 1 90.62 204 VAL A C 1
ATOM 1502 O O . VAL A 1 204 ? 25.391 -0.747 -2.043 1 90.62 204 VAL A O 1
ATOM 1505 N N . ASP A 1 205 ? 23.891 0.194 -0.747 1 92.69 205 ASP A N 1
ATOM 1506 C CA . ASP A 1 205 ? 24.219 -0.655 0.392 1 92.69 205 ASP A CA 1
ATOM 1507 C C . ASP A 1 205 ? 23.969 -2.127 0.076 1 92.69 205 ASP A C 1
ATOM 1509 O O . ASP A 1 205 ? 24.797 -2.986 0.353 1 92.69 205 ASP A O 1
ATOM 1513 N N . ARG A 1 206 ? 22.828 -2.426 -0.481 1 96.12 206 ARG A N 1
ATOM 1514 C CA . ARG A 1 206 ? 22.469 -3.807 -0.792 1 96.12 206 ARG A CA 1
ATOM 1515 C C . ARG A 1 206 ? 23.391 -4.387 -1.853 1 96.12 206 ARG A C 1
ATOM 1517 O O . ARG A 1 206 ? 23.875 -5.512 -1.712 1 96.12 206 ARG A O 1
ATOM 1524 N N . LEU A 1 207 ? 23.641 -3.561 -2.854 1 96.88 207 LEU A N 1
ATOM 1525 C CA . LEU A 1 207 ? 24.516 -3.988 -3.943 1 96.88 207 LEU A CA 1
ATOM 1526 C C . LEU A 1 207 ? 25.938 -4.207 -3.445 1 96.88 207 LEU A C 1
ATOM 1528 O O . LEU A 1 207 ? 26.578 -5.215 -3.771 1 96.88 207 LEU A O 1
ATOM 1532 N N . ASP A 1 208 ? 26.438 -3.275 -2.648 1 96.06 208 ASP A N 1
ATOM 1533 C CA . ASP A 1 208 ? 27.797 -3.363 -2.135 1 96.06 208 ASP A CA 1
ATOM 1534 C C . ASP A 1 208 ? 27.969 -4.59 -1.242 1 96.06 208 ASP A C 1
ATOM 1536 O O . ASP A 1 208 ? 28.969 -5.297 -1.339 1 96.06 208 ASP A O 1
ATOM 1540 N N . GLY A 1 209 ? 27.016 -4.785 -0.372 1 97.75 209 GLY A N 1
ATOM 1541 C CA . GLY A 1 209 ? 27.078 -5.969 0.476 1 97.75 209 GLY A CA 1
ATOM 1542 C C . GLY A 1 209 ? 27.094 -7.266 -0.31 1 97.75 209 GLY A C 1
ATOM 1543 O O . GLY A 1 209 ? 27.906 -8.156 -0.029 1 97.75 209 GLY A O 1
ATOM 1544 N N . PHE A 1 210 ? 26.266 -7.344 -1.327 1 98.56 210 PHE A N 1
ATOM 1545 C CA . PHE A 1 210 ? 26.156 -8.531 -2.172 1 98.56 210 PHE A CA 1
ATOM 1546 C C . PHE A 1 210 ? 27.453 -8.758 -2.941 1 98.56 210 PHE A C 1
ATOM 1548 O O . PHE A 1 210 ? 28.016 -9.859 -2.922 1 98.56 210 PHE A O 1
ATOM 1555 N N . ALA A 1 211 ? 27.969 -7.742 -3.537 1 98.06 211 ALA A N 1
ATOM 1556 C CA . ALA A 1 211 ? 29.172 -7.82 -4.367 1 98.06 211 ALA A CA 1
ATOM 1557 C C . ALA A 1 211 ? 30.406 -8.164 -3.529 1 98.06 211 ALA A C 1
ATOM 1559 O O . ALA A 1 211 ? 31.25 -8.945 -3.955 1 98.06 211 ALA A O 1
ATOM 1560 N N . ALA A 1 212 ? 30.5 -7.559 -2.4 1 97.94 212 ALA A N 1
ATOM 1561 C CA . ALA A 1 212 ? 31.656 -7.805 -1.532 1 97.94 212 ALA A CA 1
ATOM 1562 C C . ALA A 1 212 ? 31.703 -9.266 -1.098 1 97.94 212 ALA A C 1
ATOM 1564 O O . ALA A 1 212 ? 32.781 -9.867 -1.059 1 97.94 212 ALA A O 1
ATOM 1565 N N . GLU A 1 213 ? 30.547 -9.773 -0.722 1 98.12 213 GLU A N 1
ATOM 1566 C CA . GLU A 1 213 ? 30.484 -11.172 -0.298 1 98.12 213 GLU A CA 1
ATOM 1567 C C . GLU A 1 213 ? 30.844 -12.109 -1.443 1 98.12 213 GLU A C 1
ATOM 1569 O O . GLU A 1 213 ? 31.531 -13.117 -1.234 1 98.12 213 GLU A O 1
ATOM 1574 N N . LEU A 1 214 ? 30.391 -11.812 -2.662 1 98.12 214 LEU A N 1
ATOM 1575 C CA . LEU A 1 214 ? 30.766 -12.594 -3.834 1 98.12 214 LEU A CA 1
ATOM 1576 C C . LEU A 1 214 ? 32.281 -12.609 -4.023 1 98.12 214 LEU A C 1
ATOM 1578 O O . LEU A 1 214 ? 32.875 -13.672 -4.219 1 98.12 214 LEU A O 1
ATOM 1582 N N . LEU A 1 215 ? 32.844 -11.461 -3.953 1 96.88 215 LEU A N 1
ATOM 1583 C CA . LEU A 1 215 ? 34.281 -11.312 -4.156 1 96.88 215 LEU A CA 1
ATOM 1584 C C . LEU A 1 215 ? 35.062 -12.125 -3.129 1 96.88 215 LEU A C 1
ATOM 1586 O O . LEU A 1 215 ? 36.031 -12.773 -3.471 1 96.88 215 LEU A O 1
ATOM 1590 N N . GLU A 1 216 ? 34.625 -12.086 -1.946 1 97 216 GLU A N 1
ATOM 1591 C CA . GLU A 1 216 ? 35.25 -12.82 -0.86 1 97 216 GLU A CA 1
ATOM 1592 C C . GLU A 1 216 ? 35.25 -14.32 -1.13 1 97 216 GLU A C 1
ATOM 1594 O O . GLU A 1 216 ? 36.125 -15.047 -0.624 1 97 216 GLU A O 1
ATOM 1599 N N . HIS A 1 217 ? 34.406 -14.773 -1.916 1 96.81 217 HIS A N 1
ATOM 1600 C CA . HIS A 1 217 ? 34.281 -16.203 -2.172 1 96.81 217 HIS A CA 1
ATOM 1601 C C . HIS A 1 217 ? 34.688 -16.547 -3.605 1 96.81 217 HIS A C 1
ATOM 1603 O O . HIS A 1 217 ? 34.281 -17.594 -4.129 1 96.81 217 HIS A O 1
ATOM 1609 N N . GLY A 1 218 ? 35.281 -15.648 -4.254 1 95 218 GLY A N 1
ATOM 1610 C CA . GLY A 1 218 ? 35.906 -15.914 -5.535 1 95 218 GLY A CA 1
ATOM 1611 C C . GLY A 1 218 ? 34.969 -15.727 -6.715 1 95 218 GLY A C 1
ATOM 1612 O O . GLY A 1 218 ? 35.281 -16.156 -7.828 1 95 218 GLY A O 1
ATOM 1613 N N . ALA A 1 219 ? 33.844 -15.211 -6.461 1 94.12 219 ALA A N 1
ATOM 1614 C CA . ALA A 1 219 ? 32.938 -14.836 -7.535 1 94.12 219 ALA A CA 1
ATOM 1615 C C . ALA A 1 219 ? 32.969 -13.328 -7.773 1 94.12 219 ALA A C 1
ATOM 1617 O O . ALA A 1 219 ? 33.281 -12.555 -6.871 1 94.12 219 ALA A O 1
ATOM 1618 N N . GLU A 1 220 ? 32.75 -12.961 -9.016 1 92 220 GLU A N 1
ATOM 1619 C CA . GLU A 1 220 ? 32.781 -11.539 -9.328 1 92 220 GLU A CA 1
ATOM 1620 C C . GLU A 1 220 ? 31.5 -11.07 -9.984 1 92 220 GLU A C 1
ATOM 1622 O O . GLU A 1 220 ? 30.922 -11.781 -10.812 1 92 220 GLU A O 1
ATOM 1627 N N . LEU A 1 221 ? 31.062 -9.961 -9.547 1 95.69 221 LEU A N 1
ATOM 1628 C CA . LEU A 1 221 ? 29.969 -9.258 -10.18 1 95.69 221 LEU A CA 1
ATOM 1629 C C . LEU A 1 221 ? 30.484 -8.125 -11.062 1 95.69 221 LEU A C 1
ATOM 1631 O O . LEU A 1 221 ? 30.906 -7.082 -10.562 1 95.69 221 LEU A O 1
ATOM 1635 N N . ARG A 1 222 ? 30.438 -8.359 -12.359 1 93.56 222 ARG A N 1
ATOM 1636 C CA . ARG A 1 222 ? 30.906 -7.34 -13.289 1 93.56 222 ARG A CA 1
ATOM 1637 C C . ARG A 1 222 ? 29.859 -6.234 -13.461 1 93.56 222 ARG A C 1
ATOM 1639 O O . ARG A 1 222 ? 28.688 -6.438 -13.195 1 93.56 222 ARG A O 1
ATOM 1646 N N . GLU A 1 223 ? 30.25 -5.078 -13.875 1 92.75 223 GLU A N 1
ATOM 1647 C CA . GLU A 1 223 ? 29.359 -3.936 -14.078 1 92.75 223 GLU A CA 1
ATOM 1648 C C . GLU A 1 223 ? 28.25 -4.27 -15.062 1 92.75 223 GLU A C 1
ATOM 1650 O O . GLU A 1 223 ? 27.109 -3.828 -14.898 1 92.75 223 GLU A O 1
ATOM 1655 N N . ASP A 1 224 ? 28.609 -5.094 -16.047 1 93.81 224 ASP A N 1
ATOM 1656 C CA . ASP A 1 224 ? 27.625 -5.453 -17.078 1 93.81 224 ASP A CA 1
ATOM 1657 C C . ASP A 1 224 ? 26.594 -6.438 -16.531 1 93.81 224 ASP A C 1
ATOM 1659 O O . ASP A 1 224 ? 25.562 -6.668 -17.156 1 93.81 224 ASP A O 1
ATOM 1663 N N . ASP A 1 225 ? 26.859 -6.957 -15.344 1 96.56 225 ASP A N 1
ATOM 1664 C CA . ASP A 1 225 ? 25.922 -7.891 -14.711 1 96.56 225 ASP A CA 1
ATOM 1665 C C . ASP A 1 225 ? 24.922 -7.152 -13.82 1 96.56 225 ASP A C 1
ATOM 1667 O O . ASP A 1 225 ? 24.047 -7.773 -13.234 1 96.56 225 ASP A O 1
ATOM 1671 N N . VAL A 1 226 ? 25.078 -5.852 -13.758 1 97.75 226 VAL A N 1
ATOM 1672 C CA . VAL A 1 226 ? 24.141 -5.023 -13.008 1 97.75 226 VAL A CA 1
ATOM 1673 C C . VAL A 1 226 ? 23.25 -4.246 -13.977 1 97.75 226 VAL A C 1
ATOM 1675 O O . VAL A 1 226 ? 23.734 -3.404 -14.734 1 97.75 226 VAL A O 1
ATOM 1678 N N . ALA A 1 227 ? 21.984 -4.617 -13.992 1 97.56 227 ALA A N 1
ATOM 1679 C CA . ALA A 1 227 ? 21.016 -3.91 -14.82 1 97.56 227 ALA A CA 1
ATOM 1680 C C . ALA A 1 227 ? 20.234 -2.896 -14 1 97.56 227 ALA A C 1
ATOM 1682 O O . ALA A 1 227 ? 19.438 -3.273 -13.133 1 97.56 227 ALA A O 1
ATOM 1683 N N . GLU A 1 228 ? 20.422 -1.634 -14.266 1 96 228 GLU A N 1
ATOM 1684 C CA . GLU A 1 228 ? 19.734 -0.567 -13.539 1 96 228 GLU A CA 1
ATOM 1685 C C . GLU A 1 228 ? 18.422 -0.2 -14.219 1 96 228 GLU A C 1
ATOM 1687 O O . GLU A 1 228 ? 18.344 -0.139 -15.445 1 96 228 GLU A O 1
ATOM 1692 N N . ALA A 1 229 ? 17.406 -0.087 -13.469 1 95.62 229 ALA A N 1
ATOM 1693 C CA . ALA A 1 229 ? 16.094 0.35 -13.906 1 95.62 229 ALA A CA 1
ATOM 1694 C C . ALA A 1 229 ? 15.328 1.025 -12.766 1 95.62 229 ALA A C 1
ATOM 1696 O O . ALA A 1 229 ? 15.891 1.272 -11.695 1 95.62 229 ALA A O 1
ATOM 1697 N N . ALA A 1 230 ? 14.117 1.411 -13.047 1 90.62 230 ALA A N 1
ATOM 1698 C CA . ALA A 1 230 ? 13.305 2.047 -12.008 1 90.62 230 ALA A CA 1
ATOM 1699 C C . ALA A 1 230 ? 13.055 1.093 -10.844 1 90.62 230 ALA A C 1
ATOM 1701 O O . ALA A 1 230 ? 12.914 -0.115 -11.047 1 90.62 230 ALA A O 1
ATOM 1702 N N . PHE A 1 231 ? 12.977 1.658 -9.68 1 88.25 231 PHE A N 1
ATOM 1703 C CA . PHE A 1 231 ? 12.758 0.939 -8.43 1 88.25 231 PHE A CA 1
ATOM 1704 C C . PHE A 1 231 ? 11.297 0.514 -8.305 1 88.25 231 PHE A C 1
ATOM 1706 O O . PHE A 1 231 ? 10.641 0.805 -7.305 1 88.25 231 PHE A O 1
ATOM 1713 N N . THR A 1 232 ? 10.734 -0.118 -9.359 1 91.25 232 THR A N 1
ATOM 1714 C CA . THR A 1 232 ? 9.336 -0.515 -9.461 1 91.25 232 THR A CA 1
ATOM 1715 C C . THR A 1 232 ? 9.211 -1.906 -10.078 1 91.25 232 THR A C 1
ATOM 1717 O O . THR A 1 232 ? 10.203 -2.482 -10.531 1 91.25 232 THR A O 1
ATOM 1720 N N . ARG A 1 233 ? 8 -2.404 -10.031 1 94.69 233 ARG A N 1
ATOM 1721 C CA . ARG A 1 233 ? 7.723 -3.67 -10.703 1 94.69 233 ARG A CA 1
ATOM 1722 C C . ARG A 1 233 ? 8.102 -3.604 -12.18 1 94.69 233 ARG A C 1
ATOM 1724 O O . ARG A 1 233 ? 8.766 -4.508 -12.695 1 94.69 233 ARG A O 1
ATOM 1731 N N . ASP A 1 234 ? 7.676 -2.549 -12.898 1 95.38 234 ASP A N 1
ATOM 1732 C CA . ASP A 1 234 ? 7.977 -2.404 -14.32 1 95.38 234 ASP A CA 1
ATOM 1733 C C . ASP A 1 234 ? 9.477 -2.273 -14.555 1 95.38 234 ASP A C 1
ATOM 1735 O O . ASP A 1 234 ? 10 -2.777 -15.547 1 95.38 234 ASP A O 1
ATOM 1739 N N . GLY A 1 235 ? 10.094 -1.604 -13.656 1 96.44 235 GLY A N 1
ATOM 1740 C CA . GLY A 1 235 ? 11.539 -1.524 -13.742 1 96.44 235 GLY A CA 1
ATOM 1741 C C . GLY A 1 235 ? 12.219 -2.875 -13.625 1 96.44 235 GLY A C 1
ATOM 1742 O O . GLY A 1 235 ? 13.203 -3.145 -14.32 1 96.44 235 GLY A O 1
ATOM 1743 N N . GLY A 1 236 ? 11.727 -3.748 -12.742 1 97.94 236 GLY A N 1
ATOM 1744 C CA . GLY A 1 236 ? 12.234 -5.105 -12.641 1 97.94 236 GLY A CA 1
ATOM 1745 C C . GLY A 1 236 ? 12.039 -5.918 -13.906 1 97.94 236 GLY A C 1
ATOM 1746 O O . GLY A 1 236 ? 12.93 -6.668 -14.305 1 97.94 236 GLY A O 1
ATOM 1747 N N . TYR A 1 237 ? 10.867 -5.715 -14.5 1 98.06 237 TYR A N 1
ATOM 1748 C CA . TYR A 1 237 ? 10.578 -6.379 -15.766 1 98.06 237 TYR A CA 1
ATOM 1749 C C . TYR A 1 237 ? 11.562 -5.949 -16.844 1 98.06 237 TYR A C 1
ATOM 1751 O O . TYR A 1 237 ? 12.148 -6.789 -17.531 1 98.06 237 TYR A O 1
ATOM 1759 N N . GLU A 1 238 ? 11.789 -4.672 -16.953 1 98.38 238 GLU A N 1
ATOM 1760 C CA . GLU A 1 238 ? 12.68 -4.102 -17.969 1 98.38 238 GLU A CA 1
ATOM 1761 C C . GLU A 1 238 ? 14.117 -4.559 -17.75 1 98.38 238 GLU A C 1
ATOM 1763 O O . GLU A 1 238 ? 14.812 -4.914 -18.703 1 98.38 238 GLU A O 1
ATOM 1768 N N . ALA A 1 239 ? 14.531 -4.48 -16.547 1 98.44 239 ALA A N 1
ATOM 1769 C CA . ALA A 1 239 ? 15.891 -4.898 -16.219 1 98.44 239 ALA A CA 1
ATOM 1770 C C . ALA A 1 239 ? 16.109 -6.371 -16.562 1 98.44 239 ALA A C 1
ATOM 1772 O O . ALA A 1 239 ? 17.156 -6.746 -17.078 1 98.44 239 ALA A O 1
ATOM 1773 N N . MET A 1 240 ? 15.156 -7.184 -16.266 1 98.62 240 MET A N 1
ATOM 1774 C CA . MET A 1 240 ? 15.266 -8.609 -16.562 1 98.62 240 MET A CA 1
ATOM 1775 C C . MET A 1 240 ? 15.312 -8.867 -18.062 1 98.62 240 MET A C 1
ATOM 1777 O O . MET A 1 240 ? 16.016 -9.766 -18.516 1 98.62 240 MET A O 1
ATOM 1781 N N . GLU A 1 241 ? 14.539 -8.062 -18.781 1 98.44 241 GLU A N 1
ATOM 1782 C CA . GLU A 1 241 ? 14.578 -8.18 -20.234 1 98.44 241 GLU A CA 1
ATOM 1783 C C . GLU A 1 241 ? 15.984 -7.941 -20.781 1 98.44 241 GLU A C 1
ATOM 1785 O O . GLU A 1 241 ? 16.406 -8.594 -21.734 1 98.44 241 GLU A O 1
ATOM 1790 N N . LYS A 1 242 ? 16.672 -7.02 -20.203 1 97.88 242 LYS A N 1
ATOM 1791 C CA . LYS A 1 242 ? 18.047 -6.75 -20.609 1 97.88 242 LYS A CA 1
ATOM 1792 C C . LYS A 1 242 ? 18.938 -7.969 -20.375 1 97.88 242 LYS A C 1
ATOM 1794 O O . LYS A 1 242 ? 19.812 -8.273 -21.203 1 97.88 242 LYS A O 1
ATOM 1799 N N . VAL A 1 243 ? 18.766 -8.664 -19.281 1 97.88 243 VAL A N 1
ATOM 1800 C CA . VAL A 1 243 ? 19.516 -9.867 -18.969 1 97.88 243 VAL A CA 1
ATOM 1801 C C . VAL A 1 243 ? 19.188 -10.961 -19.984 1 97.88 243 VAL A C 1
ATOM 1803 O O . VAL A 1 243 ? 20.094 -11.633 -20.5 1 97.88 243 VAL A O 1
ATOM 1806 N N . LEU A 1 244 ? 17.922 -11.094 -20.312 1 97.94 244 LEU A N 1
ATOM 1807 C CA . LEU A 1 244 ? 17.438 -12.156 -21.172 1 97.94 244 LEU A CA 1
ATOM 1808 C C . LEU A 1 244 ? 17.859 -11.906 -22.625 1 97.94 244 LEU A C 1
ATOM 1810 O O . LEU A 1 244 ? 17.828 -12.828 -23.453 1 97.94 244 LEU A O 1
ATOM 1814 N N . ALA A 1 245 ? 18.188 -10.633 -22.906 1 97.44 245 ALA A N 1
ATOM 1815 C CA . ALA A 1 245 ? 18.594 -10.273 -24.266 1 97.44 245 ALA A CA 1
ATOM 1816 C C . ALA A 1 245 ? 19.984 -10.812 -24.578 1 97.44 245 ALA A C 1
ATOM 1818 O O . ALA A 1 245 ? 20.375 -10.875 -25.75 1 97.44 245 ALA A O 1
ATOM 1819 N N . ARG A 1 246 ? 20.703 -11.188 -23.562 1 96.19 246 ARG A N 1
ATOM 1820 C CA . ARG A 1 246 ? 22.031 -11.766 -23.75 1 96.19 246 ARG A CA 1
ATOM 1821 C C . ARG A 1 246 ? 21.938 -13.18 -24.328 1 96.19 246 ARG A C 1
ATOM 1823 O O . ARG A 1 246 ? 20.891 -13.82 -24.25 1 96.19 246 ARG A O 1
ATOM 1830 N N . PRO A 1 247 ? 23.078 -13.68 -24.938 1 95.62 247 PRO A N 1
ATOM 1831 C CA . PRO A 1 247 ? 23.094 -15.094 -25.344 1 95.62 247 PRO A CA 1
ATOM 1832 C C . PRO A 1 247 ? 22.875 -16.031 -24.156 1 95.62 247 PRO A C 1
ATOM 1834 O O . PRO A 1 247 ? 23.406 -15.805 -23.062 1 95.62 247 PRO A O 1
ATOM 1837 N N . ARG A 1 248 ? 22.109 -17.062 -24.359 1 94.62 248 ARG A N 1
ATOM 1838 C CA . ARG A 1 248 ? 21.719 -17.984 -23.312 1 94.62 248 ARG A CA 1
ATOM 1839 C C . ARG A 1 248 ? 22.922 -18.516 -22.547 1 94.62 248 ARG A C 1
ATOM 1841 O O . ARG A 1 248 ? 22.875 -18.703 -21.328 1 94.62 248 ARG A O 1
ATOM 1848 N N . LYS A 1 249 ? 24.016 -18.703 -23.281 1 93.75 249 LYS A N 1
ATOM 1849 C CA . LYS A 1 249 ? 25.234 -19.234 -22.688 1 93.75 249 LYS A CA 1
ATOM 1850 C C . LYS A 1 249 ? 25.812 -18.281 -21.656 1 93.75 249 LYS A C 1
ATOM 1852 O O . LYS A 1 249 ? 26.594 -18.688 -20.781 1 93.75 249 LYS A O 1
ATOM 1857 N N . GLN A 1 250 ? 25.359 -17.047 -21.703 1 94.31 250 GLN A N 1
ATOM 1858 C CA . GLN A 1 250 ? 25.891 -16.016 -20.812 1 94.31 250 GLN A CA 1
ATOM 1859 C C . GLN A 1 250 ? 24.906 -15.703 -19.688 1 94.31 250 GLN A C 1
ATOM 1861 O O . GLN A 1 250 ? 25.172 -14.844 -18.844 1 94.31 250 GLN A O 1
ATOM 1866 N N . TRP A 1 251 ? 23.828 -16.438 -19.688 1 96.44 251 TRP A N 1
ATOM 1867 C CA . TRP A 1 251 ? 22.828 -16.203 -18.641 1 96.44 251 TRP A CA 1
ATOM 1868 C C . TRP A 1 251 ? 23.391 -16.516 -17.266 1 96.44 251 TRP A C 1
ATOM 1870 O O . TRP A 1 251 ? 24.172 -17.469 -17.109 1 96.44 251 TRP A O 1
ATOM 1880 N N . PRO A 1 252 ? 23.031 -15.688 -16.281 1 97.56 252 PRO A N 1
ATOM 1881 C CA . PRO A 1 252 ? 23.312 -16.094 -14.906 1 97.56 252 PRO A CA 1
ATOM 1882 C C . PRO A 1 252 ? 22.484 -17.312 -14.477 1 97.56 252 PRO A C 1
ATOM 1884 O O . PRO A 1 252 ? 21.484 -17.641 -15.117 1 97.56 252 PRO A O 1
ATOM 1887 N N . THR A 1 253 ? 22.953 -17.969 -13.492 1 97.69 253 THR A N 1
ATOM 1888 C CA . THR A 1 253 ? 22.141 -19.031 -12.914 1 97.69 253 THR A CA 1
ATOM 1889 C C . THR A 1 253 ? 21.203 -18.484 -11.836 1 97.69 253 THR A C 1
ATOM 1891 O O . THR A 1 253 ? 20.25 -19.141 -11.438 1 97.69 253 THR A O 1
ATOM 1894 N N . CYS A 1 254 ? 21.562 -17.219 -11.359 1 98.44 254 CYS A N 1
ATOM 1895 C CA . CYS A 1 254 ? 20.75 -16.594 -10.312 1 98.44 254 CYS A CA 1
ATOM 1896 C C . CYS A 1 254 ? 20.734 -15.078 -10.469 1 98.44 254 CYS A C 1
ATOM 1898 O O . CYS A 1 254 ? 21.766 -14.469 -10.742 1 98.44 254 CYS A O 1
ATOM 1900 N N . VAL A 1 255 ? 19.547 -14.531 -10.328 1 98.75 255 VAL A N 1
ATOM 1901 C CA . VAL A 1 255 ? 19.375 -13.086 -10.367 1 98.75 255 VAL A CA 1
ATOM 1902 C C . VAL A 1 255 ? 18.969 -12.57 -8.984 1 98.75 255 VAL A C 1
ATOM 1904 O O . VAL A 1 255 ? 18.109 -13.156 -8.328 1 98.75 255 VAL A O 1
ATOM 1907 N N . PHE A 1 256 ? 19.656 -11.5 -8.562 1 98.88 256 PHE A N 1
ATOM 1908 C CA . PHE A 1 256 ? 19.281 -10.75 -7.371 1 98.88 256 PHE A CA 1
ATOM 1909 C C . PHE A 1 256 ? 18.625 -9.43 -7.75 1 98.88 256 PHE A C 1
ATOM 1911 O O . PHE A 1 256 ? 19.281 -8.539 -8.289 1 98.88 256 PHE A O 1
ATOM 1918 N N . ALA A 1 257 ? 17.266 -9.352 -7.516 1 98.75 257 ALA A N 1
ATOM 1919 C CA . ALA A 1 257 ? 16.609 -8.047 -7.578 1 98.75 257 ALA A CA 1
ATOM 1920 C C . ALA A 1 257 ? 16.703 -7.332 -6.234 1 98.75 257 ALA A C 1
ATOM 1922 O O . ALA A 1 257 ? 16.312 -7.887 -5.199 1 98.75 257 ALA A O 1
ATOM 1923 N N . VAL A 1 258 ? 17 -6.09 -6.191 1 97.56 258 VAL A N 1
ATOM 1924 C CA . VAL A 1 258 ? 17.375 -5.414 -4.953 1 97.56 258 VAL A CA 1
ATOM 1925 C C . VAL A 1 258 ? 16.109 -5.09 -4.148 1 97.56 258 VAL A C 1
ATOM 1927 O O . VAL A 1 258 ? 16.203 -4.648 -2.998 1 97.56 258 VAL A O 1
ATOM 1930 N N . THR A 1 259 ? 14.938 -5.262 -4.734 1 96.44 259 THR A N 1
ATOM 1931 C CA . THR A 1 259 ? 13.68 -5.195 -4.008 1 96.44 259 THR A CA 1
ATOM 1932 C C . THR A 1 259 ? 12.734 -6.301 -4.465 1 96.44 259 THR A C 1
ATOM 1934 O O . THR A 1 259 ? 12.812 -6.758 -5.605 1 96.44 259 THR A O 1
ATOM 1937 N N . ASP A 1 260 ? 11.844 -6.668 -3.588 1 97.69 260 ASP A N 1
ATOM 1938 C CA . ASP A 1 260 ? 10.844 -7.68 -3.904 1 97.69 260 ASP A CA 1
ATOM 1939 C C . ASP A 1 260 ? 9.977 -7.246 -5.086 1 97.69 260 ASP A C 1
ATOM 1941 O O . ASP A 1 260 ? 9.617 -8.062 -5.93 1 97.69 260 ASP A O 1
ATOM 1945 N N . VAL A 1 261 ? 9.656 -5.973 -5.16 1 95.88 261 VAL A N 1
ATOM 1946 C CA . VAL A 1 261 ? 8.773 -5.504 -6.223 1 95.88 261 VAL A CA 1
ATOM 1947 C C . VAL A 1 261 ? 9.469 -5.652 -7.574 1 95.88 261 VAL A C 1
ATOM 1949 O O . VAL A 1 261 ? 8.844 -6.043 -8.562 1 95.88 261 VAL A O 1
ATOM 1952 N N . MET A 1 262 ? 10.727 -5.355 -7.652 1 97.12 262 MET A N 1
ATOM 1953 C CA . MET A 1 262 ? 11.477 -5.594 -8.883 1 97.12 262 MET A CA 1
ATOM 1954 C C . MET A 1 262 ? 11.547 -7.082 -9.203 1 97.12 262 MET A C 1
ATOM 1956 O O . MET A 1 262 ? 11.484 -7.477 -10.367 1 97.12 262 MET A O 1
ATOM 1960 N N . ALA A 1 263 ? 11.711 -7.898 -8.141 1 98.62 263 ALA A N 1
ATOM 1961 C CA . ALA A 1 263 ? 11.75 -9.344 -8.344 1 98.62 263 ALA A CA 1
ATOM 1962 C C . ALA A 1 263 ? 10.445 -9.852 -8.953 1 98.62 263 ALA A C 1
ATOM 1964 O O . ALA A 1 263 ? 10.461 -10.734 -9.812 1 98.62 263 ALA A O 1
ATOM 1965 N N . ILE A 1 264 ? 9.352 -9.273 -8.516 1 97.44 264 ILE A N 1
ATOM 1966 C CA . ILE A 1 264 ? 8.055 -9.648 -9.062 1 97.44 264 ILE A CA 1
ATOM 1967 C C . ILE A 1 264 ? 8.016 -9.352 -10.562 1 97.44 264 ILE A C 1
ATOM 1969 O O . ILE A 1 264 ? 7.594 -10.188 -11.359 1 97.44 264 ILE A O 1
ATOM 1973 N N . GLY A 1 265 ? 8.477 -8.148 -10.914 1 97.75 265 GLY A N 1
ATOM 1974 C CA . GLY A 1 265 ? 8.562 -7.801 -12.32 1 97.75 265 GLY A CA 1
ATOM 1975 C C . GLY A 1 265 ? 9.484 -8.719 -13.102 1 97.75 265 GLY A C 1
ATOM 1976 O O . GLY A 1 265 ? 9.172 -9.117 -14.227 1 97.75 265 GLY A O 1
ATOM 1977 N N . ALA A 1 266 ? 10.547 -9.07 -12.531 1 98.62 266 ALA A N 1
ATOM 1978 C CA . ALA A 1 266 ? 11.516 -9.969 -13.156 1 98.62 266 ALA A CA 1
ATOM 1979 C C . ALA A 1 266 ? 10.922 -11.352 -13.383 1 98.62 266 ALA A C 1
ATOM 1981 O O . ALA A 1 266 ? 11.125 -11.961 -14.438 1 98.62 266 ALA A O 1
ATOM 1982 N N . MET A 1 267 ? 10.219 -11.852 -12.391 1 98.12 267 MET A N 1
ATOM 1983 C CA . MET A 1 267 ? 9.562 -13.148 -12.516 1 98.12 267 MET A CA 1
ATOM 1984 C C . MET A 1 267 ? 8.555 -13.141 -13.656 1 98.12 267 MET A C 1
ATOM 1986 O O . MET A 1 267 ? 8.406 -14.133 -14.375 1 98.12 267 MET A O 1
ATOM 1990 N N . ALA A 1 268 ? 7.883 -12.031 -13.805 1 96.31 268 ALA A N 1
ATOM 1991 C CA . ALA A 1 268 ? 6.945 -11.898 -14.914 1 96.31 268 ALA A CA 1
ATOM 1992 C C . ALA A 1 268 ? 7.668 -11.961 -16.25 1 96.31 268 ALA A C 1
ATOM 1994 O O . ALA A 1 268 ? 7.211 -12.625 -17.188 1 96.31 268 ALA A O 1
ATOM 1995 N N . ALA A 1 269 ? 8.734 -11.25 -16.359 1 97.88 269 ALA A N 1
ATOM 1996 C CA . ALA A 1 269 ? 9.531 -11.266 -17.594 1 97.88 269 ALA A CA 1
ATOM 1997 C C . ALA A 1 269 ? 10.023 -12.672 -17.906 1 97.88 269 ALA A C 1
ATOM 1999 O O . ALA A 1 269 ? 9.992 -13.102 -19.062 1 97.88 269 ALA A O 1
ATOM 2000 N N . LEU A 1 270 ? 10.5 -13.406 -16.906 1 98 270 LEU A N 1
ATOM 2001 C CA . LEU A 1 270 ? 10.953 -14.781 -17.078 1 98 270 LEU A CA 1
ATOM 2002 C C . LEU A 1 270 ? 9.82 -15.672 -17.578 1 98 270 LEU A C 1
ATOM 2004 O O . LEU A 1 270 ? 10.008 -16.453 -18.5 1 98 270 LEU A O 1
ATOM 2008 N N . ARG A 1 271 ? 8.711 -15.492 -16.922 1 95.5 271 ARG A N 1
ATOM 2009 C CA . ARG A 1 271 ? 7.535 -16.266 -17.328 1 95.5 271 ARG A CA 1
ATOM 2010 C C . ARG A 1 271 ? 7.172 -15.984 -18.781 1 95.5 271 ARG A C 1
ATOM 2012 O O . ARG A 1 271 ? 6.926 -16.906 -19.547 1 95.5 271 ARG A O 1
ATOM 2019 N N . ASP A 1 272 ? 7.176 -14.719 -19.156 1 95.12 272 ASP A N 1
ATOM 2020 C CA . ASP A 1 272 ? 6.816 -14.32 -20.516 1 95.12 272 ASP A CA 1
ATOM 2021 C C . ASP A 1 272 ? 7.82 -14.859 -21.531 1 95.12 272 ASP A C 1
ATOM 2023 O O . ASP A 1 272 ? 7.465 -15.133 -22.688 1 95.12 272 ASP A O 1
ATOM 2027 N N . ALA A 1 273 ? 9 -15.07 -21.109 1 97.06 273 ALA A N 1
ATOM 2028 C CA . ALA A 1 273 ? 10.07 -15.57 -21.984 1 97.06 273 ALA A CA 1
ATOM 2029 C C . ALA A 1 273 ? 10.117 -17.094 -21.969 1 97.06 273 ALA A C 1
ATOM 2031 O O . ALA A 1 273 ? 10.922 -17.703 -22.672 1 97.06 273 ALA A O 1
ATOM 2032 N N . GLY A 1 274 ? 9.305 -17.719 -21.125 1 96.06 274 GLY A N 1
ATOM 2033 C CA . GLY A 1 274 ? 9.266 -19.156 -21.031 1 96.06 274 GLY A CA 1
ATOM 2034 C C . GLY A 1 274 ? 10.438 -19.734 -20.25 1 96.06 274 GLY A C 1
ATOM 2035 O O . GLY A 1 274 ? 10.828 -20.891 -20.469 1 96.06 274 GLY A O 1
ATOM 2036 N N . VAL A 1 275 ? 11.086 -18.938 -19.422 1 97.12 275 VAL A N 1
ATOM 2037 C CA . VAL A 1 275 ? 12.219 -19.375 -18.609 1 97.12 275 VAL A CA 1
ATOM 2038 C C . VAL A 1 275 ? 11.727 -19.875 -17.25 1 97.12 275 VAL A C 1
ATOM 2040 O O . VAL A 1 275 ? 11.055 -19.141 -16.531 1 97.12 275 VAL A O 1
ATOM 2043 N N . SER A 1 276 ? 12.047 -21.047 -16.859 1 96.44 276 SER A N 1
ATOM 2044 C CA . SER A 1 276 ? 11.531 -21.641 -15.633 1 96.44 276 SER A CA 1
ATOM 2045 C C . SER A 1 276 ? 12.305 -21.156 -14.406 1 96.44 276 SER A C 1
ATOM 2047 O O . SER A 1 276 ? 13.523 -21.031 -14.445 1 96.44 276 SER A O 1
ATOM 2049 N N . VAL A 1 277 ? 11.656 -20.828 -13.352 1 97.31 277 VAL A N 1
ATOM 2050 C CA . VAL A 1 277 ? 12.203 -20.469 -12.047 1 97.31 277 VAL A CA 1
ATOM 2051 C C . VAL A 1 277 ? 11.828 -21.531 -11.023 1 97.31 277 VAL A C 1
ATOM 2053 O O . VAL A 1 277 ? 10.641 -21.844 -10.836 1 97.31 277 VAL A O 1
ATOM 2056 N N . PRO A 1 278 ? 12.719 -22.125 -10.367 1 97.12 278 PRO A N 1
ATOM 2057 C CA . PRO A 1 278 ? 14.164 -21.875 -10.398 1 97.12 278 PRO A CA 1
ATOM 2058 C C . PRO A 1 278 ? 14.898 -22.781 -11.391 1 97.12 278 PRO A C 1
ATOM 2060 O O . PRO A 1 278 ? 16.125 -22.828 -11.391 1 97.12 278 PRO A O 1
ATOM 2063 N N . GLY A 1 279 ? 14.219 -23.547 -12.172 1 95.94 279 GLY A N 1
ATOM 2064 C CA . GLY A 1 279 ? 14.805 -24.578 -12.992 1 95.94 279 GLY A CA 1
ATOM 2065 C C . GLY A 1 279 ? 15.914 -24.078 -13.898 1 95.94 279 GLY A C 1
ATOM 2066 O O . GLY A 1 279 ? 17 -24.672 -13.953 1 95.94 279 GLY A O 1
ATOM 2067 N N . GLU A 1 280 ? 15.711 -23.078 -14.586 1 96.25 280 GLU A N 1
ATOM 2068 C CA . GLU A 1 280 ? 16.703 -22.5 -15.492 1 96.25 280 GLU A CA 1
ATOM 2069 C C . GLU A 1 280 ? 17.422 -21.312 -14.852 1 96.25 280 GLU A C 1
ATOM 2071 O O . GLU A 1 280 ? 18.609 -21.094 -15.086 1 96.25 280 GLU A O 1
ATOM 2076 N N . MET A 1 281 ? 16.688 -20.578 -14.055 1 97.94 281 MET A N 1
ATOM 2077 C CA . MET A 1 281 ? 17.25 -19.391 -13.414 1 97.94 281 MET A CA 1
ATOM 2078 C C . MET A 1 281 ? 16.594 -19.125 -12.07 1 97.94 281 MET A C 1
ATOM 2080 O O . MET A 1 281 ? 15.375 -19.031 -11.977 1 97.94 281 MET A O 1
ATOM 2084 N N . SER A 1 282 ? 17.406 -19.078 -11.039 1 98.75 282 SER A N 1
ATOM 2085 C CA . SER A 1 282 ? 16.922 -18.688 -9.719 1 98.75 282 SER A CA 1
ATOM 2086 C C . SER A 1 282 ? 16.781 -17.188 -9.594 1 98.75 282 SER A C 1
ATOM 2088 O O . SER A 1 282 ? 17.453 -16.438 -10.305 1 98.75 282 SER A O 1
ATOM 2090 N N . ILE A 1 283 ? 15.883 -16.75 -8.688 1 98.81 283 ILE A N 1
ATOM 2091 C CA . ILE A 1 283 ? 15.711 -15.328 -8.461 1 98.81 283 ILE A CA 1
ATOM 2092 C C . ILE A 1 283 ? 15.461 -15.07 -6.977 1 98.81 283 ILE A C 1
ATOM 2094 O O . ILE A 1 283 ? 14.75 -15.836 -6.32 1 98.81 283 ILE A O 1
ATOM 2098 N N . ALA A 1 284 ? 16.031 -14.031 -6.48 1 98.88 284 ALA A N 1
ATOM 2099 C CA . ALA A 1 284 ? 15.859 -13.594 -5.098 1 98.88 284 ALA A CA 1
ATOM 2100 C C . ALA A 1 284 ? 15.531 -12.109 -5.035 1 98.88 284 ALA A C 1
ATOM 2102 O O . ALA A 1 284 ? 15.898 -11.344 -5.934 1 98.88 284 ALA A O 1
ATOM 2103 N N . GLY A 1 285 ? 14.828 -11.75 -4.02 1 98.75 285 GLY A N 1
ATOM 2104 C CA . GLY A 1 285 ? 14.5 -10.352 -3.771 1 98.75 285 GLY A CA 1
ATOM 2105 C C . GLY A 1 285 ? 15.031 -9.836 -2.447 1 98.75 285 GLY A C 1
ATOM 2106 O O . GLY A 1 285 ? 16.031 -10.336 -1.941 1 98.75 285 GLY A O 1
ATOM 2107 N N . PHE A 1 286 ? 14.438 -8.758 -1.933 1 98.5 286 PHE A N 1
ATOM 2108 C CA . PHE A 1 286 ? 14.836 -8.086 -0.699 1 98.5 286 PHE A CA 1
ATOM 2109 C C . PHE A 1 286 ? 13.664 -7.316 -0.103 1 98.5 286 PHE A C 1
ATOM 2111 O O . PHE A 1 286 ? 13 -6.547 -0.803 1 98.5 286 PHE A O 1
ATOM 2118 N N . ASP A 1 287 ? 13.375 -7.496 1.225 1 97.19 287 ASP A N 1
ATOM 2119 C CA . ASP A 1 287 ? 12.383 -6.777 2.014 1 97.19 287 ASP A CA 1
ATOM 2120 C C . ASP A 1 287 ? 11.43 -7.75 2.713 1 97.19 287 ASP A C 1
ATOM 2122 O O . ASP A 1 287 ? 11.133 -7.59 3.898 1 97.19 287 ASP A O 1
ATOM 2126 N N . ASP A 1 288 ? 10.922 -8.734 1.907 1 97.75 288 ASP A N 1
ATOM 2127 C CA . ASP A 1 288 ? 9.914 -9.711 2.312 1 97.75 288 ASP A CA 1
ATOM 2128 C C . ASP A 1 288 ? 8.547 -9.047 2.48 1 97.75 288 ASP A C 1
ATOM 2130 O O . ASP A 1 288 ? 7.922 -9.156 3.537 1 97.75 288 ASP A O 1
ATOM 2134 N N . ILE A 1 289 ? 8.125 -8.406 1.441 1 94.88 289 ILE A N 1
ATOM 2135 C CA . ILE A 1 289 ? 6.789 -7.82 1.456 1 94.88 289 ILE A CA 1
ATOM 2136 C C . ILE A 1 289 ? 5.738 -8.93 1.43 1 94.88 289 ILE A C 1
ATOM 2138 O O . ILE A 1 289 ? 6.012 -10.039 0.977 1 94.88 289 ILE A O 1
ATOM 2142 N N . PRO A 1 290 ? 4.523 -8.68 1.854 1 88.56 290 PRO A N 1
ATOM 2143 C CA . PRO A 1 290 ? 3.557 -9.734 2.166 1 88.56 290 PRO A CA 1
ATOM 2144 C C . PRO A 1 290 ? 3.244 -10.625 0.963 1 88.56 290 PRO A C 1
ATOM 2146 O O . PRO A 1 290 ? 3.098 -11.836 1.109 1 88.56 290 PRO A O 1
ATOM 2149 N N . VAL A 1 291 ? 3.27 -10.172 -0.199 1 91.5 291 VAL A N 1
ATOM 2150 C CA . VAL A 1 291 ? 2.734 -10.898 -1.343 1 91.5 291 VAL A CA 1
ATOM 2151 C C . VAL A 1 291 ? 3.762 -11.914 -1.837 1 91.5 291 VAL A C 1
ATOM 2153 O O . VAL A 1 291 ? 3.418 -12.867 -2.547 1 91.5 291 VAL A O 1
ATOM 2156 N N . VAL A 1 292 ? 4.988 -11.844 -1.475 1 94.75 292 VAL A N 1
ATOM 2157 C CA . VAL A 1 292 ? 6.031 -12.625 -2.137 1 94.75 292 VAL A CA 1
ATOM 2158 C C . VAL A 1 292 ? 5.957 -14.078 -1.678 1 94.75 292 VAL A C 1
ATOM 2160 O O . VAL A 1 292 ? 6.414 -14.977 -2.383 1 94.75 292 VAL A O 1
ATOM 2163 N N . ARG A 1 293 ? 5.355 -14.336 -0.506 1 92.88 293 ARG A N 1
ATOM 2164 C CA . ARG A 1 293 ? 5.172 -15.703 -0.036 1 92.88 293 ARG A CA 1
ATOM 2165 C C . ARG A 1 293 ? 4.066 -16.406 -0.818 1 92.88 293 ARG A C 1
ATOM 2167 O O . ARG A 1 293 ? 3.973 -17.641 -0.805 1 92.88 293 ARG A O 1
ATOM 2174 N N . ASP A 1 294 ? 3.279 -15.609 -1.477 1 92.06 294 ASP A N 1
ATOM 2175 C CA . ASP A 1 294 ? 2.109 -16.156 -2.154 1 92.06 294 ASP A CA 1
ATOM 2176 C C . ASP A 1 294 ? 2.359 -16.297 -3.654 1 92.06 294 ASP A C 1
ATOM 2178 O O . ASP A 1 294 ? 1.484 -16.75 -4.395 1 92.06 294 ASP A O 1
ATOM 2182 N N . LEU A 1 295 ? 3.521 -15.922 -4.102 1 93.94 295 LEU A N 1
ATOM 2183 C CA . LEU A 1 295 ? 3.893 -16.125 -5.496 1 93.94 295 LEU A CA 1
ATOM 2184 C C . LEU A 1 295 ? 4.176 -17.594 -5.777 1 93.94 295 LEU A C 1
ATOM 2186 O O . LEU A 1 295 ? 4.371 -18.375 -4.852 1 93.94 295 LEU A O 1
ATOM 2190 N N . THR A 1 296 ? 4.074 -17.984 -7.09 1 91.44 296 THR A N 1
ATOM 2191 C CA . THR A 1 296 ? 4.477 -19.312 -7.527 1 91.44 296 THR A CA 1
ATOM 2192 C C . THR A 1 296 ? 5.547 -19.234 -8.609 1 91.44 296 THR A C 1
ATOM 2194 O O . THR A 1 296 ? 5.262 -18.844 -9.742 1 91.44 296 THR A O 1
ATOM 2197 N N . PRO A 1 297 ? 6.781 -19.625 -8.32 1 94.75 297 PRO A N 1
ATOM 2198 C CA . PRO A 1 297 ? 7.223 -20.047 -6.988 1 94.75 297 PRO A CA 1
ATOM 2199 C C . PRO A 1 297 ? 7.289 -18.891 -5.992 1 94.75 297 PRO A C 1
ATOM 2201 O O . PRO A 1 297 ? 7.363 -17.734 -6.395 1 94.75 297 PRO A O 1
ATOM 2204 N N . SER A 1 298 ? 7.211 -19.25 -4.688 1 96.38 298 SER A N 1
ATOM 2205 C CA . SER A 1 298 ? 7.395 -18.25 -3.646 1 96.38 298 SER A CA 1
ATOM 2206 C C . SER A 1 298 ? 8.805 -17.672 -3.686 1 96.38 298 SER A C 1
ATOM 2208 O O . SER A 1 298 ? 9.773 -18.375 -3.949 1 96.38 298 SER A O 1
ATOM 2210 N N . LEU A 1 299 ? 8.945 -16.438 -3.346 1 98.38 299 LEU A N 1
ATOM 2211 C CA . LEU A 1 299 ? 10.164 -15.688 -3.637 1 98.38 299 LEU A CA 1
ATOM 2212 C C . LEU A 1 299 ? 11.141 -15.773 -2.471 1 98.38 299 LEU A C 1
ATOM 2214 O O . LEU A 1 299 ? 10.805 -15.43 -1.339 1 98.38 299 LEU A O 1
ATOM 2218 N N . THR A 1 300 ? 12.352 -16.266 -2.725 1 98.81 300 THR A N 1
ATOM 2219 C CA . THR A 1 300 ? 13.477 -16.094 -1.815 1 98.81 300 THR A CA 1
ATOM 2220 C C . THR A 1 300 ? 13.805 -14.617 -1.628 1 98.81 300 THR A C 1
ATOM 2222 O O . THR A 1 300 ? 13.828 -13.859 -2.596 1 98.81 300 THR A O 1
ATOM 2225 N N . THR A 1 301 ? 14 -14.211 -0.383 1 98.81 301 THR A N 1
ATOM 2226 C CA . THR A 1 301 ? 14.211 -12.789 -0.138 1 98.81 301 THR A CA 1
ATOM 2227 C C . THR A 1 301 ? 14.969 -12.578 1.169 1 98.81 301 THR A C 1
ATOM 2229 O O . THR A 1 301 ? 15.273 -13.539 1.883 1 98.81 301 THR A O 1
ATOM 2232 N N . VAL A 1 302 ? 15.484 -11.383 1.393 1 98.81 302 VAL A N 1
ATOM 2233 C CA . VAL A 1 302 ? 15.938 -10.945 2.707 1 98.81 302 VAL A CA 1
ATOM 2234 C C . VAL A 1 302 ? 14.773 -10.305 3.463 1 98.81 302 VAL A C 1
ATOM 2236 O O . VAL A 1 302 ? 14.203 -9.305 3.008 1 98.81 302 VAL A O 1
ATOM 2239 N N . ALA A 1 303 ? 14.43 -10.898 4.531 1 98.56 303 ALA A N 1
ATOM 2240 C CA . ALA A 1 303 ? 13.305 -10.414 5.324 1 98.56 303 ALA A CA 1
ATOM 2241 C C . ALA A 1 303 ? 13.758 -9.336 6.309 1 98.56 303 ALA A C 1
ATOM 2243 O O . ALA A 1 303 ? 14.492 -9.625 7.258 1 98.56 303 ALA A O 1
ATOM 2244 N N . LEU A 1 304 ? 13.391 -8.102 6.07 1 97.12 304 LEU A N 1
ATOM 2245 C CA . LEU A 1 304 ? 13.531 -7.027 7.047 1 97.12 304 LEU A CA 1
ATOM 2246 C C . LEU A 1 304 ? 12.32 -6.969 7.969 1 97.12 304 LEU A C 1
ATOM 2248 O O . LEU A 1 304 ? 11.195 -7.254 7.547 1 97.12 304 LEU A O 1
ATOM 2252 N N . PRO A 1 305 ? 12.5 -6.672 9.203 1 96.81 305 PRO A N 1
ATOM 2253 C CA . PRO A 1 305 ? 11.359 -6.48 10.094 1 96.81 305 PRO A CA 1
ATOM 2254 C C . PRO A 1 305 ? 10.664 -5.133 9.891 1 96.81 305 PRO A C 1
ATOM 2256 O O . PRO A 1 305 ? 10.742 -4.258 10.75 1 96.81 305 PRO A O 1
ATOM 2259 N N . LEU A 1 306 ? 9.953 -4.996 8.883 1 95.38 306 LEU A N 1
ATOM 2260 C CA . LEU A 1 306 ? 9.461 -3.719 8.375 1 95.38 306 LEU A CA 1
ATOM 2261 C C . LEU A 1 306 ? 8.523 -3.061 9.383 1 95.38 306 LEU A C 1
ATOM 2263 O O . LEU A 1 306 ? 8.664 -1.872 9.688 1 95.38 306 LEU A O 1
ATOM 2267 N N . GLU A 1 307 ? 7.586 -3.82 9.906 1 94.69 307 GLU A N 1
ATOM 2268 C CA . GLU A 1 307 ? 6.672 -3.264 10.898 1 94.69 307 GLU A CA 1
ATOM 2269 C C . GLU A 1 307 ? 7.426 -2.818 12.148 1 94.69 307 GLU A C 1
ATOM 2271 O O . GLU A 1 307 ? 7.113 -1.778 12.734 1 94.69 307 GLU A O 1
ATOM 2276 N N . LYS A 1 308 ? 8.375 -3.586 12.508 1 96.69 308 LYS A N 1
ATOM 2277 C CA . LYS A 1 308 ? 9.188 -3.244 13.672 1 96.69 308 LYS A CA 1
ATOM 2278 C C . LYS A 1 308 ? 10.016 -1.99 13.414 1 96.69 308 LYS A C 1
ATOM 2280 O O . LYS A 1 308 ? 10.25 -1.197 14.328 1 96.69 308 LYS A O 1
ATOM 2285 N N . LEU A 1 309 ? 10.539 -1.867 12.227 1 96.06 309 LEU A N 1
ATOM 2286 C CA . LEU A 1 309 ? 11.273 -0.659 11.859 1 96.06 309 LEU A CA 1
ATOM 2287 C C . LEU A 1 309 ? 10.422 0.584 12.102 1 96.06 309 LEU A C 1
ATOM 2289 O O . LEU A 1 309 ? 10.883 1.543 12.727 1 96.06 309 LEU A O 1
ATOM 2293 N N . GLY A 1 310 ? 9.172 0.51 11.68 1 95.62 310 GLY A N 1
ATOM 2294 C CA . GLY A 1 310 ? 8.266 1.63 11.859 1 95.62 310 GLY A CA 1
ATOM 2295 C C . GLY A 1 310 ? 7.938 1.905 13.312 1 95.62 310 GLY A C 1
ATOM 2296 O O . GLY A 1 310 ? 7.957 3.057 13.75 1 95.62 310 GLY A O 1
ATOM 2297 N N . ALA A 1 311 ? 7.633 0.828 13.992 1 96 311 ALA A N 1
ATOM 2298 C CA . ALA A 1 311 ? 7.312 0.96 15.414 1 96 311 ALA A CA 1
ATOM 2299 C C . ALA A 1 311 ? 8.469 1.588 16.188 1 96 311 ALA A C 1
ATOM 2301 O O . ALA A 1 311 ? 8.266 2.479 17.016 1 96 311 ALA A O 1
ATOM 2302 N N . ARG A 1 312 ? 9.656 1.129 15.852 1 95.75 312 ARG A N 1
ATOM 2303 C CA . ARG A 1 312 ? 10.844 1.636 16.531 1 95.75 312 ARG A CA 1
ATOM 2304 C C . ARG A 1 312 ? 11.078 3.104 16.203 1 95.75 312 ARG A C 1
ATOM 2306 O O . ARG A 1 312 ? 11.484 3.885 17.062 1 95.75 312 ARG A O 1
ATOM 2313 N N . ALA A 1 313 ? 10.914 3.463 14.961 1 94.69 313 ALA A N 1
ATOM 2314 C CA . ALA A 1 313 ? 11.07 4.859 14.57 1 94.69 313 ALA A CA 1
ATOM 2315 C C . ALA A 1 313 ? 10.102 5.758 15.336 1 94.69 313 ALA A C 1
ATOM 2317 O O . ALA A 1 313 ? 10.477 6.832 15.805 1 94.69 313 ALA A O 1
ATOM 2318 N N . MET A 1 314 ? 8.875 5.305 15.461 1 94 314 MET A N 1
ATOM 2319 C CA . MET A 1 314 ? 7.867 6.055 16.203 1 94 314 MET A CA 1
ATOM 2320 C C . MET A 1 314 ? 8.234 6.148 17.688 1 94 314 MET A C 1
ATOM 2322 O O . MET A 1 314 ? 8.078 7.207 18.297 1 94 314 MET A O 1
ATOM 2326 N N . ASP A 1 315 ? 8.734 5.07 18.203 1 94.19 315 ASP A N 1
ATOM 2327 C CA . ASP A 1 315 ? 9.172 5.051 19.594 1 94.19 315 ASP A CA 1
ATOM 2328 C C . ASP A 1 315 ? 10.281 6.066 19.844 1 94.19 315 ASP A C 1
ATOM 2330 O O . ASP A 1 315 ? 10.273 6.777 20.844 1 94.19 315 ASP A O 1
ATOM 2334 N N . LEU A 1 316 ? 11.219 6.109 18.953 1 92.56 316 LEU A N 1
ATOM 2335 C CA . LEU A 1 316 ? 12.32 7.059 19.078 1 92.56 316 LEU A CA 1
ATOM 2336 C C . LEU A 1 316 ? 11.805 8.492 19.047 1 92.56 316 LEU A C 1
ATOM 2338 O O . LEU A 1 316 ? 12.266 9.336 19.812 1 92.56 316 LEU A O 1
ATOM 2342 N N . ALA A 1 317 ? 10.891 8.719 18.172 1 89.88 317 ALA A N 1
ATOM 2343 C CA . ALA A 1 317 ? 10.336 10.07 18.047 1 89.88 317 ALA A CA 1
ATOM 2344 C C . ALA A 1 317 ? 9.586 10.477 19.312 1 89.88 317 ALA A C 1
ATOM 2346 O O . ALA A 1 317 ? 9.672 11.625 19.75 1 89.88 317 ALA A O 1
ATOM 2347 N N . LEU A 1 318 ? 8.867 9.586 19.922 1 86.5 318 LEU A N 1
ATOM 2348 C CA . LEU A 1 318 ? 8.047 9.875 21.094 1 86.5 318 LEU A CA 1
ATOM 2349 C C . LEU A 1 318 ? 8.914 10.047 22.328 1 86.5 318 LEU A C 1
ATOM 2351 O O . LEU A 1 318 ? 8.562 10.805 23.234 1 86.5 318 LEU A O 1
ATOM 2355 N N . LYS A 1 319 ? 9.93 9.32 22.375 1 82.56 319 LYS A N 1
ATOM 2356 C CA . LYS A 1 319 ? 10.766 9.305 23.562 1 82.56 319 LYS A CA 1
ATOM 2357 C C . LYS A 1 319 ? 11.914 10.297 23.453 1 82.56 319 LYS A C 1
ATOM 2359 O O . LYS A 1 319 ? 12.789 10.352 24.328 1 82.56 319 LYS A O 1
ATOM 2364 N N . ALA A 1 320 ? 11.836 10.992 22.391 1 74.12 320 ALA A N 1
ATOM 2365 C CA . ALA A 1 320 ? 12.922 11.945 22.188 1 74.12 320 ALA A CA 1
ATOM 2366 C C . ALA A 1 320 ? 12.938 13.008 23.281 1 74.12 320 ALA A C 1
ATOM 2368 O O . ALA A 1 320 ? 11.883 13.484 23.703 1 74.12 320 ALA A O 1
ATOM 2369 N N . ALA A 1 321 ? 14.109 13.094 23.891 1 64.44 321 ALA A N 1
ATOM 2370 C CA . ALA A 1 321 ? 14.32 14.164 24.859 1 64.44 321 ALA A CA 1
ATOM 2371 C C . ALA A 1 321 ? 15.18 15.273 24.281 1 64.44 321 ALA A C 1
ATOM 2373 O O . ALA A 1 321 ? 16.125 15.016 23.531 1 64.44 321 ALA A O 1
ATOM 2374 N N . PRO A 1 322 ? 14.672 16.438 24.578 1 62.91 322 PRO A N 1
ATOM 2375 C CA . PRO A 1 322 ? 15.461 17.562 24.078 1 62.91 322 PRO A CA 1
ATOM 2376 C C . PRO A 1 322 ? 16.938 17.484 24.484 1 62.91 322 PRO A C 1
ATOM 2378 O O . PRO A 1 322 ? 17.234 17.094 25.609 1 62.91 322 PRO A O 1
ATOM 2381 N N . GLY A 1 323 ? 17.781 17.688 23.484 1 64.56 323 GLY A N 1
ATOM 2382 C CA . GLY A 1 323 ? 19.188 17.891 23.781 1 64.56 323 GLY A CA 1
ATOM 2383 C C . GLY A 1 323 ? 19.984 16.594 23.766 1 64.56 323 GLY A C 1
ATOM 2384 O O . GLY A 1 323 ? 21.188 16.594 24.031 1 64.56 323 GLY A O 1
ATOM 2385 N N . THR A 1 324 ? 19.344 15.539 23.594 1 69.31 324 THR A N 1
ATOM 2386 C CA . THR A 1 324 ? 20.094 14.289 23.594 1 69.31 324 THR A CA 1
ATOM 2387 C C . THR A 1 324 ? 20.656 13.992 22.203 1 69.31 324 THR A C 1
ATOM 2389 O O . THR A 1 324 ? 20.172 14.531 21.203 1 69.31 324 THR A O 1
ATOM 2392 N N . ARG A 1 325 ? 21.797 13.383 22.203 1 81.69 325 ARG A N 1
ATOM 2393 C CA . ARG A 1 325 ? 22.438 12.938 20.969 1 81.69 325 ARG A CA 1
ATOM 2394 C C . ARG A 1 325 ? 21.531 11.992 20.188 1 81.69 325 ARG A C 1
ATOM 2396 O O . ARG A 1 325 ? 20.859 11.148 20.781 1 81.69 325 ARG A O 1
ATOM 2403 N N . PRO A 1 326 ? 21.516 12.227 18.906 1 87.31 326 PRO A N 1
ATOM 2404 C CA . PRO A 1 326 ? 20.688 11.344 18.078 1 87.31 326 PRO A CA 1
ATOM 2405 C C . PRO A 1 326 ? 21.094 9.875 18.203 1 87.31 326 PRO A C 1
ATOM 2407 O O . PRO A 1 326 ? 22.281 9.562 18.266 1 87.31 326 PRO A O 1
ATOM 2410 N N . ARG A 1 327 ? 20.188 9.039 18.406 1 90.12 327 ARG A N 1
ATOM 2411 C CA . ARG A 1 327 ? 20.375 7.598 18.516 1 90.12 327 ARG A CA 1
ATOM 2412 C C . ARG A 1 327 ? 20.25 6.93 17.141 1 90.12 327 ARG A C 1
ATOM 2414 O O . ARG A 1 327 ? 19.484 7.379 16.297 1 90.12 327 ARG A O 1
ATOM 2421 N N . VAL A 1 328 ? 21.109 5.949 16.953 1 90.44 328 VAL A N 1
ATOM 2422 C CA . VAL A 1 328 ? 21.016 5.109 15.758 1 90.44 328 VAL A CA 1
ATOM 2423 C C . VAL A 1 328 ? 20.766 3.66 16.156 1 90.44 328 VAL A C 1
ATOM 2425 O O . VAL A 1 328 ? 21.531 3.078 16.922 1 90.44 328 VAL A O 1
ATOM 2428 N N . VAL A 1 329 ? 19.672 3.1 15.742 1 93 329 VAL A N 1
ATOM 2429 C CA . VAL A 1 329 ? 19.312 1.709 16 1 93 329 VAL A CA 1
ATOM 2430 C C . VAL A 1 329 ? 19.375 0.906 14.711 1 93 329 VAL A C 1
ATOM 2432 O O . VAL A 1 329 ? 18.688 1.219 13.734 1 93 329 VAL A O 1
ATOM 2435 N N . ARG A 1 330 ? 20.172 -0.056 14.695 1 93.75 330 ARG A N 1
ATOM 2436 C CA . ARG A 1 330 ? 20.312 -0.918 13.523 1 93.75 330 ARG A CA 1
ATOM 2437 C C . ARG A 1 330 ? 19.469 -2.176 13.664 1 93.75 330 ARG A C 1
ATOM 2439 O O . ARG A 1 330 ? 19.391 -2.762 14.75 1 93.75 330 ARG A O 1
ATOM 2446 N N . MET A 1 331 ? 18.781 -2.49 12.602 1 95.12 331 MET A N 1
ATOM 2447 C CA . MET A 1 331 ? 17.969 -3.705 12.609 1 95.12 331 MET A CA 1
ATOM 2448 C C . MET A 1 331 ? 18.328 -4.602 11.43 1 95.12 331 ME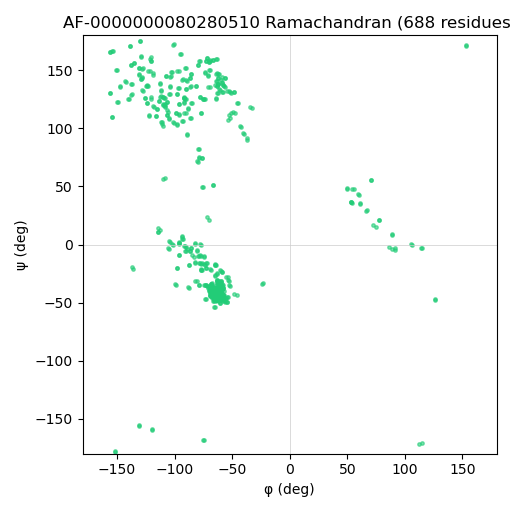T A C 1
ATOM 2450 O O . MET A 1 331 ? 18.25 -4.18 10.273 1 95.12 331 MET A O 1
ATOM 2454 N N . SER A 1 332 ? 18.641 -5.82 11.711 1 95.75 332 SER A N 1
ATOM 2455 C CA . SER A 1 332 ? 19.109 -6.762 10.703 1 95.75 332 SER A CA 1
ATOM 2456 C C . SER A 1 332 ? 17.953 -7.531 10.086 1 95.75 332 SER A C 1
ATOM 2458 O O . SER A 1 332 ? 16.875 -7.637 10.688 1 95.75 332 SER A O 1
ATOM 2460 N N . GLY A 1 333 ? 18.219 -7.914 8.836 1 95.62 333 GLY A N 1
ATOM 2461 C CA . GLY A 1 333 ? 17.312 -8.836 8.18 1 95.62 333 GLY A CA 1
ATOM 2462 C C . GLY A 1 333 ? 17.812 -10.266 8.172 1 95.62 333 GLY A C 1
ATOM 2463 O O . GLY A 1 333 ? 18.906 -10.547 8.664 1 95.62 333 GLY A O 1
ATOM 2464 N N . GLU A 1 334 ? 16.938 -11.148 7.723 1 98 334 GLU A N 1
ATOM 2465 C CA . GLU A 1 334 ? 17.281 -12.57 7.609 1 98 334 GLU A CA 1
ATOM 2466 C C . GLU A 1 334 ? 16.938 -13.109 6.223 1 98 334 GLU A C 1
ATOM 2468 O O . GLU A 1 334 ? 15.906 -12.742 5.648 1 98 334 GLU A O 1
ATOM 2473 N N . VAL A 1 335 ? 17.828 -13.984 5.773 1 98.75 335 VAL A N 1
ATOM 2474 C CA . VAL A 1 335 ? 17.562 -14.609 4.484 1 98.75 335 VAL A CA 1
ATOM 2475 C C . VAL A 1 335 ? 16.484 -15.672 4.637 1 98.75 335 VAL A C 1
ATOM 2477 O O . VAL A 1 335 ? 16.562 -16.531 5.512 1 98.75 335 VAL A O 1
ATOM 2480 N N . VAL A 1 336 ? 15.445 -15.594 3.877 1 98.69 336 VAL A N 1
ATOM 2481 C CA . VAL A 1 336 ? 14.383 -16.594 3.822 1 98.69 336 VAL A CA 1
ATOM 2482 C C . VAL A 1 336 ? 14.414 -17.312 2.473 1 98.69 336 VAL A C 1
ATOM 2484 O O . VAL A 1 336 ? 14.023 -16.734 1.452 1 98.69 336 VAL A O 1
ATOM 2487 N N . LEU A 1 337 ? 14.867 -18.5 2.455 1 98.62 337 LEU A N 1
ATOM 2488 C CA . LEU A 1 337 ? 14.898 -19.312 1.239 1 98.62 337 LEU A CA 1
ATOM 2489 C C . LEU A 1 337 ? 13.516 -19.875 0.932 1 98.62 337 LEU A C 1
ATOM 2491 O O . LEU A 1 337 ? 12.867 -20.453 1.811 1 98.62 337 LEU A O 1
ATOM 2495 N N . ARG A 1 338 ? 13.07 -19.625 -0.312 1 97.75 338 ARG A N 1
ATOM 2496 C CA . ARG A 1 338 ? 11.789 -20.172 -0.759 1 97.75 338 ARG A CA 1
ATOM 2497 C C . ARG A 1 338 ? 11.922 -20.859 -2.109 1 97.75 338 ARG A C 1
ATOM 2499 O O . ARG A 1 338 ? 13.008 -21.344 -2.459 1 97.75 338 ARG A O 1
ATOM 2506 N N . GLY A 1 339 ? 10.82 -20.953 -2.861 1 97.31 339 GLY A N 1
ATOM 2507 C CA . GLY A 1 339 ? 10.758 -21.812 -4.027 1 97.31 339 GLY A CA 1
ATOM 2508 C C . GLY A 1 339 ? 11.398 -21.203 -5.262 1 97.31 339 GLY A C 1
ATOM 2509 O O . GLY A 1 339 ? 11.617 -21.891 -6.262 1 97.31 339 GLY A O 1
ATOM 2510 N N . SER A 1 340 ? 11.82 -19.938 -5.156 1 98.44 340 SER A N 1
ATOM 2511 C CA . SER A 1 340 ? 12.328 -19.266 -6.348 1 98.44 340 SER A CA 1
ATOM 2512 C C . SER A 1 340 ? 13.828 -19.484 -6.52 1 98.44 340 SER A C 1
ATOM 2514 O O . SER A 1 340 ? 14.422 -19 -7.484 1 98.44 340 SER A O 1
ATOM 2516 N N . THR A 1 341 ? 14.484 -20.172 -5.559 1 98.62 341 THR A N 1
ATOM 2517 C CA . THR A 1 341 ? 15.898 -20.484 -5.695 1 98.62 341 THR A CA 1
ATOM 2518 C C . THR A 1 341 ? 16.156 -21.969 -5.477 1 98.62 341 THR A C 1
ATOM 2520 O O . THR A 1 341 ? 15.453 -22.625 -4.703 1 98.62 341 THR A O 1
ATOM 2523 N N . ALA A 1 342 ? 17.047 -22.516 -6.195 1 97.88 342 ALA A N 1
ATOM 2524 C CA . ALA A 1 342 ? 17.531 -23.891 -6.094 1 97.88 342 ALA A CA 1
ATOM 2525 C C . ALA A 1 342 ? 18.969 -24 -6.613 1 97.88 342 ALA A C 1
ATOM 2527 O O . ALA A 1 342 ? 19.516 -23.031 -7.168 1 97.88 342 ALA A O 1
ATOM 2528 N N . SER A 1 343 ? 19.594 -25.141 -6.301 1 96.94 343 SER A N 1
ATOM 2529 C CA . SER A 1 343 ? 20.922 -25.391 -6.852 1 96.94 343 SER A CA 1
ATOM 2530 C C . SER A 1 343 ? 20.906 -25.312 -8.375 1 96.94 343 SER A C 1
ATOM 2532 O O . SER A 1 343 ? 19.969 -25.797 -9.016 1 96.94 343 SER A O 1
ATOM 2534 N N . PRO A 1 344 ? 21.875 -24.656 -8.938 1 93.69 344 PRO A N 1
ATOM 2535 C CA . PRO A 1 344 ? 21.891 -24.547 -10.398 1 93.69 344 PRO A CA 1
ATOM 2536 C C . PRO A 1 344 ? 22.016 -25.906 -11.078 1 93.69 344 PRO A C 1
ATOM 2538 O O . PRO A 1 344 ? 22.609 -26.828 -10.531 1 93.69 344 PRO A O 1
ATOM 2541 N N . ALA A 1 345 ? 21.297 -25.969 -12.195 1 80.25 345 ALA A N 1
ATOM 2542 C CA . ALA A 1 345 ? 21.375 -27.203 -12.969 1 80.25 345 ALA A CA 1
ATOM 2543 C C . ALA A 1 345 ? 22.797 -27.453 -13.469 1 80.25 345 ALA A C 1
ATOM 2545 O O . ALA A 1 345 ? 23.516 -26.5 -13.805 1 80.25 345 ALA A O 1
ATOM 2546 N N . ARG A 1 346 ? 23.375 -28.641 -13.281 1 61.88 346 ARG A N 1
ATOM 2547 C CA . ARG A 1 346 ? 24.688 -29.062 -13.758 1 61.88 346 ARG A CA 1
ATOM 2548 C C . ARG A 1 346 ? 24.766 -28.953 -15.273 1 61.88 346 ARG A C 1
ATOM 2550 O O . ARG A 1 346 ? 23.766 -29.141 -15.969 1 61.88 346 ARG A O 1
ATOM 2557 N N . MET B 1 1 ? 19.109 36.125 28.812 1 25.06 1 MET B N 1
ATOM 2558 C CA . MET B 1 1 ? 19.141 36.344 27.359 1 25.06 1 MET B CA 1
ATOM 2559 C C . MET B 1 1 ? 17.75 36.188 26.766 1 25.06 1 MET B C 1
ATOM 2561 O O . MET B 1 1 ? 17.094 35.156 26.922 1 25.06 1 MET B O 1
ATOM 2565 N N . LYS B 1 2 ? 17.047 37.281 26.469 1 32.41 2 LYS B N 1
ATOM 2566 C CA . LYS B 1 2 ? 15.68 37.438 26 1 32.41 2 LYS B CA 1
ATOM 2567 C C . LYS B 1 2 ? 15.438 36.594 24.75 1 32.41 2 LYS B C 1
ATOM 2569 O O . LYS B 1 2 ? 16.234 36.625 23.797 1 32.41 2 LYS B O 1
ATOM 2574 N N . ALA B 1 3 ? 14.758 35.594 24.828 1 35.25 3 ALA B N 1
ATOM 2575 C CA . ALA B 1 3 ? 14.367 34.688 23.734 1 35.25 3 ALA B CA 1
ATOM 2576 C C . ALA B 1 3 ? 13.961 35.5 22.5 1 35.25 3 ALA B C 1
ATOM 2578 O O . ALA B 1 3 ? 13.148 36.406 22.578 1 35.25 3 ALA B O 1
ATOM 2579 N N . ARG B 1 4 ? 14.758 35.656 21.516 1 42.81 4 ARG B N 1
ATOM 2580 C CA . ARG B 1 4 ? 14.578 36.469 20.328 1 42.81 4 ARG B CA 1
ATOM 2581 C C . ARG B 1 4 ? 13.242 36.188 19.656 1 42.81 4 ARG B C 1
ATOM 2583 O O . ARG B 1 4 ? 12.898 35 19.406 1 42.81 4 ARG B O 1
ATOM 2590 N N . PRO B 1 5 ? 12.297 37.062 19.609 1 43.25 5 PRO B N 1
ATOM 2591 C CA . PRO B 1 5 ? 10.977 36.938 18.984 1 43.25 5 PRO B CA 1
ATOM 2592 C C . PRO B 1 5 ? 11.039 36.344 17.578 1 43.25 5 PRO B C 1
ATOM 2594 O O . PRO B 1 5 ? 12.062 36.469 16.891 1 43.25 5 PRO B O 1
ATOM 2597 N N . HIS B 1 6 ? 10.422 35.281 17.266 1 49.78 6 HIS B N 1
ATOM 2598 C CA . HIS B 1 6 ? 10.227 34.75 15.922 1 49.78 6 HIS B CA 1
ATOM 2599 C C . HIS B 1 6 ? 10.062 35.875 14.906 1 49.78 6 HIS B C 1
ATOM 2601 O O . HIS B 1 6 ? 9.406 36.875 15.188 1 49.78 6 HIS B O 1
ATOM 2607 N N . VAL B 1 7 ? 10.938 36 13.93 1 61.66 7 VAL B N 1
ATOM 2608 C CA . VAL B 1 7 ? 10.852 36.969 12.859 1 61.66 7 VAL B CA 1
ATOM 2609 C C . VAL B 1 7 ? 9.445 36.969 12.266 1 61.66 7 VAL B C 1
ATOM 2611 O O . VAL B 1 7 ? 8.906 35.906 11.938 1 61.66 7 VAL B O 1
ATOM 2614 N N . THR B 1 8 ? 8.688 37.969 12.383 1 65.69 8 THR B N 1
ATOM 2615 C CA . THR B 1 8 ? 7.316 38.094 11.898 1 65.69 8 THR B CA 1
ATOM 2616 C C . THR B 1 8 ? 7.297 38.781 10.531 1 65.69 8 THR B C 1
ATOM 2618 O O . THR B 1 8 ? 8.32 39.312 10.078 1 65.69 8 THR B O 1
ATOM 2621 N N . LEU B 1 9 ? 6.117 38.594 9.906 1 73.69 9 LEU B N 1
ATOM 2622 C CA . LEU B 1 9 ? 5.914 39.344 8.672 1 73.69 9 LEU B CA 1
ATOM 2623 C C . LEU B 1 9 ? 6.141 40.844 8.891 1 73.69 9 LEU B C 1
ATOM 2625 O O . LEU B 1 9 ? 6.617 41.531 7.996 1 73.69 9 LEU B O 1
ATOM 2629 N N . GLU B 1 10 ? 5.887 41.219 10.125 1 77.88 10 GLU B N 1
ATOM 2630 C CA . GLU B 1 10 ? 6.102 42.625 10.469 1 77.88 10 GLU B CA 1
ATOM 2631 C C . GLU B 1 10 ? 7.586 42.969 10.453 1 77.88 10 GLU B C 1
ATOM 2633 O O . GLU B 1 10 ? 7.965 44.062 10.016 1 77.88 10 GLU B O 1
ATOM 2638 N N . ASP B 1 11 ? 8.352 42.062 10.82 1 78.44 11 ASP B N 1
ATOM 2639 C CA . ASP B 1 11 ? 9.797 42.281 10.805 1 78.44 11 ASP B CA 1
ATOM 2640 C C . ASP B 1 11 ? 10.328 42.375 9.375 1 78.44 11 ASP B C 1
ATOM 2642 O O . ASP B 1 11 ? 11.18 43.188 9.078 1 78.44 11 ASP B O 1
ATOM 2646 N N . VAL B 1 12 ? 9.781 41.562 8.562 1 79.62 12 VAL B N 1
ATOM 2647 C CA . VAL B 1 12 ? 10.156 41.562 7.148 1 79.62 12 VAL B CA 1
ATOM 2648 C C . VAL B 1 12 ? 9.727 42.875 6.508 1 79.62 12 VAL B C 1
ATOM 2650 O O . VAL B 1 12 ? 10.508 43.5 5.789 1 79.62 12 VAL B O 1
ATOM 2653 N N . ALA B 1 13 ? 8.531 43.219 6.852 1 84.88 13 ALA B N 1
ATOM 2654 C CA . ALA B 1 13 ? 7.988 44.469 6.316 1 84.88 13 ALA B CA 1
ATOM 2655 C C . ALA B 1 13 ? 8.828 45.656 6.754 1 84.88 13 ALA B C 1
ATOM 2657 O O . ALA B 1 13 ? 9.133 46.531 5.945 1 84.88 13 ALA B O 1
ATOM 2658 N N . ARG B 1 14 ? 9.164 45.625 7.953 1 84.88 14 ARG B N 1
ATOM 2659 C CA . ARG B 1 14 ? 9.969 46.688 8.523 1 84.88 14 ARG B CA 1
ATOM 2660 C C . ARG B 1 14 ? 11.352 46.75 7.883 1 84.88 14 ARG B C 1
ATOM 2662 O O . ARG B 1 14 ? 11.828 47.812 7.508 1 84.88 14 ARG B O 1
ATOM 2669 N N . THR B 1 15 ? 11.875 45.625 7.699 1 83.94 15 THR B N 1
ATOM 2670 C CA . THR B 1 15 ? 13.219 45.531 7.141 1 83.94 15 THR B CA 1
ATOM 2671 C C . THR B 1 15 ? 13.219 45.906 5.668 1 83.94 15 THR B C 1
ATOM 2673 O O . THR B 1 15 ? 14.164 46.562 5.195 1 83.94 15 THR B O 1
ATOM 2676 N N . ALA B 1 16 ? 12.211 45.562 4.992 1 85.31 16 ALA B N 1
ATOM 2677 C CA . ALA B 1 16 ? 12.078 45.844 3.568 1 85.31 16 ALA B CA 1
ATOM 2678 C C . ALA B 1 16 ? 11.477 47.25 3.344 1 85.31 16 ALA B C 1
ATOM 2680 O O . ALA B 1 16 ? 11.383 47.719 2.207 1 85.31 16 ALA B O 1
ATOM 2681 N N . ASP B 1 17 ? 11.094 47.875 4.418 1 87.75 17 ASP B N 1
ATOM 2682 C CA . ASP B 1 17 ? 10.469 49.188 4.398 1 87.75 17 ASP B CA 1
ATOM 2683 C C . ASP B 1 17 ? 9.227 49.188 3.504 1 87.75 17 ASP B C 1
ATOM 2685 O O . ASP B 1 17 ? 9.102 50.031 2.619 1 87.75 17 ASP B O 1
ATOM 2689 N N . VAL B 1 18 ? 8.477 48.219 3.732 1 85.56 18 VAL B N 1
ATOM 2690 C CA . VAL B 1 18 ? 7.191 48.125 3.051 1 85.56 18 VAL B CA 1
ATOM 2691 C C . VAL B 1 18 ? 6.082 47.875 4.07 1 85.56 18 VAL B C 1
ATOM 2693 O O . VAL B 1 18 ? 6.359 47.594 5.234 1 85.56 18 VAL B O 1
ATOM 2696 N N . SER B 1 19 ? 4.871 48.156 3.617 1 81.12 19 SER B N 1
ATOM 2697 C CA . SER B 1 19 ? 3.738 47.844 4.48 1 81.12 19 SER B CA 1
ATOM 2698 C C . SER B 1 19 ? 3.635 46.344 4.734 1 81.12 19 SER B C 1
ATOM 2700 O O . SER B 1 19 ? 4.156 45.531 3.959 1 81.12 19 SER B O 1
ATOM 2702 N N . LEU B 1 20 ? 2.949 45.906 5.797 1 79.69 20 LEU B N 1
ATOM 2703 C CA . LEU B 1 20 ? 2.695 44.5 6.121 1 79.69 20 LEU B CA 1
ATOM 2704 C C . LEU B 1 20 ? 1.961 43.812 4.977 1 79.69 20 LEU B C 1
ATOM 2706 O O . LEU B 1 20 ? 2.279 42.656 4.633 1 79.69 20 LEU B O 1
ATOM 2710 N N . ALA B 1 21 ? 1.049 44.594 4.379 1 77 21 ALA B N 1
ATOM 2711 C CA . ALA B 1 21 ? 0.251 44.062 3.273 1 77 21 ALA B CA 1
ATOM 2712 C C . ALA B 1 21 ? 1.117 43.812 2.041 1 77 21 ALA B C 1
ATOM 2714 O O . ALA B 1 21 ? 0.976 42.781 1.372 1 77 21 ALA B O 1
ATOM 2715 N N . THR B 1 22 ? 1.979 44.688 1.822 1 78.25 22 THR B N 1
ATOM 2716 C CA . THR B 1 22 ? 2.857 44.562 0.663 1 78.25 22 THR B CA 1
ATOM 2717 C C . THR B 1 22 ? 3.838 43.406 0.839 1 78.25 22 THR B C 1
ATOM 2719 O O . THR B 1 22 ? 4.047 42.625 -0.083 1 78.25 22 THR B O 1
ATOM 2722 N N . ALA B 1 23 ? 4.434 43.281 2.043 1 79 23 ALA B N 1
ATOM 2723 C CA . ALA B 1 23 ? 5.355 42.188 2.332 1 79 23 ALA B CA 1
ATOM 2724 C C . ALA B 1 23 ? 4.664 40.844 2.189 1 79 23 ALA B C 1
ATOM 2726 O O . ALA B 1 23 ? 5.219 39.906 1.601 1 79 23 ALA B O 1
ATOM 2727 N N . SER B 1 24 ? 3.502 40.75 2.646 1 71.94 24 SER B N 1
ATOM 2728 C CA . SER B 1 24 ? 2.711 39.531 2.568 1 71.94 24 SER B CA 1
ATOM 2729 C C . SER B 1 24 ? 2.412 39.156 1.121 1 71.94 24 SER B C 1
ATOM 2731 O O . SER B 1 24 ? 2.619 38.031 0.716 1 71.94 24 SER B O 1
ATOM 2733 N N . ARG B 1 25 ? 2.037 40.188 0.38 1 69.62 25 ARG B N 1
ATOM 2734 C CA . ARG B 1 25 ? 1.646 39.938 -1.006 1 69.62 25 ARG B CA 1
ATOM 2735 C C . ARG B 1 25 ? 2.854 39.562 -1.858 1 69.62 25 ARG B C 1
ATOM 2737 O O . ARG B 1 25 ? 2.752 38.719 -2.744 1 69.62 25 ARG B O 1
ATOM 2744 N N . VAL B 1 26 ? 3.898 40.156 -1.578 1 74.19 26 VAL B N 1
ATOM 2745 C CA . VAL B 1 26 ? 5.117 39.844 -2.326 1 74.19 26 VAL B CA 1
ATOM 2746 C C . VAL B 1 26 ? 5.586 38.438 -2.021 1 74.19 26 VAL B C 1
ATOM 2748 O O . VAL B 1 26 ? 5.902 37.656 -2.936 1 74.19 26 VAL B O 1
ATOM 2751 N N . LEU B 1 27 ? 5.516 38.031 -0.776 1 71.94 27 LEU B N 1
ATOM 2752 C CA . LEU B 1 27 ? 6.055 36.75 -0.365 1 71.94 27 LEU B CA 1
ATOM 2753 C C . LEU B 1 27 ? 5.117 35.594 -0.776 1 71.94 27 LEU B C 1
ATOM 2755 O O . LEU B 1 27 ? 5.562 34.469 -1.005 1 71.94 27 LEU B O 1
ATOM 2759 N N . ASN B 1 28 ? 3.822 36.062 -0.974 1 62.97 28 ASN B N 1
ATOM 2760 C CA . ASN B 1 28 ? 2.83 35.094 -1.409 1 62.97 28 ASN B CA 1
ATOM 2761 C C . ASN B 1 28 ? 2.654 35.125 -2.926 1 62.97 28 ASN B C 1
ATOM 2763 O O . ASN B 1 28 ? 1.813 34.406 -3.465 1 62.97 28 ASN B O 1
ATOM 2767 N N . GLY B 1 29 ? 3.389 35.906 -3.504 1 63.53 29 GLY B N 1
ATOM 2768 C CA . GLY B 1 29 ? 3.422 36 -4.957 1 63.53 29 GLY B CA 1
ATOM 2769 C C . GLY B 1 29 ? 2.199 36.656 -5.547 1 63.53 29 GLY B C 1
ATOM 2770 O O . GLY B 1 29 ? 1.896 36.5 -6.73 1 63.53 29 GLY B O 1
ATOM 2771 N N . THR B 1 30 ? 1.493 37.312 -4.77 1 58.75 30 THR B N 1
ATOM 2772 C CA . THR B 1 30 ? 0.247 37.906 -5.242 1 58.75 30 THR B CA 1
ATOM 2773 C C . THR B 1 30 ? 0.396 39.406 -5.418 1 58.75 30 THR B C 1
ATOM 2775 O O . THR B 1 30 ? -0.537 40.094 -5.855 1 58.75 30 THR B O 1
ATOM 2778 N N . ALA B 1 31 ? 1.474 39.875 -5.094 1 63.44 31 ALA B N 1
ATOM 2779 C CA . ALA B 1 31 ? 1.664 41.312 -5.18 1 63.44 31 ALA B CA 1
ATOM 2780 C C . ALA B 1 31 ? 2.107 41.719 -6.582 1 63.44 31 ALA B C 1
ATOM 2782 O O . ALA B 1 31 ? 2.992 41.094 -7.168 1 63.44 31 ALA B O 1
ATOM 2783 N N . THR B 1 32 ? 1.399 42.562 -7.262 1 67.62 32 THR B N 1
ATOM 2784 C CA . THR B 1 32 ? 1.892 43.281 -8.438 1 67.62 32 THR B CA 1
ATOM 2785 C C . THR B 1 32 ? 2.768 44.469 -8.023 1 67.62 32 THR B C 1
ATOM 2787 O O . THR B 1 32 ? 2.266 45.562 -7.809 1 67.62 32 THR B O 1
ATOM 2790 N N . VAL B 1 33 ? 4.012 44.25 -7.734 1 70.06 33 VAL B N 1
ATOM 2791 C CA . VAL B 1 33 ? 4.918 45.312 -7.32 1 70.06 33 VAL B CA 1
ATOM 2792 C C . VAL B 1 33 ? 6.102 45.375 -8.281 1 70.06 33 VAL B C 1
ATOM 2794 O O . VAL B 1 33 ? 6.328 44.469 -9.07 1 70.06 33 VAL B O 1
ATOM 2797 N N . ARG B 1 34 ? 6.797 46.531 -8.32 1 74.25 34 ARG B N 1
ATOM 2798 C CA . ARG B 1 34 ? 8.008 46.688 -9.117 1 74.25 34 ARG B CA 1
ATOM 2799 C C . ARG B 1 34 ? 9.086 45.688 -8.703 1 74.25 34 ARG B C 1
ATOM 2801 O O . ARG B 1 34 ? 9.141 45.281 -7.543 1 74.25 34 ARG B O 1
ATOM 2808 N N . GLY B 1 35 ? 9.828 45.219 -9.648 1 73.44 35 GLY B N 1
ATOM 2809 C CA . GLY B 1 35 ? 10.867 44.219 -9.461 1 73.44 35 GLY B CA 1
ATOM 2810 C C . GLY B 1 35 ? 11.797 44.531 -8.305 1 73.44 35 GLY B C 1
ATOM 2811 O O . GLY B 1 35 ? 12.18 43.656 -7.547 1 73.44 35 GLY B O 1
ATOM 2812 N N . ASP B 1 36 ? 12.18 45.781 -8.203 1 78.44 36 ASP B N 1
ATOM 2813 C CA . ASP B 1 36 ? 13.102 46.188 -7.16 1 78.44 36 ASP B CA 1
ATOM 2814 C C . ASP B 1 36 ? 12.508 45.969 -5.773 1 78.44 36 ASP B C 1
ATOM 2816 O O . ASP B 1 36 ? 13.195 45.469 -4.867 1 78.44 36 ASP B O 1
ATOM 2820 N N . LEU B 1 37 ? 11.211 46.219 -5.531 1 78 37 LEU B N 1
ATOM 2821 C CA . LEU B 1 37 ? 10.523 46.031 -4.258 1 78 37 LEU B CA 1
ATOM 2822 C C . LEU B 1 37 ? 10.359 44.562 -3.926 1 78 37 LEU B C 1
ATOM 2824 O O . LEU B 1 37 ? 10.523 44.156 -2.771 1 78 37 LEU B O 1
ATOM 2828 N N . ARG B 1 38 ? 10.078 43.75 -4.816 1 80.38 38 ARG B N 1
ATOM 2829 C CA . ARG B 1 38 ? 9.977 42.312 -4.641 1 80.38 38 ARG B CA 1
ATOM 2830 C C . ARG B 1 38 ? 11.289 41.719 -4.141 1 80.38 38 ARG B C 1
ATOM 2832 O O . ARG B 1 38 ? 11.297 40.938 -3.199 1 80.38 38 ARG B O 1
ATOM 2839 N N . GLU B 1 39 ? 12.273 42.188 -4.809 1 81.56 39 GLU B N 1
ATOM 2840 C CA . GLU B 1 39 ? 13.602 41.688 -4.445 1 81.56 39 GLU B CA 1
ATOM 2841 C C . GLU B 1 39 ? 13.969 42.094 -3.02 1 81.56 39 GLU B C 1
ATOM 2843 O O . GLU B 1 39 ? 14.562 41.312 -2.279 1 81.56 39 GLU B O 1
ATOM 2848 N N . ARG B 1 40 ? 13.703 43.281 -2.66 1 83.38 40 ARG B N 1
ATOM 2849 C CA . ARG B 1 40 ? 13.984 43.781 -1.317 1 83.38 40 ARG B CA 1
ATOM 2850 C C . ARG B 1 40 ? 13.242 42.969 -0.264 1 83.38 40 ARG B C 1
ATOM 2852 O O . ARG B 1 40 ? 13.812 42.625 0.777 1 83.38 40 ARG B O 1
ATOM 2859 N N . VAL B 1 41 ? 12.008 42.656 -0.557 1 81.81 41 VAL B N 1
ATOM 2860 C CA . VAL B 1 41 ? 11.195 41.875 0.387 1 81.81 41 VAL B CA 1
ATOM 2861 C C . VAL B 1 41 ? 11.727 40.469 0.492 1 81.81 41 VAL B C 1
ATOM 2863 O O . VAL B 1 41 ? 11.875 39.906 1.593 1 81.81 41 VAL B O 1
ATOM 2866 N N . ILE B 1 42 ? 12.031 39.938 -0.625 1 78.44 42 ILE B N 1
ATOM 2867 C CA . ILE B 1 42 ? 12.57 38.594 -0.653 1 78.44 42 ILE B CA 1
ATOM 2868 C C . ILE B 1 42 ? 13.922 38.531 0.058 1 78.44 42 ILE B C 1
ATOM 2870 O O . ILE B 1 42 ? 14.195 37.625 0.837 1 78.44 42 ILE B O 1
ATOM 2874 N N . ALA B 1 43 ? 14.695 39.531 -0.165 1 78.81 43 ALA B N 1
ATOM 2875 C CA . ALA B 1 43 ? 16 39.625 0.484 1 78.81 43 ALA B CA 1
ATOM 2876 C C . ALA B 1 43 ? 15.852 39.812 1.992 1 78.81 43 ALA B C 1
ATOM 2878 O O . ALA B 1 43 ? 16.578 39.188 2.773 1 78.81 43 ALA B O 1
ATOM 2879 N N . ALA B 1 44 ? 14.977 40.625 2.432 1 79.56 44 ALA B N 1
ATOM 2880 C CA . ALA B 1 44 ? 14.719 40.875 3.85 1 79.56 44 ALA B CA 1
ATOM 2881 C C . ALA B 1 44 ? 14.234 39.594 4.527 1 79.56 44 ALA B C 1
ATOM 2883 O O . ALA B 1 44 ? 14.664 39.25 5.637 1 79.56 44 ALA B O 1
ATOM 2884 N N . ALA B 1 45 ? 13.32 38.875 3.82 1 74.88 45 ALA B N 1
ATOM 2885 C CA . ALA B 1 45 ? 12.82 37.625 4.344 1 74.88 45 ALA B CA 1
ATOM 2886 C C . ALA B 1 45 ? 13.953 36.594 4.5 1 74.88 45 ALA B C 1
ATOM 2888 O O . ALA B 1 45 ? 14.039 35.906 5.512 1 74.88 45 ALA B O 1
ATOM 2889 N N . ALA B 1 46 ? 14.766 36.562 3.572 1 69.81 46 ALA B N 1
ATOM 2890 C CA . ALA B 1 46 ? 15.922 35.688 3.586 1 69.81 46 ALA B CA 1
ATOM 2891 C C . ALA B 1 46 ? 16.906 36.062 4.691 1 69.81 46 ALA B C 1
ATOM 2893 O O . ALA B 1 46 ? 17.391 35.219 5.426 1 69.81 46 ALA B O 1
ATOM 2894 N N . ASP B 1 47 ? 17.172 37.344 4.781 1 71.44 47 ASP B N 1
ATOM 2895 C CA . ASP B 1 47 ? 18.094 37.875 5.777 1 71.44 47 ASP B CA 1
ATOM 2896 C C . ASP B 1 47 ? 17.609 37.594 7.191 1 71.44 47 ASP B C 1
ATOM 2898 O O . ASP B 1 47 ? 18.406 37.312 8.086 1 71.44 47 ASP B O 1
ATOM 2902 N N . LEU B 1 48 ? 16.297 37.594 7.277 1 67.62 48 LEU B N 1
ATOM 2903 C CA . LEU B 1 48 ? 15.711 37.406 8.594 1 67.62 48 LEU B CA 1
ATOM 2904 C C . LEU B 1 48 ? 15.328 35.938 8.812 1 67.62 48 LEU B C 1
ATOM 2906 O O . LEU B 1 48 ? 14.781 35.562 9.852 1 67.62 48 LEU B O 1
ATOM 2910 N N . SER B 1 49 ? 15.656 35.219 7.773 1 62.72 49 SER B N 1
ATOM 2911 C CA . SER B 1 49 ? 15.281 33.812 7.77 1 62.72 49 SER B CA 1
ATOM 2912 C C . SER B 1 49 ? 13.789 33.656 8.039 1 62.72 49 SER B C 1
ATOM 2914 O O . SER B 1 49 ? 13.391 32.781 8.836 1 62.72 49 SER B O 1
ATOM 2916 N N . TYR B 1 50 ? 13.172 34.688 7.426 1 55.16 50 TYR B N 1
ATOM 2917 C CA . TYR B 1 50 ? 11.719 34.625 7.551 1 55.16 50 TYR B CA 1
ATOM 2918 C C . TYR B 1 50 ? 11.125 33.594 6.605 1 55.16 50 TYR B C 1
ATOM 2920 O O . TYR B 1 50 ? 11.414 33.594 5.406 1 55.16 50 TYR B O 1
ATOM 2928 N N . THR B 1 51 ? 10.617 32.625 7 1 48.72 51 THR B N 1
ATOM 2929 C CA . THR B 1 51 ? 9.789 31.719 6.219 1 48.72 51 THR B CA 1
ATOM 2930 C C . THR B 1 51 ? 8.312 32.094 6.344 1 48.72 51 THR B C 1
ATOM 2932 O O . THR B 1 51 ? 7.785 32.188 7.453 1 48.72 51 THR B O 1
ATOM 2935 N N . PRO B 1 52 ? 7.832 32.688 5.207 1 44.44 52 PRO B N 1
ATOM 2936 C CA . PRO B 1 52 ? 6.391 32.906 5.348 1 44.44 52 PRO B CA 1
ATOM 2937 C C . PRO B 1 52 ? 5.688 31.766 6.102 1 44.44 52 PRO B C 1
ATOM 2939 O O . PRO B 1 52 ? 5.934 30.594 5.832 1 44.44 52 PRO B O 1
ATOM 2942 N N . ASN B 1 53 ? 5.59 31.828 7.266 1 41.56 53 ASN B N 1
ATOM 2943 C CA . ASN B 1 53 ? 4.945 30.812 8.078 1 41.56 53 ASN B CA 1
ATOM 2944 C C . ASN B 1 53 ? 3.682 30.266 7.41 1 41.56 53 ASN B C 1
ATOM 2946 O O . ASN B 1 53 ? 2.826 31.047 6.984 1 41.56 53 ASN B O 1
ATOM 2950 N N . ALA B 1 54 ? 3.711 29.281 6.762 1 39.97 54 ALA B N 1
ATOM 2951 C CA . ALA B 1 54 ? 2.434 28.656 6.43 1 39.97 54 ALA B CA 1
ATOM 2952 C C . ALA B 1 54 ? 1.352 29.047 7.43 1 39.97 54 ALA B C 1
ATOM 2954 O O . ALA B 1 54 ? 0.192 29.234 7.055 1 39.97 54 ALA B O 1
ATOM 2955 N N . HIS B 1 55 ? 1.683 29.25 8.633 1 37.25 55 HIS B N 1
ATOM 2956 C CA . HIS B 1 55 ? 0.786 29.734 9.68 1 37.25 55 HIS B CA 1
ATOM 2957 C C . HIS B 1 55 ? 0.356 31.172 9.414 1 37.25 55 HIS B C 1
ATOM 2959 O O . HIS B 1 55 ? -0.807 31.531 9.625 1 37.25 55 HIS B O 1
ATOM 2965 N N . ALA B 1 56 ? 1.27 32 9.07 1 39.78 56 ALA B N 1
ATOM 2966 C CA . ALA B 1 56 ? 0.871 33.375 8.781 1 39.78 56 ALA B CA 1
ATOM 2967 C C . ALA B 1 56 ? -0.04 33.438 7.562 1 39.78 56 ALA B C 1
ATOM 2969 O O . ALA B 1 56 ? -0.971 34.25 7.516 1 39.78 56 ALA B O 1
ATOM 2970 N N . GLN B 1 57 ? 0.257 32.625 6.598 1 40.38 57 GLN B N 1
ATOM 2971 C CA . GLN B 1 57 ? -0.705 32.531 5.508 1 40.38 57 GLN B CA 1
ATOM 2972 C C . GLN B 1 57 ? -1.995 31.859 5.965 1 40.38 57 GLN B C 1
ATOM 2974 O O . GLN B 1 57 ? -3.084 32.219 5.512 1 40.38 57 GLN B O 1
ATOM 2979 N N . ALA B 1 58 ? -1.883 30.797 6.773 1 39.78 58 ALA B N 1
ATOM 2980 C CA . ALA B 1 58 ? -3.051 30.25 7.469 1 39.78 58 ALA B CA 1
ATOM 2981 C C . ALA B 1 58 ? -3.717 31.328 8.328 1 39.78 58 ALA B C 1
ATOM 2983 O O . ALA B 1 58 ? -4.945 31.391 8.414 1 39.78 58 ALA B O 1
ATOM 2984 N N . LEU B 1 59 ? -2.975 32.125 8.961 1 36.81 59 LEU B N 1
ATOM 2985 C CA . LEU B 1 59 ? -3.518 33.25 9.734 1 36.81 59 LEU B CA 1
ATOM 2986 C C . LEU B 1 59 ? -4.148 34.281 8.82 1 36.81 59 LEU B C 1
ATOM 2988 O O . LEU B 1 59 ? -5.09 35 9.219 1 36.81 59 LEU B O 1
ATOM 2992 N N . ALA B 1 60 ? -3.473 34.531 7.742 1 39.12 60 ALA B N 1
ATOM 2993 C CA . ALA B 1 60 ? -4.18 35.5 6.898 1 39.12 60 ALA B CA 1
ATOM 2994 C C . ALA B 1 60 ? -5.426 34.875 6.277 1 39.12 60 ALA B C 1
ATOM 2996 O O . ALA B 1 60 ? -5.984 35.406 5.32 1 39.12 60 ALA B O 1
ATOM 2997 N N . GLY B 1 61 ? -5.984 33.844 6.777 1 46.03 61 GLY B N 1
ATOM 2998 C CA . GLY B 1 61 ? -7.301 33.281 6.523 1 46.03 61 GLY B CA 1
ATOM 2999 C C . GLY B 1 61 ? -7.32 32.281 5.367 1 46.03 61 GLY B C 1
ATOM 3000 O O . GLY B 1 61 ? -8.383 31.797 4.98 1 46.03 61 GLY B O 1
ATOM 3001 N N . GLY B 1 62 ? -6.191 32.062 4.652 1 52.03 62 GLY B N 1
ATOM 3002 C CA . GLY B 1 62 ? -6.418 31.328 3.422 1 52.03 62 GLY B CA 1
ATOM 3003 C C . GLY B 1 62 ? -6.164 29.828 3.566 1 52.03 62 GLY B C 1
ATOM 3004 O O . GLY B 1 62 ? -5.586 29.391 4.562 1 52.03 62 GLY B O 1
ATOM 3005 N N . SER B 1 63 ? -6.848 28.969 2.846 1 60.72 63 SER B N 1
ATOM 3006 C CA . SER B 1 63 ? -6.75 27.516 2.734 1 60.72 63 SER B CA 1
ATOM 3007 C C . SER B 1 63 ? -5.316 27.078 2.447 1 60.72 63 SER B C 1
ATOM 3009 O O . SER B 1 63 ? -4.57 27.781 1.769 1 60.72 63 SER B O 1
ATOM 3011 N N . GLN B 1 64 ? -4.75 26.031 3.26 1 71.38 64 GLN B N 1
ATOM 3012 C CA . GLN B 1 64 ? -3.469 25.406 2.959 1 71.38 64 GLN B CA 1
ATOM 3013 C C . GLN B 1 64 ? -3.555 24.547 1.7 1 71.38 64 GLN B C 1
ATOM 3015 O O . GLN B 1 64 ? -4.594 23.953 1.424 1 71.38 64 GLN B O 1
ATOM 3020 N N . PRO B 1 65 ? -2.594 24.688 0.899 1 82.88 65 PRO B N 1
ATOM 3021 C CA . PRO B 1 65 ? -2.582 23.875 -0.32 1 82.88 65 PRO B CA 1
ATOM 3022 C C . PRO B 1 65 ? -2.398 22.391 -0.037 1 82.88 65 PRO B C 1
ATOM 3024 O O . PRO B 1 65 ? -1.506 21.75 -0.605 1 82.88 65 PRO B O 1
ATOM 3027 N N . THR B 1 66 ? -3.254 21.875 0.895 1 89.12 66 THR B N 1
ATOM 3028 C CA . THR B 1 66 ? -3.191 20.484 1.309 1 89.12 66 THR B CA 1
ATOM 3029 C C . THR B 1 66 ? -4.543 19.797 1.111 1 89.12 66 THR B C 1
ATOM 3031 O O . THR B 1 66 ? -5.59 20.406 1.353 1 89.12 66 THR B O 1
ATOM 3034 N N . VAL B 1 67 ? -4.434 18.609 0.585 1 93.94 67 VAL B N 1
ATOM 3035 C CA . VAL B 1 67 ? -5.594 17.75 0.453 1 93.94 67 VAL B CA 1
ATOM 3036 C C . VAL B 1 67 ? -5.484 16.578 1.441 1 93.94 67 VAL B C 1
ATOM 3038 O O . VAL B 1 67 ? -4.453 15.914 1.511 1 93.94 67 VAL B O 1
ATOM 3041 N N . GLY B 1 68 ? -6.551 16.422 2.268 1 94.81 68 GLY B N 1
ATOM 3042 C CA . GLY B 1 68 ? -6.633 15.266 3.141 1 94.81 68 GLY B CA 1
ATOM 3043 C C . GLY B 1 68 ? -7.383 14.102 2.518 1 94.81 68 GLY B C 1
ATOM 3044 O O . GLY B 1 68 ? -8.5 14.266 2.031 1 94.81 68 GLY B O 1
ATOM 3045 N N . VAL B 1 69 ? -6.715 12.992 2.514 1 94.94 69 VAL B N 1
ATOM 3046 C CA . VAL B 1 69 ? -7.336 11.773 2 1 94.94 69 VAL B CA 1
ATOM 3047 C C . VAL B 1 69 ? -7.488 10.758 3.129 1 94.94 69 VAL B C 1
ATOM 3049 O O . VAL B 1 69 ? -6.496 10.305 3.703 1 94.94 69 VAL B O 1
ATOM 3052 N N . ILE B 1 70 ? -8.719 10.438 3.43 1 93.44 70 ILE B N 1
ATOM 3053 C CA . ILE B 1 70 ? -9.023 9.5 4.504 1 93.44 70 ILE B CA 1
ATOM 3054 C C . ILE B 1 70 ? -9.531 8.188 3.91 1 93.44 70 ILE B C 1
ATOM 3056 O O . ILE B 1 70 ? -10.531 8.172 3.186 1 93.44 70 ILE B O 1
ATOM 3060 N N . CYS B 1 71 ? -8.781 7.152 4.199 1 91.38 71 CYS B N 1
ATOM 3061 C CA . CYS B 1 71 ? -9.18 5.844 3.699 1 91.38 71 CYS B CA 1
ATOM 3062 C C . CYS B 1 71 ? -9.18 4.809 4.82 1 91.38 71 CYS B C 1
ATOM 3064 O O . CYS B 1 71 ? -8.82 5.121 5.957 1 91.38 71 CYS B O 1
ATOM 3066 N N . HIS B 1 72 ? -9.617 3.592 4.516 1 87 72 HIS B N 1
ATOM 3067 C CA . HIS B 1 72 ? -9.664 2.527 5.512 1 87 72 HIS B CA 1
ATOM 3068 C C . HIS B 1 72 ? -8.258 2.008 5.82 1 87 72 HIS B C 1
ATOM 3070 O O . HIS B 1 72 ? -7.906 1.815 6.988 1 87 72 HIS B O 1
ATOM 3076 N N . ASP B 1 73 ? -7.523 1.761 4.723 1 86.5 73 ASP B N 1
ATOM 3077 C CA . ASP B 1 73 ? -6.184 1.211 4.898 1 86.5 73 ASP B CA 1
ATOM 3078 C C . ASP B 1 73 ? -5.281 1.57 3.717 1 86.5 73 ASP B C 1
ATOM 3080 O O . ASP B 1 73 ? -5.398 0.98 2.641 1 86.5 73 ASP B O 1
ATOM 3084 N N . VAL B 1 74 ? -4.359 2.414 3.949 1 83.38 74 VAL B N 1
ATOM 3085 C CA . VAL B 1 74 ? -3.48 2.869 2.875 1 83.38 74 VAL B CA 1
ATOM 3086 C C . VAL B 1 74 ? -2.576 1.726 2.424 1 83.38 74 VAL B C 1
ATOM 3088 O O . VAL B 1 74 ? -2.047 1.746 1.311 1 83.38 74 VAL B O 1
ATOM 3091 N N . GLY B 1 75 ? -2.387 0.743 3.266 1 84.12 75 GLY B N 1
ATOM 3092 C CA . GLY B 1 75 ? -1.578 -0.41 2.904 1 84.12 75 GLY B CA 1
ATOM 3093 C C . GLY B 1 75 ? -2.295 -1.376 1.979 1 84.12 75 GLY B C 1
ATOM 3094 O O . GLY B 1 75 ? -1.667 -2.248 1.377 1 84.12 75 GLY B O 1
ATOM 3095 N N . ASP B 1 76 ? -3.57 -1.232 1.908 1 88.69 76 ASP B N 1
ATOM 3096 C CA . ASP B 1 76 ? -4.355 -1.994 0.941 1 88.69 76 ASP B CA 1
ATOM 3097 C C . ASP B 1 76 ? -4.16 -1.45 -0.473 1 88.69 76 ASP B C 1
ATOM 3099 O O . ASP B 1 76 ? -4.391 -0.266 -0.725 1 88.69 76 ASP B O 1
ATOM 3103 N N . PRO B 1 77 ? -3.754 -2.398 -1.396 1 90.88 77 PRO B N 1
ATOM 3104 C CA . PRO B 1 77 ? -3.465 -1.955 -2.764 1 90.88 77 PRO B CA 1
ATOM 3105 C C . PRO B 1 77 ? -4.664 -1.286 -3.434 1 90.88 77 PRO B C 1
ATOM 3107 O O . PRO B 1 77 ? -4.492 -0.472 -4.344 1 90.88 77 PRO B O 1
ATOM 3110 N N . TYR B 1 78 ? -5.875 -1.581 -2.99 1 91.5 78 TYR B N 1
ATOM 3111 C CA . TYR B 1 78 ? -7.074 -0.922 -3.494 1 91.5 78 TYR B CA 1
ATOM 3112 C C . TYR B 1 78 ? -7.039 0.574 -3.205 1 91.5 78 TYR B C 1
ATOM 3114 O O . TYR B 1 78 ? -7.184 1.393 -4.117 1 91.5 78 TYR B O 1
ATOM 3122 N N . PHE B 1 79 ? -6.719 0.921 -2.039 1 91.56 79 PHE B N 1
ATOM 3123 C CA . PHE B 1 79 ? -6.695 2.32 -1.629 1 91.56 79 PHE B CA 1
ATOM 3124 C C . PHE B 1 79 ? -5.43 3.01 -2.131 1 91.56 79 PHE B C 1
ATOM 3126 O O . PHE B 1 79 ? -5.457 4.195 -2.469 1 91.56 79 PHE B O 1
ATOM 3133 N N . ALA B 1 80 ? -4.402 2.232 -2.145 1 89.94 80 ALA B N 1
ATOM 3134 C CA . ALA B 1 80 ? -3.154 2.795 -2.648 1 89.94 80 ALA B CA 1
ATOM 3135 C C . ALA B 1 80 ? -3.297 3.236 -4.102 1 89.94 80 ALA B C 1
ATOM 3137 O O . ALA B 1 80 ? -2.783 4.289 -4.492 1 89.94 80 ALA B O 1
ATOM 3138 N N . ALA B 1 81 ? -3.973 2.455 -4.902 1 92 81 ALA B N 1
ATOM 3139 C CA . ALA B 1 81 ? -4.184 2.787 -6.312 1 92 81 ALA B CA 1
ATOM 3140 C C . ALA B 1 81 ? -5.047 4.035 -6.457 1 92 81 ALA B C 1
ATOM 3142 O O . ALA B 1 81 ? -4.758 4.906 -7.281 1 92 81 ALA B O 1
ATOM 3143 N N . ILE B 1 82 ? -6.082 4.098 -5.684 1 93.81 82 ILE B N 1
ATOM 3144 C CA . ILE B 1 82 ? -6.945 5.273 -5.707 1 93.81 82 ILE B CA 1
ATOM 3145 C C . ILE B 1 82 ? -6.152 6.508 -5.285 1 93.81 82 ILE B C 1
ATOM 3147 O O . ILE B 1 82 ? -6.23 7.551 -5.934 1 93.81 82 ILE B O 1
ATOM 3151 N N . ALA B 1 83 ? -5.391 6.34 -4.227 1 91.5 83 ALA B N 1
ATOM 3152 C CA . ALA B 1 83 ? -4.551 7.434 -3.75 1 91.5 83 ALA B CA 1
ATOM 3153 C C . ALA B 1 83 ? -3.574 7.887 -4.832 1 91.5 83 ALA B C 1
ATOM 3155 O O . ALA B 1 83 ? -3.271 9.078 -4.945 1 91.5 83 ALA B O 1
ATOM 3156 N N . GLY B 1 84 ? -3.088 6.934 -5.613 1 90.69 84 GLY B N 1
ATOM 3157 C CA . GLY B 1 84 ? -2.215 7.285 -6.723 1 90.69 84 GLY B CA 1
ATOM 3158 C C . GLY B 1 84 ? -2.852 8.25 -7.703 1 90.69 84 GLY B C 1
ATOM 3159 O O . GLY B 1 84 ? -2.217 9.219 -8.133 1 90.69 84 GLY B O 1
ATOM 3160 N N . GLY B 1 85 ? -4.074 8.023 -8.062 1 93.44 85 GLY B N 1
ATOM 3161 C CA . GLY B 1 85 ? -4.809 8.922 -8.938 1 93.44 85 GLY B CA 1
ATOM 3162 C C . GLY B 1 85 ? -5.004 10.305 -8.336 1 93.44 85 GLY B C 1
ATOM 3163 O O . GLY B 1 85 ? -4.863 11.312 -9.023 1 93.44 85 GLY B O 1
ATOM 3164 N N . ILE B 1 86 ? -5.305 10.328 -7.047 1 94 86 ILE B N 1
ATOM 3165 C CA . ILE B 1 86 ? -5.488 11.586 -6.324 1 94 86 ILE B CA 1
ATOM 3166 C C . ILE B 1 86 ? -4.184 12.383 -6.34 1 94 86 ILE B C 1
ATOM 3168 O O . ILE B 1 86 ? -4.184 13.57 -6.652 1 94 86 ILE B O 1
ATOM 3172 N N . MET B 1 87 ? -3.121 11.703 -6.02 1 91.69 87 MET B N 1
ATOM 3173 C CA . MET B 1 87 ? -1.817 12.352 -5.914 1 91.69 87 MET B CA 1
ATOM 3174 C C . MET B 1 87 ? -1.377 12.914 -7.262 1 91.69 87 MET B C 1
ATOM 3176 O O . MET B 1 87 ? -0.763 13.984 -7.32 1 91.69 87 MET B O 1
ATOM 3180 N N . ARG B 1 88 ? -1.668 12.211 -8.297 1 90.38 88 ARG B N 1
ATOM 3181 C CA . ARG B 1 88 ? -1.331 12.703 -9.633 1 90.38 88 ARG B CA 1
ATOM 3182 C C . ARG B 1 88 ? -2.025 14.031 -9.922 1 90.38 88 ARG B C 1
ATOM 3184 O O . ARG B 1 88 ? -1.375 15.016 -10.289 1 90.38 88 ARG B O 1
ATOM 3191 N N . VAL B 1 89 ? -3.293 14.078 -9.695 1 93.25 89 VAL B N 1
ATOM 3192 C CA . VAL B 1 89 ? -4.066 15.289 -9.945 1 93.25 89 VAL B CA 1
ATOM 3193 C C . VAL B 1 89 ? -3.617 16.391 -8.992 1 93.25 89 VAL B C 1
ATOM 3195 O O . VAL B 1 89 ? -3.5 17.562 -9.391 1 93.25 89 VAL B O 1
ATOM 3198 N N . ALA B 1 90 ? -3.4 16.031 -7.742 1 90.69 90 ALA B N 1
ATOM 3199 C CA . ALA B 1 90 ? -2.941 17.016 -6.758 1 90.69 90 ALA B CA 1
ATOM 3200 C C . ALA B 1 90 ? -1.626 17.656 -7.191 1 90.69 90 ALA B C 1
ATOM 3202 O O . ALA B 1 90 ? -1.452 18.875 -7.082 1 90.69 90 ALA B O 1
ATOM 3203 N N . SER B 1 91 ? -0.779 16.844 -7.66 1 86.81 91 SER B N 1
ATOM 3204 C CA . SER B 1 91 ? 0.521 17.328 -8.117 1 86.81 91 SER B CA 1
ATOM 3205 C C . SER B 1 91 ? 0.373 18.312 -9.273 1 86.81 91 SER B C 1
ATOM 3207 O O . SER B 1 91 ? 1.061 19.328 -9.328 1 86.81 91 SER B O 1
ATOM 3209 N N . GLU B 1 92 ? -0.505 18.016 -10.125 1 89.62 92 GLU B N 1
ATOM 3210 C CA . GLU B 1 92 ? -0.775 18.875 -11.273 1 89.62 92 GLU B CA 1
ATOM 3211 C C . GLU B 1 92 ? -1.329 20.219 -10.828 1 89.62 92 GLU B C 1
ATOM 3213 O O . GLU B 1 92 ? -1.317 21.188 -11.594 1 89.62 92 GLU B O 1
ATOM 3218 N N . ASN B 1 93 ? -1.805 20.312 -9.656 1 89.25 93 ASN B N 1
ATOM 3219 C CA . ASN B 1 93 ? -2.41 21.531 -9.133 1 89.25 93 ASN B CA 1
ATOM 3220 C C . ASN B 1 93 ? -1.599 22.109 -7.977 1 89.25 93 ASN B C 1
ATOM 3222 O O . ASN B 1 93 ? -2.105 22.922 -7.203 1 89.25 93 ASN B O 1
ATOM 3226 N N . ASP B 1 94 ? -0.375 21.562 -7.789 1 86.88 94 ASP B N 1
ATOM 3227 C CA . ASP B 1 94 ? 0.579 22.031 -6.789 1 86.88 94 ASP B CA 1
ATOM 3228 C C . ASP B 1 94 ? 0.006 21.891 -5.379 1 86.88 94 ASP B C 1
ATOM 3230 O O . ASP B 1 94 ? 0.131 22.812 -4.562 1 86.88 94 ASP B O 1
ATOM 3234 N N . LEU B 1 95 ? -0.752 20.875 -5.168 1 89.75 95 LEU B N 1
ATOM 3235 C CA . LEU B 1 95 ? -1.302 20.562 -3.855 1 89.75 95 LEU B CA 1
ATOM 3236 C C . LEU B 1 95 ? -0.539 19.406 -3.209 1 89.75 95 LEU B C 1
ATOM 3238 O O . LEU B 1 95 ? -0.107 18.484 -3.898 1 89.75 95 LEU B O 1
ATOM 3242 N N . LEU B 1 96 ? -0.399 19.484 -1.888 1 90.31 96 LEU B N 1
ATOM 3243 C CA . LEU B 1 96 ? 0.169 18.375 -1.124 1 90.31 96 LEU B CA 1
ATOM 3244 C C . LEU B 1 96 ? -0.93 17.453 -0.597 1 90.31 96 LEU B C 1
ATOM 3246 O O . LEU B 1 96 ? -2.004 17.922 -0.214 1 90.31 96 LEU B O 1
ATOM 3250 N N . VAL B 1 97 ? -0.601 16.156 -0.639 1 92.5 97 VAL B N 1
ATOM 3251 C CA . VAL B 1 97 ? -1.605 15.195 -0.205 1 92.5 97 VAL B CA 1
ATOM 3252 C C . VAL B 1 97 ? -1.16 14.531 1.098 1 92.5 97 VAL B C 1
ATOM 3254 O O . VAL B 1 97 ? -0.026 14.062 1.206 1 92.5 97 VAL B O 1
ATOM 3257 N N . MET B 1 98 ? -2.088 14.602 2.043 1 91.88 98 MET B N 1
ATOM 3258 C CA . MET B 1 98 ? -1.911 13.875 3.299 1 91.88 98 MET B CA 1
ATOM 3259 C C . MET B 1 98 ? -2.898 12.719 3.404 1 91.88 98 MET B C 1
ATOM 3261 O O . MET B 1 98 ? -4.109 12.914 3.283 1 91.88 98 MET B O 1
ATOM 3265 N N . LEU B 1 99 ? -2.311 11.562 3.668 1 92.62 99 LEU B N 1
ATOM 3266 C CA . LEU B 1 99 ? -3.141 10.367 3.729 1 92.62 99 LEU B CA 1
ATOM 3267 C C . LEU B 1 99 ? -3.307 9.891 5.168 1 92.62 99 LEU B C 1
ATOM 3269 O O . LEU B 1 99 ? -2.393 10.039 5.984 1 92.62 99 LEU B O 1
ATOM 3273 N N . ALA B 1 100 ? -4.508 9.359 5.414 1 91.69 100 ALA B N 1
ATOM 3274 C CA . ALA B 1 100 ? -4.785 8.82 6.742 1 91.69 100 ALA B CA 1
ATOM 3275 C C . ALA B 1 100 ? -5.539 7.496 6.648 1 91.69 100 ALA B C 1
ATOM 3277 O O . ALA B 1 100 ? -6.426 7.34 5.805 1 91.69 100 ALA B O 1
ATOM 3278 N N . SER B 1 101 ? -5.125 6.559 7.496 1 91 101 SER B N 1
ATOM 3279 C CA . SER B 1 101 ? -5.797 5.27 7.602 1 91 101 SER B CA 1
ATOM 3280 C C . SER B 1 101 ? -6.648 5.191 8.867 1 91 101 SER B C 1
ATOM 3282 O O . SER B 1 101 ? -6.164 5.469 9.961 1 91 101 SER B O 1
ATOM 3284 N N . THR B 1 102 ? -7.902 4.781 8.664 1 88.38 102 THR B N 1
ATOM 3285 C CA . THR B 1 102 ? -8.805 4.715 9.812 1 88.38 102 THR B CA 1
ATOM 3286 C C . THR B 1 102 ? -8.891 3.293 10.352 1 88.38 102 THR B C 1
ATOM 3288 O O . THR B 1 102 ? -9.375 3.074 11.461 1 88.38 102 THR B O 1
ATOM 3291 N N . PHE B 1 103 ? -8.5 2.303 9.445 1 81.81 103 PHE B N 1
ATOM 3292 C CA . PHE B 1 103 ? -8.68 0.883 9.727 1 81.81 103 PHE B CA 1
ATOM 3293 C C . PHE B 1 103 ? -10.125 0.589 10.109 1 81.81 103 PHE B C 1
ATOM 3295 O O . PHE B 1 103 ? -10.383 -0.141 11.07 1 81.81 103 PHE B O 1
ATOM 3302 N N . ARG B 1 104 ? -11.008 1.296 9.453 1 80.56 104 ARG B N 1
ATOM 3303 C CA . ARG B 1 104 ? -12.453 1.106 9.531 1 80.56 104 ARG B CA 1
ATOM 3304 C C . ARG B 1 104 ? -12.977 1.462 10.914 1 80.56 104 ARG B C 1
ATOM 3306 O O . ARG B 1 104 ? -13.93 0.843 11.398 1 80.56 104 ARG B O 1
ATOM 3313 N N . ASP B 1 105 ? -12.312 2.373 11.562 1 84.19 105 ASP B N 1
ATOM 3314 C CA . ASP B 1 105 ? -12.773 2.957 12.82 1 84.19 105 ASP B CA 1
ATOM 3315 C C . ASP B 1 105 ? -13.5 4.277 12.578 1 84.19 105 ASP B C 1
ATOM 3317 O O . ASP B 1 105 ? -12.875 5.281 12.227 1 84.19 105 ASP B O 1
ATOM 3321 N N . PRO B 1 106 ? -14.789 4.227 12.828 1 84 106 PRO B N 1
ATOM 3322 C CA . PRO B 1 106 ? -15.547 5.441 12.531 1 84 106 PRO B CA 1
ATOM 3323 C C . PRO B 1 106 ? -15.102 6.637 13.375 1 84 106 PRO B C 1
ATOM 3325 O O . PRO B 1 106 ? -15.156 7.777 12.906 1 84 106 PRO B O 1
ATOM 3328 N N . ALA B 1 107 ? -14.688 6.402 14.586 1 86.12 107 ALA B N 1
ATOM 3329 C CA . ALA B 1 107 ? -14.234 7.488 15.445 1 86.12 107 ALA B CA 1
ATOM 3330 C C . ALA B 1 107 ? -12.969 8.133 14.883 1 86.12 107 ALA B C 1
ATOM 3332 O O . ALA B 1 107 ? -12.805 9.359 14.953 1 86.12 107 ALA B O 1
ATOM 3333 N N . LYS B 1 108 ? -12.125 7.34 14.328 1 87.94 108 LYS B N 1
ATOM 3334 C CA . LYS B 1 108 ? -10.906 7.871 13.711 1 87.94 108 LYS B CA 1
ATOM 3335 C C . LYS B 1 108 ? -11.234 8.695 12.469 1 87.94 108 LYS B C 1
ATOM 3337 O O . LYS B 1 108 ? -10.555 9.68 12.172 1 87.94 108 LYS B O 1
ATOM 3342 N N . GLU B 1 109 ? -12.188 8.203 11.789 1 89.5 109 GLU B N 1
ATOM 3343 C CA . GLU B 1 109 ? -12.578 8.953 10.602 1 89.5 109 GLU B CA 1
ATOM 3344 C C . GLU B 1 109 ? -12.992 10.375 10.961 1 89.5 109 GLU B C 1
ATOM 3346 O O . GLU B 1 109 ? -12.539 11.336 10.336 1 89.5 109 GLU B O 1
ATOM 3351 N N . VAL B 1 110 ? -13.82 10.484 11.977 1 88.44 110 VAL B N 1
ATOM 3352 C CA . VAL B 1 110 ? -14.297 11.789 12.43 1 88.44 110 VAL B CA 1
ATOM 3353 C C . VAL B 1 110 ? -13.117 12.609 12.953 1 88.44 110 VAL B C 1
ATOM 3355 O O . VAL B 1 110 ? -13.008 13.805 12.656 1 88.44 110 VAL B O 1
ATOM 3358 N N . ALA B 1 111 ? -12.266 11.969 13.656 1 88.5 111 ALA B N 1
ATOM 3359 C CA . ALA B 1 111 ? -11.109 12.656 14.227 1 88.5 111 ALA B CA 1
ATOM 3360 C C . ALA B 1 111 ? -10.211 13.227 13.125 1 88.5 111 ALA B C 1
ATOM 3362 O O . ALA B 1 111 ? -9.711 14.344 13.25 1 88.5 111 ALA B O 1
ATOM 3363 N N . TYR B 1 112 ? -10.016 12.469 12.094 1 90.88 112 TYR B N 1
ATOM 3364 C CA . TYR B 1 112 ? -9.188 12.938 10.992 1 90.88 112 TYR B CA 1
ATOM 3365 C C . TYR B 1 112 ? -9.852 14.109 10.273 1 90.88 112 TYR B C 1
ATOM 3367 O O . TYR B 1 112 ? -9.172 15.07 9.891 1 90.88 112 TYR B O 1
ATOM 3375 N N . VAL B 1 113 ? -11.125 14.016 10.102 1 90.31 113 VAL B N 1
ATOM 3376 C CA . VAL B 1 113 ? -11.836 15.125 9.477 1 90.31 113 VAL B CA 1
ATOM 3377 C C . VAL B 1 113 ? -11.688 16.375 10.336 1 90.31 113 VAL B C 1
ATOM 3379 O O . VAL B 1 113 ? -11.414 17.469 9.82 1 90.31 113 VAL B O 1
ATOM 3382 N N . SER B 1 114 ? -11.859 16.203 11.586 1 88.31 114 SER B N 1
ATOM 3383 C CA . SER B 1 114 ? -11.703 17.312 12.523 1 88.31 114 SER B CA 1
ATOM 3384 C C . SER B 1 114 ? -10.312 17.922 12.422 1 88.31 114 SER B C 1
ATOM 3386 O O . SER B 1 114 ? -10.164 19.141 12.398 1 88.31 114 SER B O 1
ATOM 3388 N N . THR B 1 115 ? -9.336 17.078 12.344 1 86.12 115 THR B N 1
ATOM 3389 C CA . THR B 1 115 ? -7.949 17.516 12.25 1 86.12 115 THR B CA 1
ATOM 3390 C C . THR B 1 115 ? -7.719 18.281 10.945 1 86.12 115 THR B C 1
ATOM 3392 O O . THR B 1 115 ? -7.113 19.359 10.961 1 86.12 115 THR B O 1
ATOM 3395 N N . LEU B 1 116 ? -8.203 17.797 9.891 1 89.56 116 LEU B N 1
ATOM 3396 C CA . LEU B 1 116 ? -8.008 18.406 8.578 1 89.56 116 LEU B CA 1
ATOM 3397 C C . LEU B 1 116 ? -8.758 19.734 8.484 1 89.56 116 LEU B C 1
ATOM 3399 O O . LEU B 1 116 ? -8.289 20.672 7.84 1 89.56 116 LEU B O 1
ATOM 3403 N N . ARG B 1 117 ? -9.898 19.781 9.094 1 86.5 117 ARG B N 1
ATOM 3404 C CA . ARG B 1 117 ? -10.633 21.031 9.188 1 86.5 117 ARG B CA 1
ATOM 3405 C C . ARG B 1 117 ? -9.836 22.078 9.945 1 86.5 117 ARG B C 1
ATOM 3407 O O . ARG B 1 117 ? -9.688 23.219 9.484 1 86.5 117 ARG B O 1
ATOM 3414 N N . ALA B 1 118 ? -9.359 21.641 11.039 1 79.75 118 ALA B N 1
ATOM 3415 C CA . ALA B 1 118 ? -8.57 22.547 11.875 1 79.75 118 ALA B CA 1
ATOM 3416 C C . ALA B 1 118 ? -7.344 23.047 11.117 1 79.75 118 ALA B C 1
ATOM 3418 O O . ALA B 1 118 ? -6.922 24.188 11.305 1 79.75 118 ALA B O 1
ATOM 3419 N N . GLN B 1 119 ? -6.855 22.219 10.273 1 80.56 119 GLN B N 1
ATOM 3420 C CA . GLN B 1 119 ? -5.664 22.562 9.5 1 80.56 119 GLN B CA 1
ATOM 3421 C C . GLN B 1 119 ? -6.031 23.344 8.242 1 80.56 119 GLN B C 1
ATOM 3423 O O . GLN B 1 119 ? -5.152 23.734 7.465 1 80.56 119 GLN B O 1
ATOM 3428 N N . ARG B 1 120 ? -7.281 23.547 8 1 83.25 120 ARG B N 1
ATOM 3429 C CA . ARG B 1 120 ? -7.801 24.297 6.867 1 83.25 120 ARG B CA 1
ATOM 3430 C C . ARG B 1 120 ? -7.363 23.688 5.543 1 83.25 120 ARG B C 1
ATOM 3432 O O . ARG B 1 120 ? -6.902 24.391 4.641 1 83.25 120 ARG B O 1
ATOM 3439 N N . ALA B 1 121 ? -7.449 22.391 5.52 1 88.62 121 ALA B N 1
ATOM 3440 C CA . ALA B 1 121 ? -7.184 21.703 4.258 1 88.62 121 ALA B CA 1
ATOM 3441 C C . ALA B 1 121 ? -8.094 22.219 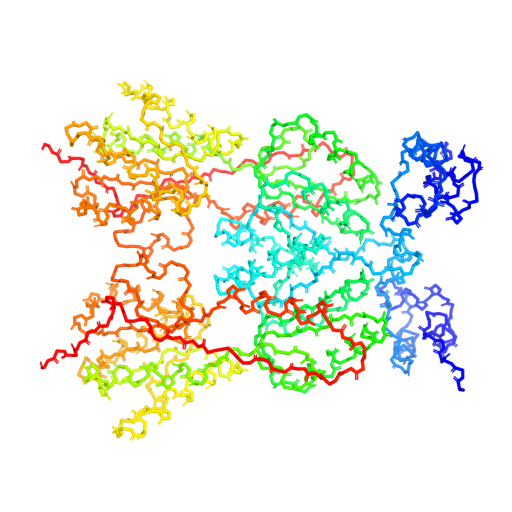3.148 1 88.62 121 ALA B C 1
ATOM 3443 O O . ALA B 1 121 ? -9.273 22.5 3.383 1 88.62 121 ALA B O 1
ATOM 3444 N N . SER B 1 122 ? -7.52 22.281 1.966 1 88.5 122 SER B N 1
ATOM 3445 C CA . SER B 1 122 ? -8.289 22.766 0.827 1 88.5 122 SER B CA 1
ATOM 3446 C C . SER B 1 122 ? -9.398 21.797 0.451 1 88.5 122 SER B C 1
ATOM 3448 O O . SER B 1 122 ? -10.469 22.203 -0.009 1 88.5 122 SER B O 1
ATOM 3450 N N . ALA B 1 123 ? -9.117 20.609 0.636 1 93.12 123 ALA B N 1
ATOM 3451 C CA . ALA B 1 123 ? -10.094 19.562 0.314 1 93.12 123 ALA B CA 1
ATOM 3452 C C . ALA B 1 123 ? -9.906 18.344 1.211 1 93.12 123 ALA B C 1
ATOM 3454 O O . ALA B 1 123 ? -8.797 18.078 1.689 1 93.12 123 ALA B O 1
ATOM 3455 N N . ILE B 1 124 ? -11.023 17.672 1.444 1 93.5 124 ILE B N 1
ATOM 3456 C CA . ILE B 1 124 ? -11.031 16.391 2.143 1 93.5 124 ILE B CA 1
ATOM 3457 C C . ILE B 1 124 ? -11.703 15.328 1.271 1 93.5 124 ILE B C 1
ATOM 3459 O O . ILE B 1 124 ? -12.836 15.508 0.83 1 93.5 124 ILE B O 1
ATOM 3463 N N . LEU B 1 125 ? -10.961 14.312 1.009 1 95.06 125 LEU B N 1
ATOM 3464 C CA . LEU B 1 125 ? -11.492 13.188 0.247 1 95.06 125 LEU B CA 1
ATOM 3465 C C . LEU B 1 125 ? -11.734 11.984 1.151 1 95.06 125 LEU B C 1
ATOM 3467 O O . LEU B 1 125 ? -10.812 11.523 1.834 1 95.06 125 LEU B O 1
ATOM 3471 N N . LEU B 1 126 ? -12.922 11.508 1.18 1 92.12 126 LEU B N 1
ATOM 3472 C CA . LEU B 1 126 ? -13.297 10.312 1.917 1 92.12 126 LEU B CA 1
ATOM 3473 C C . LEU B 1 126 ? -13.336 9.094 0.995 1 92.12 126 LEU B C 1
ATOM 3475 O O . LEU B 1 126 ? -14.242 8.961 0.176 1 92.12 126 LEU B O 1
ATOM 3479 N N . ILE B 1 127 ? -12.203 8.336 1.191 1 89.75 127 ILE B N 1
ATOM 3480 C CA . ILE B 1 127 ? -12.086 7.195 0.289 1 89.75 127 ILE B CA 1
ATOM 3481 C C . ILE B 1 127 ? -12.281 5.898 1.07 1 89.75 127 ILE B C 1
ATOM 3483 O O . ILE B 1 127 ? -11.5 5.59 1.974 1 89.75 127 ILE B O 1
ATOM 3487 N N . GLY B 1 128 ? -13.367 5.23 1.048 1 77.06 128 GLY B N 1
ATOM 3488 C CA . GLY B 1 128 ? -13.719 3.998 1.74 1 77.06 128 GLY B CA 1
ATOM 3489 C C . GLY B 1 128 ? -15.203 3.85 1.988 1 77.06 128 GLY B C 1
ATOM 3490 O O . GLY B 1 128 ? -15.969 4.793 1.779 1 77.06 128 GLY B O 1
ATOM 3491 N N . SER B 1 129 ? -15.492 2.732 2.428 1 65.31 129 SER B N 1
ATOM 3492 C CA . SER B 1 129 ? -16.906 2.393 2.613 1 65.31 129 SER B CA 1
ATOM 3493 C C . SER B 1 129 ? -17.547 3.275 3.676 1 65.31 129 SER B C 1
ATOM 3495 O O . SER B 1 129 ? -16.891 3.688 4.633 1 65.31 129 SER B O 1
ATOM 3497 N N . ALA B 1 130 ? -18.688 3.637 3.287 1 64.19 130 ALA B N 1
ATOM 3498 C CA . ALA B 1 130 ? -19.484 4.305 4.305 1 64.19 130 ALA B CA 1
ATOM 3499 C C . ALA B 1 130 ? -20 3.307 5.34 1 64.19 130 ALA B C 1
ATOM 3501 O O . ALA B 1 130 ? -20.031 2.1 5.086 1 64.19 130 ALA B O 1
ATOM 3502 N N . PHE B 1 131 ? -20.062 3.936 6.508 1 67.31 131 PHE B N 1
ATOM 3503 C CA . PHE B 1 131 ? -20.703 3.18 7.574 1 67.31 131 PHE B CA 1
ATOM 3504 C C . PHE B 1 131 ? -22.203 3.461 7.617 1 67.31 131 PHE B C 1
ATOM 3506 O O . PHE B 1 131 ? -22.625 4.605 7.453 1 67.31 131 PHE B O 1
ATOM 3513 N N . GLU B 1 132 ? -22.938 2.568 7.566 1 69.12 132 GLU B N 1
ATOM 3514 C CA . GLU B 1 132 ? -24.375 2.77 7.738 1 69.12 132 GLU B CA 1
ATOM 3515 C C . GLU B 1 132 ? -24.734 2.902 9.211 1 69.12 132 GLU B C 1
ATOM 3517 O O . GLU B 1 132 ? -25.281 1.971 9.812 1 69.12 132 GLU B O 1
ATOM 3522 N N . ASP B 1 133 ? -24.328 4.047 9.758 1 76.12 133 ASP B N 1
ATOM 3523 C CA . ASP B 1 133 ? -24.531 4.324 11.18 1 76.12 133 ASP B CA 1
ATOM 3524 C C . ASP B 1 133 ? -24.938 5.781 11.398 1 76.12 133 ASP B C 1
ATOM 3526 O O . ASP B 1 133 ? -24.219 6.699 11.016 1 76.12 133 ASP B O 1
ATOM 3530 N N . LYS B 1 134 ? -26.062 5.965 12.07 1 79 134 LYS B N 1
ATOM 3531 C CA . LYS B 1 134 ? -26.641 7.293 12.273 1 79 134 LYS B CA 1
ATOM 3532 C C . LYS B 1 134 ? -25.734 8.156 13.148 1 79 134 LYS B C 1
ATOM 3534 O O . LYS B 1 134 ? -25.609 9.359 12.922 1 79 134 LYS B O 1
ATOM 3539 N N . ALA B 1 135 ? -25.219 7.531 14.172 1 82.38 135 ALA B N 1
ATOM 3540 C CA . ALA B 1 135 ? -24.328 8.281 15.055 1 82.38 135 ALA B CA 1
ATOM 3541 C C . ALA B 1 135 ? -23.109 8.797 14.305 1 82.38 135 ALA B C 1
ATOM 3543 O O . ALA B 1 135 ? -22.688 9.938 14.5 1 82.38 135 ALA B O 1
ATOM 3544 N N . TRP B 1 136 ? -22.578 8.023 13.492 1 82.69 136 TRP B N 1
ATOM 3545 C CA . TRP B 1 136 ? -21.453 8.414 12.664 1 82.69 136 TRP B CA 1
ATOM 3546 C C . TRP B 1 136 ? -21.828 9.539 11.703 1 82.69 136 TRP B C 1
ATOM 3548 O O . TRP B 1 136 ? -21.094 10.516 11.562 1 82.69 136 TRP B O 1
ATOM 3558 N N . GLU B 1 137 ? -22.938 9.398 11.148 1 83.12 137 GLU B N 1
ATOM 3559 C CA . GLU B 1 137 ? -23.406 10.406 10.195 1 83.12 137 GLU B CA 1
ATOM 3560 C C . GLU B 1 137 ? -23.547 11.773 10.859 1 83.12 137 GLU B C 1
ATOM 3562 O O . GLU B 1 137 ? -23.156 12.789 10.273 1 83.12 137 GLU B O 1
ATOM 3567 N N . LYS B 1 138 ? -24.078 11.766 12 1 84.31 138 LYS B N 1
ATOM 3568 C CA . LYS B 1 138 ? -24.25 13.016 12.742 1 84.31 138 LYS B CA 1
ATOM 3569 C C . LYS B 1 138 ? -22.891 13.641 13.086 1 84.31 138 LYS B C 1
ATOM 3571 O O . LYS B 1 138 ? -22.703 14.844 12.914 1 84.31 138 LYS B O 1
ATOM 3576 N N . ALA B 1 139 ? -22.078 12.805 13.594 1 85.56 139 ALA B N 1
ATOM 3577 C CA . ALA B 1 139 ? -20.75 13.289 13.961 1 85.56 139 ALA B CA 1
ATOM 3578 C C . ALA B 1 139 ? -20.016 13.836 12.742 1 85.56 139 ALA B C 1
ATOM 3580 O O . ALA B 1 139 ? -19.359 14.875 12.828 1 85.56 139 ALA B O 1
ATOM 3581 N N . MET B 1 140 ? -20.125 13.188 11.68 1 88.12 140 MET B N 1
ATOM 3582 C CA . MET B 1 140 ? -19.469 13.594 10.438 1 88.12 140 MET B CA 1
ATOM 3583 C C . MET B 1 140 ? -20.047 14.906 9.93 1 88.12 140 MET B C 1
ATOM 3585 O O . MET B 1 140 ? -19.297 15.805 9.531 1 88.12 140 MET B O 1
ATOM 3589 N N . ALA B 1 141 ? -21.328 15 9.992 1 85.12 141 ALA B N 1
ATOM 3590 C CA . ALA B 1 141 ? -21.984 16.219 9.555 1 85.12 141 ALA B CA 1
ATOM 3591 C C . ALA B 1 141 ? -21.531 17.422 10.391 1 85.12 141 ALA B C 1
ATOM 3593 O O . ALA B 1 141 ? -21.344 18.516 9.867 1 85.12 141 ALA B O 1
ATOM 3594 N N . ALA B 1 142 ? -21.375 17.188 11.586 1 86.5 142 ALA B N 1
ATOM 3595 C CA . ALA B 1 142 ? -20.984 18.25 12.516 1 86.5 142 ALA B CA 1
ATOM 3596 C C . ALA B 1 142 ? -19.609 18.797 12.164 1 86.5 142 ALA B C 1
ATOM 3598 O O . ALA B 1 142 ? -19.328 19.969 12.391 1 86.5 142 ALA B O 1
ATOM 3599 N N . GLU B 1 143 ? -18.812 17.922 11.625 1 87.75 143 GLU B N 1
ATOM 3600 C CA . GLU B 1 143 ? -17.469 18.359 11.242 1 87.75 143 GLU B CA 1
ATOM 3601 C C . GLU B 1 143 ? -17.453 18.922 9.828 1 87.75 143 GLU B C 1
ATOM 3603 O O . GLU B 1 143 ? -16.797 19.922 9.562 1 87.75 143 GLU B O 1
ATOM 3608 N N . LEU B 1 144 ? -18.203 18.391 8.945 1 88.44 144 LEU B N 1
ATOM 3609 C CA . LEU B 1 144 ? -18.094 18.703 7.527 1 88.44 144 LEU B CA 1
ATOM 3610 C C . LEU B 1 144 ? -18.844 20 7.211 1 88.44 144 LEU B C 1
ATOM 3612 O O . LEU B 1 144 ? -18.453 20.75 6.312 1 88.44 144 LEU B O 1
ATOM 3616 N N . GLU B 1 145 ? -19.891 20.281 7.914 1 85.81 145 GLU B N 1
ATOM 3617 C CA . GLU B 1 145 ? -20.719 21.438 7.602 1 85.81 145 GLU B CA 1
ATOM 3618 C C . GLU B 1 145 ? -19.953 22.734 7.812 1 85.81 145 GLU B C 1
ATOM 3620 O O . GLU B 1 145 ? -19.844 23.562 6.898 1 85.81 145 GLU B O 1
ATOM 3625 N N . PRO B 1 146 ? -19.406 22.859 9.016 1 83.31 146 PRO B N 1
ATOM 3626 C CA . PRO B 1 146 ? -18.609 24.078 9.18 1 83.31 146 PRO B CA 1
ATOM 3627 C C . PRO B 1 146 ? -17.422 24.156 8.219 1 83.31 146 PRO B C 1
ATOM 3629 O O . PRO B 1 146 ? -17.047 25.234 7.781 1 83.31 146 PRO B O 1
ATOM 3632 N N . TYR B 1 147 ? -16.844 23.094 7.926 1 87.94 147 TYR B N 1
ATOM 3633 C CA . TYR B 1 147 ? -15.727 23.031 6.988 1 87.94 147 TYR B CA 1
ATOM 3634 C C . TYR B 1 147 ? -16.141 23.531 5.613 1 87.94 147 TYR B C 1
ATOM 3636 O O . TYR B 1 147 ? -15.469 24.375 5.02 1 87.94 147 TYR B O 1
ATOM 3644 N N . ARG B 1 148 ? -17.25 23.078 5.176 1 87.25 148 ARG B N 1
ATOM 3645 C CA . ARG B 1 148 ? -17.75 23.453 3.861 1 87.25 148 ARG B CA 1
ATOM 3646 C C . ARG B 1 148 ? -18.156 24.922 3.842 1 87.25 148 ARG B C 1
ATOM 3648 O O . ARG B 1 148 ? -17.938 25.625 2.848 1 87.25 148 ARG B O 1
ATOM 3655 N N . ARG B 1 149 ? -18.719 25.359 4.859 1 81.12 149 ARG B N 1
ATOM 3656 C CA . ARG B 1 149 ? -19.125 26.75 4.961 1 81.12 149 ARG B CA 1
ATOM 3657 C C . ARG B 1 149 ? -17.906 27.672 4.906 1 81.12 149 ARG B C 1
ATOM 3659 O O . ARG B 1 149 ? -18.016 28.812 4.422 1 81.12 149 ARG B O 1
ATOM 3666 N N . GLY B 1 150 ? -16.875 27.109 5.406 1 79.31 150 GLY B N 1
ATOM 3667 C CA . GLY B 1 150 ? -15.648 27.891 5.398 1 79.31 150 GLY B CA 1
ATOM 3668 C C . GLY B 1 150 ? -14.914 27.828 4.074 1 79.31 150 GLY B C 1
ATOM 3669 O O . GLY B 1 150 ? -13.812 28.375 3.941 1 79.31 150 GLY B O 1
ATOM 3670 N N . GLY B 1 151 ? -15.516 27.109 3.156 1 81.25 151 GLY B N 1
ATOM 3671 C CA . GLY B 1 151 ? -14.922 27.062 1.828 1 81.25 151 GLY B CA 1
ATOM 3672 C C . GLY B 1 151 ? -14.227 25.75 1.521 1 81.25 151 GLY B C 1
ATOM 3673 O O . GLY B 1 151 ? -13.672 25.578 0.435 1 81.25 151 GLY B O 1
ATOM 3674 N N . GLY B 1 152 ? -14.258 24.859 2.459 1 88.06 152 GLY B N 1
ATOM 3675 C CA . GLY B 1 152 ? -13.672 23.547 2.225 1 88.06 152 GLY B CA 1
ATOM 3676 C C . GLY B 1 152 ? -14.469 22.703 1.245 1 88.06 152 GLY B C 1
ATOM 3677 O O . GLY B 1 152 ? -15.695 22.812 1.172 1 88.06 152 GLY B O 1
ATOM 3678 N N . HIS B 1 153 ? -13.75 21.859 0.549 1 90.62 153 HIS B N 1
ATOM 3679 C CA . HIS B 1 153 ? -14.391 20.969 -0.41 1 90.62 153 HIS B CA 1
ATOM 3680 C C . HIS B 1 153 ? -14.289 19.516 0.041 1 90.62 153 HIS B C 1
ATOM 3682 O O . HIS B 1 153 ? -13.258 19.094 0.572 1 90.62 153 HIS B O 1
ATOM 3688 N N . VAL B 1 154 ? -15.43 18.797 -0.155 1 91.5 154 VAL B N 1
ATOM 3689 C CA . VAL B 1 154 ? -15.461 17.375 0.23 1 91.5 154 VAL B CA 1
ATOM 3690 C C . VAL B 1 154 ? -15.953 16.531 -0.944 1 91.5 154 VAL B C 1
ATOM 3692 O O . VAL B 1 154 ? -16.906 16.922 -1.636 1 91.5 154 VAL B O 1
ATOM 3695 N N . ALA B 1 155 ? -15.258 15.492 -1.195 1 92.75 155 ALA B N 1
ATOM 3696 C CA . ALA B 1 155 ? -15.703 14.477 -2.146 1 92.75 155 ALA B CA 1
ATOM 3697 C C . ALA B 1 155 ? -15.492 13.078 -1.588 1 92.75 155 ALA B C 1
ATOM 3699 O O . ALA B 1 155 ? -14.695 12.883 -0.668 1 92.75 155 ALA B O 1
ATOM 3700 N N . ALA B 1 156 ? -16.234 12.141 -2.062 1 91 156 ALA B N 1
ATOM 3701 C CA . ALA B 1 156 ? -16.141 10.773 -1.565 1 91 156 ALA B CA 1
ATOM 3702 C C . ALA B 1 156 ? -16.031 9.773 -2.717 1 91 156 ALA B C 1
ATOM 3704 O O . ALA B 1 156 ? -16.438 10.07 -3.844 1 91 156 ALA B O 1
ATOM 3705 N N . VAL B 1 157 ? -15.273 8.75 -2.373 1 89.06 157 VAL B N 1
ATOM 3706 C CA . VAL B 1 157 ? -15.297 7.57 -3.229 1 89.06 157 VAL B CA 1
ATOM 3707 C C . VAL B 1 157 ? -16.094 6.453 -2.547 1 89.06 157 VAL B C 1
ATOM 3709 O O . VAL B 1 157 ? -15.695 5.973 -1.479 1 89.06 157 VAL B O 1
ATOM 3712 N N . SER B 1 158 ? -17.156 6.059 -3.025 1 77 158 SER B N 1
ATOM 3713 C CA . SER B 1 158 ? -18.078 5.008 -2.584 1 77 158 SER B CA 1
ATOM 3714 C C . SER B 1 158 ? -19.422 5.586 -2.158 1 77 158 SER B C 1
ATOM 3716 O O . SER B 1 158 ? -19.688 6.766 -2.387 1 77 158 SER B O 1
ATOM 3718 N N . ARG B 1 159 ? -20.234 4.711 -1.567 1 64.44 159 ARG B N 1
ATOM 3719 C CA . ARG B 1 159 ? -21.609 5.121 -1.27 1 64.44 159 ARG B CA 1
ATOM 3720 C C . ARG B 1 159 ? -21.703 5.758 0.112 1 64.44 159 ARG B C 1
ATOM 3722 O O . ARG B 1 159 ? -21.656 5.059 1.128 1 64.44 159 ARG B O 1
ATOM 3729 N N . HIS B 1 160 ? -21.609 6.992 0.012 1 62.25 160 HIS B N 1
ATOM 3730 C CA . HIS B 1 160 ? -21.859 7.773 1.219 1 62.25 160 HIS B CA 1
ATOM 3731 C C . HIS B 1 160 ? -23.188 8.516 1.124 1 62.25 160 HIS B C 1
ATOM 3733 O O . HIS B 1 160 ? -23.219 9.75 1.149 1 62.25 160 HIS B O 1
ATOM 3739 N N . ARG B 1 161 ? -24.234 7.832 0.927 1 61.09 161 ARG B N 1
ATOM 3740 C CA . ARG B 1 161 ? -25.516 8.445 0.594 1 61.09 161 ARG B CA 1
ATOM 3741 C C . ARG B 1 161 ? -25.875 9.523 1.613 1 61.09 161 ARG B C 1
ATOM 3743 O O . ARG B 1 161 ? -26.375 10.586 1.246 1 61.09 161 ARG B O 1
ATOM 3750 N N . GLY B 1 162 ? -25.469 9.336 2.748 1 66.5 162 GLY B N 1
ATOM 3751 C CA . GLY B 1 162 ? -25.969 10.219 3.791 1 66.5 162 GLY B CA 1
ATOM 3752 C C . GLY B 1 162 ? -25.188 11.516 3.893 1 66.5 162 GLY B C 1
ATOM 3753 O O . GLY B 1 162 ? -25.688 12.5 4.449 1 66.5 162 GLY B O 1
ATOM 3754 N N . LEU B 1 163 ? -24.078 11.68 3.223 1 73.56 163 LEU B N 1
ATOM 3755 C CA . LEU B 1 163 ? -23.234 12.844 3.459 1 73.56 163 LEU B CA 1
ATOM 3756 C C . LEU B 1 163 ? -23.531 13.945 2.447 1 73.56 163 LEU B C 1
ATOM 3758 O O . LEU B 1 163 ? -23.141 15.094 2.643 1 73.56 163 LEU B O 1
ATOM 3762 N N . LYS B 1 164 ? -24.281 13.781 1.429 1 79.62 164 LYS B N 1
ATOM 3763 C CA . LYS B 1 164 ? -24.672 14.766 0.419 1 79.62 164 LYS B CA 1
ATOM 3764 C C . LYS B 1 164 ? -23.438 15.5 -0.122 1 79.62 164 LYS B C 1
ATOM 3766 O O . LYS B 1 164 ? -23.406 16.734 -0.164 1 79.62 164 LYS B O 1
ATOM 3771 N N . VAL B 1 165 ? -22.406 14.766 -0.478 1 85.31 165 VAL B N 1
ATOM 3772 C CA . VAL B 1 165 ? -21.172 15.328 -1.036 1 85.31 165 VAL B CA 1
ATOM 3773 C C . VAL B 1 165 ? -20.938 14.75 -2.432 1 85.31 165 VAL B C 1
ATOM 3775 O O . VAL B 1 165 ? -21.547 13.75 -2.811 1 85.31 165 VAL B O 1
ATOM 3778 N N . ASP B 1 166 ? -20.156 15.469 -3.225 1 90.38 166 ASP B N 1
ATOM 3779 C CA . ASP B 1 166 ? -19.719 14.922 -4.508 1 90.38 166 ASP B CA 1
ATOM 3780 C C . ASP B 1 166 ? -19.172 13.508 -4.34 1 90.38 166 ASP B C 1
ATOM 3782 O O . ASP B 1 166 ? -18.406 13.242 -3.414 1 90.38 166 ASP B O 1
ATOM 3786 N N . THR B 1 167 ? -19.656 12.617 -5.207 1 91.31 167 THR B N 1
ATOM 3787 C CA . THR B 1 167 ? -19.297 11.219 -4.996 1 91.31 167 THR B CA 1
ATOM 3788 C C . THR B 1 167 ? -18.938 10.547 -6.316 1 91.31 167 THR B C 1
ATOM 3790 O O . THR B 1 167 ? -19.641 10.734 -7.316 1 91.31 167 THR B O 1
ATOM 3793 N N . VAL B 1 168 ? -17.812 9.906 -6.332 1 93.31 168 VAL B N 1
ATOM 3794 C CA . VAL B 1 168 ? -17.484 8.938 -7.371 1 93.31 168 VAL B CA 1
ATOM 3795 C C . VAL B 1 168 ? -17.812 7.527 -6.883 1 93.31 168 VAL B C 1
ATOM 3797 O O . VAL B 1 168 ? -17.312 7.086 -5.848 1 93.31 168 VAL B O 1
ATOM 3800 N N . GLN B 1 169 ? -18.656 6.867 -7.578 1 91.62 169 GLN B N 1
ATOM 3801 C CA . GLN B 1 169 ? -19.172 5.582 -7.117 1 91.62 169 GLN B CA 1
ATOM 3802 C C . GLN B 1 169 ? -18.75 4.453 -8.062 1 91.62 169 GLN B C 1
ATOM 3804 O O . GLN B 1 169 ? -19.25 4.363 -9.188 1 91.62 169 GLN B O 1
ATOM 3809 N N . PRO B 1 170 ? -17.859 3.582 -7.562 1 93.56 170 PRO B N 1
ATOM 3810 C CA . PRO B 1 170 ? -17.672 2.369 -8.359 1 93.56 170 PRO B CA 1
ATOM 3811 C C . PRO B 1 170 ? -18.938 1.527 -8.477 1 93.56 170 PRO B C 1
ATOM 3813 O O . PRO B 1 170 ? -19.688 1.402 -7.516 1 93.56 170 PRO B O 1
ATOM 3816 N N . ASP B 1 171 ? -19.219 1.018 -9.578 1 94.56 171 ASP B N 1
ATOM 3817 C CA . ASP B 1 171 ? -20.406 0.186 -9.797 1 94.56 171 ASP B CA 1
ATOM 3818 C C . ASP B 1 171 ? -20.172 -1.232 -9.281 1 94.56 171 ASP B C 1
ATOM 3820 O O . ASP B 1 171 ? -20.094 -2.18 -10.062 1 94.56 171 ASP B O 1
ATOM 3824 N N . ASN B 1 172 ? -20.219 -1.352 -8.008 1 94.62 172 ASN B N 1
ATOM 3825 C CA . ASN B 1 172 ? -19.984 -2.629 -7.344 1 94.62 172 ASN B CA 1
ATOM 3826 C C . ASN B 1 172 ? -21.062 -3.65 -7.695 1 94.62 172 ASN B C 1
ATOM 3828 O O . ASN B 1 172 ? -20.766 -4.812 -7.957 1 94.62 172 ASN B O 1
ATOM 3832 N N . ARG B 1 173 ? -22.266 -3.215 -7.719 1 95.88 173 ARG B N 1
ATOM 3833 C CA . ARG B 1 173 ? -23.359 -4.117 -8.023 1 95.88 173 ARG B CA 1
ATOM 3834 C C . ARG B 1 173 ? -23.281 -4.617 -9.461 1 95.88 173 ARG B C 1
ATOM 3836 O O . ARG B 1 173 ? -23.406 -5.82 -9.711 1 95.88 173 ARG B O 1
ATOM 3843 N N . GLY B 1 174 ? -23.094 -3.67 -10.352 1 97.19 174 GLY B N 1
ATOM 3844 C CA . GLY B 1 174 ? -22.953 -4.051 -11.75 1 97.19 174 GLY B CA 1
ATOM 3845 C C . GLY B 1 174 ? -21.766 -4.957 -12.008 1 97.19 174 GLY B C 1
ATOM 3846 O O . GLY B 1 174 ? -21.859 -5.895 -12.805 1 97.19 174 GLY B O 1
ATOM 3847 N N . GLY B 1 175 ? -20.672 -4.668 -11.328 1 98 175 GLY B N 1
ATOM 3848 C CA . GLY B 1 175 ? -19.5 -5.52 -11.445 1 98 175 GLY B CA 1
ATOM 3849 C C . GLY B 1 175 ? -19.734 -6.934 -10.953 1 98 175 GLY B C 1
ATOM 3850 O O . GLY B 1 175 ? -19.312 -7.898 -11.586 1 98 175 GLY B O 1
ATOM 3851 N N . GLY B 1 176 ? -20.422 -7.031 -9.805 1 98.25 176 GLY B N 1
ATOM 3852 C CA . GLY B 1 176 ? -20.781 -8.344 -9.297 1 98.25 176 GLY B CA 1
ATOM 3853 C C . GLY B 1 176 ? -21.641 -9.141 -10.258 1 98.25 176 GLY B C 1
ATOM 3854 O O . GLY B 1 176 ? -21.391 -10.328 -10.477 1 98.25 176 GLY B O 1
ATOM 3855 N N . ALA B 1 177 ? -22.594 -8.484 -10.82 1 98.56 177 ALA B N 1
ATOM 3856 C CA . ALA B 1 177 ? -23.5 -9.117 -11.773 1 98.56 177 ALA B CA 1
ATOM 3857 C C . ALA B 1 177 ? -22.75 -9.57 -13.023 1 98.56 177 ALA B C 1
ATOM 3859 O O . ALA B 1 177 ? -22.938 -10.688 -13.5 1 98.56 177 ALA B O 1
ATOM 3860 N N . ALA B 1 178 ? -21.922 -8.711 -13.539 1 98.69 178 ALA B N 1
ATOM 3861 C CA . ALA B 1 178 ? -21.156 -9.023 -14.742 1 98.69 178 ALA B CA 1
ATOM 3862 C C . ALA B 1 178 ? -20.25 -10.227 -14.516 1 98.69 178 ALA B C 1
ATOM 3864 O O . ALA B 1 178 ? -20.094 -11.07 -15.406 1 98.69 178 ALA B O 1
ATOM 3865 N N . LEU B 1 179 ? -19.656 -10.281 -13.328 1 98.81 179 LEU B N 1
ATOM 3866 C CA . LEU B 1 179 ? -18.781 -11.406 -12.992 1 98.81 179 LEU B CA 1
ATOM 3867 C C . LEU B 1 179 ? -19.578 -12.711 -12.945 1 98.81 179 LEU B C 1
ATOM 3869 O O . LEU B 1 179 ? -19.156 -13.719 -13.516 1 98.81 179 LEU B O 1
ATOM 3873 N N . ALA B 1 180 ? -20.688 -12.664 -12.281 1 98.69 180 ALA B N 1
ATOM 3874 C CA . ALA B 1 180 ? -21.547 -13.844 -12.219 1 98.69 180 ALA B CA 1
ATOM 3875 C C . ALA B 1 180 ? -21.906 -14.344 -13.617 1 98.69 180 ALA B C 1
ATOM 3877 O O . ALA B 1 180 ? -21.797 -15.539 -13.906 1 98.69 180 ALA B O 1
ATOM 3878 N N . LYS B 1 181 ? -22.281 -13.445 -14.445 1 98.56 181 LYS B N 1
ATOM 3879 C CA . LYS B 1 181 ? -22.656 -13.797 -15.812 1 98.56 181 LYS B CA 1
ATOM 3880 C C . LYS B 1 181 ? -21.5 -14.461 -16.547 1 98.56 181 LYS B C 1
ATOM 3882 O O . LYS B 1 181 ? -21.688 -15.484 -17.203 1 98.56 181 LYS B O 1
ATOM 3887 N N . ALA B 1 182 ? -20.328 -13.891 -16.438 1 98.69 182 ALA B N 1
ATOM 3888 C CA . ALA B 1 182 ? -19.141 -14.43 -17.109 1 98.69 182 ALA B CA 1
ATOM 3889 C C . ALA B 1 182 ? -18.844 -15.852 -16.641 1 98.69 182 ALA B C 1
ATOM 3891 O O . ALA B 1 182 ? -18.484 -16.719 -17.438 1 98.69 182 ALA B O 1
ATOM 3892 N N . LEU B 1 183 ? -18.969 -16.078 -15.344 1 98.5 183 LEU B N 1
ATOM 3893 C CA . LEU B 1 183 ? -18.672 -17.391 -14.766 1 98.5 183 LEU B CA 1
ATOM 3894 C C . LEU B 1 183 ? -19.75 -18.406 -15.125 1 98.5 183 LEU B C 1
ATOM 3896 O O . LEU B 1 183 ? -19.453 -19.578 -15.344 1 98.5 183 LEU B O 1
ATOM 3900 N N . LEU B 1 184 ? -21 -17.969 -15.219 1 98.19 184 LEU B N 1
ATOM 3901 C CA . LEU B 1 184 ? -22.094 -18.812 -15.703 1 98.19 184 LEU B CA 1
ATOM 3902 C C . LEU B 1 184 ? -21.859 -19.219 -17.156 1 98.19 184 LEU B C 1
ATOM 3904 O O . LEU B 1 184 ? -22.062 -20.391 -17.516 1 98.19 184 LEU B O 1
ATOM 3908 N N . ASP B 1 185 ? -21.422 -18.234 -17.906 1 97.94 185 ASP B N 1
ATOM 3909 C CA . ASP B 1 185 ? -21.141 -18.5 -19.312 1 97.94 185 ASP B CA 1
ATOM 3910 C C . ASP B 1 185 ? -20.016 -19.516 -19.469 1 97.94 185 ASP B C 1
ATOM 3912 O O . ASP B 1 185 ? -19.969 -20.234 -20.469 1 97.94 185 ASP B O 1
ATOM 3916 N N . GLN B 1 186 ? -19.141 -19.625 -18.469 1 97.62 186 GLN B N 1
ATOM 3917 C CA . GLN B 1 186 ? -18.062 -20.609 -18.484 1 97.62 186 GLN B CA 1
ATOM 3918 C C . GLN B 1 186 ? -18.594 -22 -18.109 1 97.62 186 GLN B C 1
ATOM 3920 O O . GLN B 1 186 ? -17.891 -23 -18.281 1 97.62 186 GLN B O 1
ATOM 3925 N N . GLY B 1 187 ? -19.812 -22.047 -17.531 1 97.31 187 GLY B N 1
ATOM 3926 C CA . GLY B 1 187 ? -20.422 -23.328 -17.25 1 97.31 187 GLY B CA 1
ATOM 3927 C C . GLY B 1 187 ? -20.594 -23.609 -15.773 1 97.31 187 GLY B C 1
ATOM 3928 O O . GLY B 1 187 ? -21.172 -24.625 -15.391 1 97.31 187 GLY B O 1
ATOM 3929 N N . HIS B 1 188 ? -20.141 -22.734 -14.922 1 97.81 188 HIS B N 1
ATOM 3930 C CA . HIS B 1 188 ? -20.281 -22.938 -13.484 1 97.81 188 HIS B CA 1
ATOM 3931 C C . HIS B 1 188 ? -21.719 -22.781 -13.031 1 97.81 188 HIS B C 1
ATOM 3933 O O . HIS B 1 188 ? -22.453 -21.938 -13.547 1 97.81 188 HIS B O 1
ATOM 3939 N N . ARG B 1 189 ? -22.125 -23.547 -12.055 1 96.31 189 ARG B N 1
ATOM 3940 C CA . ARG B 1 189 ? -23.484 -23.453 -11.516 1 96.31 189 ARG B CA 1
ATOM 3941 C C . ARG B 1 189 ? -23.469 -23.516 -9.992 1 96.31 189 ARG B C 1
ATOM 3943 O O . ARG B 1 189 ? -24.438 -23.156 -9.336 1 96.31 189 ARG B O 1
ATOM 3950 N N . ARG B 1 190 ? -22.375 -24.031 -9.414 1 96.44 190 ARG B N 1
ATOM 3951 C CA . ARG B 1 190 ? -22.188 -24.094 -7.969 1 96.44 190 ARG B CA 1
ATOM 3952 C C . ARG B 1 190 ? -21.109 -23.125 -7.508 1 96.44 190 ARG B C 1
ATOM 3954 O O . ARG B 1 190 ? -19.953 -23.234 -7.902 1 96.44 190 ARG B O 1
ATOM 3961 N N . PHE B 1 191 ? -21.531 -22.234 -6.645 1 98.06 191 PHE B N 1
ATOM 3962 C CA . PHE B 1 191 ? -20.625 -21.172 -6.254 1 98.06 191 PHE B CA 1
ATOM 3963 C C . PHE B 1 191 ? -20.516 -21.078 -4.734 1 98.06 191 PHE B C 1
ATOM 3965 O O . PHE B 1 191 ? -21.438 -21.484 -4.02 1 98.06 191 PHE B O 1
ATOM 3972 N N . ALA B 1 192 ? -19.422 -20.625 -4.277 1 98.5 192 ALA B N 1
ATOM 3973 C CA . ALA B 1 192 ? -19.266 -20.031 -2.949 1 98.5 192 ALA B CA 1
ATOM 3974 C C . ALA B 1 192 ? -18.703 -18.609 -3.041 1 98.5 192 ALA B C 1
ATOM 3976 O O . ALA B 1 192 ? -18.016 -18.266 -4.004 1 98.5 192 ALA B O 1
ATOM 3977 N N . VAL B 1 193 ? -19.094 -17.812 -2.086 1 98.75 193 VAL B N 1
ATOM 3978 C CA . VAL B 1 193 ? -18.594 -16.438 -2.025 1 98.75 193 VAL B CA 1
ATOM 3979 C C . VAL B 1 193 ? -17.859 -16.203 -0.706 1 98.75 193 VAL B C 1
ATOM 3981 O O . VAL B 1 193 ? -18.359 -16.578 0.36 1 98.75 193 VAL B O 1
ATOM 3984 N N . LEU B 1 194 ? -16.641 -15.75 -0.846 1 98.62 194 LEU B N 1
ATOM 3985 C CA . LEU B 1 194 ? -15.906 -15.258 0.313 1 98.62 194 LEU B CA 1
ATOM 3986 C C . LEU B 1 194 ? -16.141 -13.758 0.507 1 98.62 194 LEU B C 1
ATOM 3988 O O . LEU B 1 194 ? -15.664 -12.945 -0.292 1 98.62 194 LEU B O 1
ATOM 3992 N N . ALA B 1 195 ? -16.812 -13.406 1.585 1 96.5 195 ALA B N 1
ATOM 3993 C CA . ALA B 1 195 ? -17.281 -12.031 1.757 1 96.5 195 ALA B CA 1
ATOM 3994 C C . ALA B 1 195 ? -16.656 -11.391 2.992 1 96.5 195 ALA B C 1
ATOM 3996 O O . ALA B 1 195 ? -16.297 -12.086 3.945 1 96.5 195 ALA B O 1
ATOM 3997 N N . GLY B 1 196 ? -16.406 -10.086 2.908 1 90.5 196 GLY B N 1
ATOM 3998 C CA . GLY B 1 196 ? -16.125 -9.312 4.105 1 90.5 196 GLY B CA 1
ATOM 3999 C C . GLY B 1 196 ? -17.359 -9.039 4.945 1 90.5 196 GLY B C 1
ATOM 4000 O O . GLY B 1 196 ? -18.422 -9.602 4.703 1 90.5 196 GLY B O 1
ATOM 4001 N N . PRO B 1 197 ? -17.172 -8.148 5.891 1 85.19 197 PRO B N 1
ATOM 4002 C CA . PRO B 1 197 ? -18.328 -7.797 6.73 1 85.19 197 PRO B CA 1
ATOM 4003 C C . PRO B 1 197 ? -19.453 -7.152 5.938 1 85.19 197 PRO B C 1
ATOM 4005 O O . PRO B 1 197 ? -19.219 -6.199 5.188 1 85.19 197 PRO B O 1
ATOM 4008 N N . ARG B 1 198 ? -20.656 -7.555 6.199 1 85.06 198 ARG B N 1
ATOM 4009 C CA . ARG B 1 198 ? -21.828 -7.09 5.457 1 85.06 198 ARG B CA 1
ATOM 4010 C C . ARG B 1 198 ? -22.234 -5.695 5.906 1 85.06 198 ARG B C 1
ATOM 4012 O O . ARG B 1 198 ? -23.109 -5.074 5.297 1 85.06 198 ARG B O 1
ATOM 4019 N N . SER B 1 199 ? -21.5 -5.129 6.879 1 80.31 199 SER B N 1
ATOM 4020 C CA . SER B 1 199 ? -21.734 -3.752 7.301 1 80.31 199 SER B CA 1
ATOM 4021 C C . SER B 1 199 ? -21.141 -2.762 6.312 1 80.31 199 SER B C 1
ATOM 4023 O O . SER B 1 199 ? -21.438 -1.566 6.363 1 80.31 199 SER B O 1
ATOM 4025 N N . LEU B 1 200 ? -20.422 -3.307 5.453 1 79.88 200 LEU B N 1
ATOM 4026 C CA . LEU B 1 200 ? -19.812 -2.455 4.438 1 79.88 200 LEU B CA 1
ATOM 402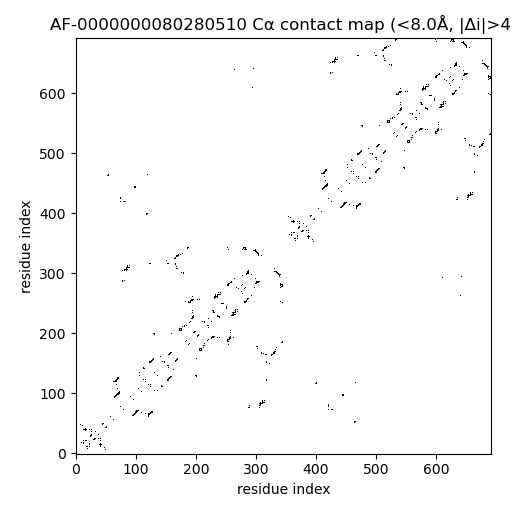7 C C . LEU B 1 200 ? -20.625 -2.463 3.152 1 79.88 200 LEU B C 1
ATOM 4029 O O . LEU B 1 200 ? -20.891 -3.527 2.59 1 79.88 200 LEU B O 1
ATOM 4033 N N . THR B 1 201 ? -20.891 -1.302 2.693 1 83.06 201 THR B N 1
ATOM 4034 C CA . THR B 1 201 ? -21.75 -1.168 1.522 1 83.06 201 THR B CA 1
ATOM 4035 C C . THR B 1 201 ? -21.109 -1.811 0.3 1 83.06 201 THR B C 1
ATOM 4037 O O . THR B 1 201 ? -21.797 -2.383 -0.547 1 83.06 201 THR B O 1
ATOM 4040 N N . THR B 1 202 ? -19.844 -1.769 0.161 1 87.31 202 THR B N 1
ATOM 4041 C CA . THR B 1 202 ? -19.109 -2.361 -0.951 1 87.31 202 THR B CA 1
ATOM 4042 C C . THR B 1 202 ? -19.359 -3.865 -1.023 1 87.31 202 THR B C 1
ATOM 4044 O O . THR B 1 202 ? -19.625 -4.406 -2.102 1 87.31 202 THR B O 1
ATOM 4047 N N . VAL B 1 203 ? -19.359 -4.504 0.102 1 89.44 203 VAL B N 1
ATOM 4048 C CA . VAL B 1 203 ? -19.547 -5.949 0.177 1 89.44 203 VAL B CA 1
ATOM 4049 C C . VAL B 1 203 ? -20.984 -6.301 -0.211 1 89.44 203 VAL B C 1
ATOM 4051 O O . VAL B 1 203 ? -21.203 -7.191 -1.032 1 89.44 203 VAL B O 1
ATOM 4054 N N . VAL B 1 204 ? -21.875 -5.535 0.309 1 90 204 VAL B N 1
ATOM 4055 C CA . VAL B 1 204 ? -23.281 -5.793 0.066 1 90 204 VAL B CA 1
ATOM 4056 C C . VAL B 1 204 ? -23.594 -5.625 -1.42 1 90 204 VAL B C 1
ATOM 4058 O O . VAL B 1 204 ? -24.25 -6.473 -2.021 1 90 204 VAL B O 1
ATOM 4061 N N . ASP B 1 205 ? -23.078 -4.621 -1.978 1 92.06 205 ASP B N 1
ATOM 4062 C CA . ASP B 1 205 ? -23.359 -4.328 -3.381 1 92.06 205 ASP B CA 1
ATOM 4063 C C . ASP B 1 205 ? -22.797 -5.418 -4.289 1 92.06 205 ASP B C 1
ATOM 4065 O O . ASP B 1 205 ? -23.484 -5.887 -5.199 1 92.06 205 ASP B O 1
ATOM 4069 N N . ARG B 1 206 ? -21.562 -5.82 -4.07 1 95.81 206 ARG B N 1
ATOM 4070 C CA . ARG B 1 206 ? -20.938 -6.836 -4.902 1 95.81 206 ARG B CA 1
ATOM 4071 C C . ARG B 1 206 ? -21.641 -8.18 -4.762 1 95.81 206 ARG B C 1
ATOM 4073 O O . ARG B 1 206 ? -21.922 -8.852 -5.758 1 95.81 206 ARG B O 1
ATOM 4080 N N . LEU B 1 207 ? -21.953 -8.492 -3.51 1 96.75 207 LEU B N 1
ATOM 4081 C CA . LEU B 1 207 ? -22.625 -9.758 -3.225 1 96.75 207 LEU B CA 1
ATOM 4082 C C . LEU B 1 207 ? -24.031 -9.773 -3.836 1 96.75 207 LEU B C 1
ATOM 4084 O O . LEU B 1 207 ? -24.422 -10.758 -4.461 1 96.75 207 LEU B O 1
ATOM 4088 N N . ASP B 1 208 ? -24.75 -8.68 -3.668 1 95.94 208 ASP B N 1
ATOM 4089 C CA . ASP B 1 208 ? -26.109 -8.594 -4.184 1 95.94 208 ASP B CA 1
ATOM 4090 C C . ASP B 1 208 ? -26.125 -8.688 -5.707 1 95.94 208 ASP B C 1
ATOM 4092 O O . ASP B 1 208 ? -26.969 -9.375 -6.281 1 95.94 208 ASP B O 1
ATOM 4096 N N . GLY B 1 209 ? -25.25 -7.965 -6.328 1 97.69 209 GLY B N 1
ATOM 4097 C CA . GLY B 1 209 ? -25.156 -8.047 -7.777 1 97.69 209 GLY B CA 1
ATOM 4098 C C . GLY B 1 209 ? -24.859 -9.445 -8.281 1 97.69 209 GLY B C 1
ATOM 4099 O O . GLY B 1 209 ? -25.516 -9.93 -9.211 1 97.69 209 GLY B O 1
ATOM 4100 N N . PHE B 1 210 ? -23.938 -10.117 -7.621 1 98.5 210 PHE B N 1
ATOM 4101 C CA . PHE B 1 210 ? -23.547 -11.477 -7.984 1 98.5 210 PHE B CA 1
ATOM 4102 C C . PHE B 1 210 ? -24.703 -12.445 -7.789 1 98.5 210 PHE B C 1
ATOM 4104 O O . PHE B 1 210 ? -25.047 -13.203 -8.695 1 98.5 210 PHE B O 1
ATOM 4111 N N . ALA B 1 211 ? -25.359 -12.383 -6.676 1 98 211 ALA B N 1
ATOM 4112 C CA . ALA B 1 211 ? -26.438 -13.289 -6.316 1 98 211 ALA B CA 1
ATOM 4113 C C . ALA B 1 211 ? -27.656 -13.086 -7.223 1 98 211 ALA B C 1
ATOM 4115 O O . ALA B 1 211 ? -28.297 -14.047 -7.633 1 98 211 ALA B O 1
ATOM 4116 N N . ALA B 1 212 ? -27.969 -11.867 -7.477 1 97.94 212 ALA B N 1
ATOM 4117 C CA . ALA B 1 212 ? -29.125 -11.562 -8.32 1 97.94 212 ALA B CA 1
ATOM 4118 C C . ALA B 1 212 ? -28.938 -12.133 -9.727 1 97.94 212 ALA B C 1
ATOM 4120 O O . ALA B 1 212 ? -29.891 -12.672 -10.305 1 97.94 212 ALA B O 1
ATOM 4121 N N . GLU B 1 213 ? -27.75 -11.945 -10.258 1 98.06 213 GLU B N 1
ATOM 4122 C CA . GLU B 1 213 ? -27.453 -12.461 -11.586 1 98.06 213 GLU B CA 1
ATOM 4123 C C . GLU B 1 213 ? -27.547 -13.984 -11.617 1 98.06 213 GLU B C 1
ATOM 4125 O O . GLU B 1 213 ? -28.031 -14.562 -12.586 1 98.06 213 GLU B O 1
ATOM 4130 N N . LEU B 1 214 ? -27.031 -14.648 -10.57 1 98.06 214 LEU B N 1
ATOM 4131 C CA . LEU B 1 214 ? -27.156 -16.109 -10.469 1 98.06 214 LEU B CA 1
ATOM 4132 C C . LEU B 1 214 ? -28.609 -16.531 -10.492 1 98.06 214 LEU B C 1
ATOM 4134 O O . LEU B 1 214 ? -28.984 -17.453 -11.234 1 98.06 214 LEU B O 1
ATOM 4138 N N . LEU B 1 215 ? -29.375 -15.875 -9.711 1 96.75 215 LEU B N 1
ATOM 4139 C CA . LEU B 1 215 ? -30.797 -16.203 -9.594 1 96.75 215 LEU B CA 1
ATOM 4140 C C . LEU B 1 215 ? -31.5 -16.062 -10.938 1 96.75 215 LEU B C 1
ATOM 4142 O O . LEU B 1 215 ? -32.312 -16.906 -11.312 1 96.75 215 LEU B O 1
ATOM 4146 N N . GLU B 1 216 ? -31.188 -15.047 -11.617 1 97 216 GLU B N 1
ATOM 4147 C CA . GLU B 1 216 ? -31.781 -14.781 -12.922 1 97 216 GLU B CA 1
ATOM 4148 C C . GLU B 1 216 ? -31.469 -15.906 -13.906 1 97 216 GLU B C 1
ATOM 4150 O O . GLU B 1 216 ? -32.219 -16.125 -14.859 1 97 216 GLU B O 1
ATOM 4155 N N . HIS B 1 217 ? -30.484 -16.641 -13.672 1 96.75 217 HIS B N 1
ATOM 4156 C CA . HIS B 1 217 ? -30.078 -17.688 -14.602 1 96.75 217 HIS B CA 1
ATOM 4157 C C . HIS B 1 217 ? -30.266 -19.062 -13.984 1 96.75 217 HIS B C 1
ATOM 4159 O O . HIS B 1 217 ? -29.641 -20.047 -14.422 1 96.75 217 HIS B O 1
ATOM 4165 N N . GLY B 1 218 ? -30.969 -19.141 -12.938 1 94.81 218 GLY B N 1
ATOM 4166 C CA . GLY B 1 218 ? -31.422 -20.406 -12.391 1 94.81 218 GLY B CA 1
ATOM 4167 C C . GLY B 1 218 ? -30.438 -21.016 -11.414 1 94.81 218 GLY B C 1
ATOM 4168 O O . GLY B 1 218 ? -30.562 -22.188 -11.062 1 94.81 218 GLY B O 1
ATOM 4169 N N . ALA B 1 219 ? -29.453 -20.297 -11.078 1 94 219 ALA B N 1
ATOM 4170 C CA . ALA B 1 219 ? -28.531 -20.734 -10.031 1 94 219 ALA B CA 1
ATOM 4171 C C . ALA B 1 219 ? -28.812 -20 -8.727 1 94 219 ALA B C 1
ATOM 4173 O O . ALA B 1 219 ? -29.359 -18.891 -8.727 1 94 219 ALA B O 1
ATOM 4174 N N . GLU B 1 220 ? -28.562 -20.703 -7.637 1 91.94 220 GLU B N 1
ATOM 4175 C CA . GLU B 1 220 ? -28.859 -20.078 -6.348 1 91.94 220 GLU B CA 1
ATOM 4176 C C . GLU B 1 220 ? -27.609 -20.047 -5.457 1 91.94 220 GLU B C 1
ATOM 4178 O O . GLU B 1 220 ? -26.844 -21 -5.434 1 91.94 220 GLU B O 1
ATOM 4183 N N . LEU B 1 221 ? -27.453 -18.953 -4.859 1 95.62 221 LEU B N 1
ATOM 4184 C CA . LEU B 1 221 ? -26.438 -18.797 -3.816 1 95.62 221 LEU B CA 1
ATOM 4185 C C . LEU B 1 221 ? -27.078 -18.875 -2.432 1 95.62 221 LEU B C 1
ATOM 4187 O O . LEU B 1 221 ? -27.734 -17.922 -1.988 1 95.62 221 LEU B O 1
ATOM 4191 N N . ARG B 1 222 ? -26.875 -19.984 -1.783 1 93.5 222 ARG B N 1
ATOM 4192 C CA . ARG B 1 222 ? -27.453 -20.172 -0.452 1 93.5 222 ARG B CA 1
ATOM 4193 C C . ARG B 1 222 ? -26.625 -19.438 0.599 1 93.5 222 ARG B C 1
ATOM 4195 O O . ARG B 1 222 ? -25.453 -19.125 0.376 1 93.5 222 ARG B O 1
ATOM 4202 N N . GLU B 1 223 ? -27.172 -19.125 1.721 1 92.62 223 GLU B N 1
ATOM 4203 C CA . GLU B 1 223 ? -26.5 -18.406 2.805 1 92.62 223 GLU B CA 1
ATOM 4204 C C . GLU B 1 223 ? -25.266 -19.172 3.275 1 92.62 223 GLU B C 1
ATOM 4206 O O . GLU B 1 223 ? -24.25 -18.562 3.611 1 92.62 223 GLU B O 1
ATOM 4211 N N . ASP B 1 224 ? -25.375 -20.484 3.227 1 93.75 224 ASP B N 1
ATOM 4212 C CA . ASP B 1 224 ? -24.266 -21.312 3.689 1 93.75 224 ASP B CA 1
ATOM 4213 C C . ASP B 1 224 ? -23.109 -21.312 2.68 1 93.75 224 ASP B C 1
ATOM 4215 O O . ASP B 1 224 ? -22 -21.734 2.996 1 93.75 224 ASP B O 1
ATOM 4219 N N . ASP B 1 225 ? -23.375 -20.766 1.504 1 96.5 225 ASP B N 1
ATOM 4220 C CA . ASP B 1 225 ? -22.344 -20.688 0.471 1 96.5 225 ASP B CA 1
ATOM 4221 C C . ASP B 1 225 ? -21.578 -19.359 0.568 1 96.5 225 ASP B C 1
ATOM 4223 O O . ASP B 1 225 ? -20.656 -19.125 -0.2 1 96.5 225 ASP B O 1
ATOM 4227 N N . VAL B 1 226 ? -21.984 -18.547 1.514 1 97.69 226 VAL B N 1
ATOM 4228 C CA . VAL B 1 226 ? -21.281 -17.281 1.761 1 97.69 226 VAL B CA 1
ATOM 4229 C C . VAL B 1 226 ? -20.469 -17.391 3.051 1 97.69 226 VAL B C 1
ATOM 4231 O O . VAL B 1 226 ? -21.047 -17.547 4.137 1 97.69 226 VAL B O 1
ATOM 4234 N N . ALA B 1 227 ? -19.172 -17.391 2.893 1 97.5 227 ALA B N 1
ATOM 4235 C CA . ALA B 1 227 ? -18.281 -17.422 4.047 1 97.5 227 ALA B CA 1
ATOM 4236 C C . ALA B 1 227 ? -17.766 -16.031 4.375 1 97.5 227 ALA B C 1
ATOM 4238 O O . ALA B 1 227 ? -17 -15.438 3.607 1 97.5 227 ALA B O 1
ATOM 4239 N N . GLU B 1 228 ? -18.156 -15.484 5.496 1 95.88 228 GLU B N 1
ATOM 4240 C CA . GLU B 1 228 ? -17.75 -14.148 5.918 1 95.88 228 GLU B CA 1
ATOM 4241 C C . GLU B 1 228 ? -16.469 -14.203 6.738 1 95.88 228 GLU B C 1
ATOM 4243 O O . GLU B 1 228 ? -16.281 -15.102 7.566 1 95.88 228 GLU B O 1
ATOM 4248 N N . ALA B 1 229 ? -15.57 -13.367 6.438 1 95.44 229 ALA B N 1
ATOM 4249 C CA . ALA B 1 229 ? -14.312 -13.188 7.164 1 95.44 229 ALA B CA 1
ATOM 4250 C C . ALA B 1 229 ? -13.797 -11.758 7.027 1 95.44 229 ALA B C 1
ATOM 4252 O O . ALA B 1 229 ? -14.492 -10.891 6.488 1 95.44 229 ALA B O 1
ATOM 4253 N N . ALA B 1 230 ? -12.672 -11.5 7.617 1 90.38 230 ALA B N 1
ATOM 4254 C CA . ALA B 1 230 ? -12.078 -10.172 7.52 1 90.38 230 ALA B CA 1
ATOM 4255 C C . ALA B 1 230 ? -11.758 -9.812 6.074 1 90.38 230 ALA B C 1
ATOM 4257 O O . ALA B 1 230 ? -11.367 -10.68 5.289 1 90.38 230 ALA B O 1
ATOM 4258 N N . PHE B 1 231 ? -11.883 -8.547 5.77 1 88.06 231 PHE B N 1
ATOM 4259 C CA . PHE B 1 231 ? -11.633 -7.992 4.445 1 88.06 231 PHE B CA 1
ATOM 4260 C C . PHE B 1 231 ? -10.133 -7.895 4.176 1 88.06 231 PHE B C 1
ATOM 4262 O O . PHE B 1 231 ? -9.633 -6.828 3.816 1 88.06 231 PHE B O 1
ATOM 4269 N N . THR B 1 232 ? -9.383 -8.984 4.41 1 91.12 232 THR B N 1
ATOM 4270 C CA . THR B 1 232 ? -7.93 -9.055 4.301 1 91.12 232 THR B CA 1
ATOM 4271 C C . THR B 1 232 ? -7.496 -10.359 3.637 1 91.12 232 THR B C 1
ATOM 4273 O O . THR B 1 232 ? -8.32 -11.242 3.391 1 91.12 232 THR B O 1
ATOM 4276 N N . ARG B 1 233 ? -6.227 -10.406 3.338 1 94.62 233 ARG B N 1
ATOM 4277 C CA . ARG B 1 233 ? -5.66 -11.648 2.818 1 94.62 233 ARG B CA 1
ATOM 4278 C C . ARG B 1 233 ? -5.918 -12.805 3.771 1 94.62 233 ARG B C 1
ATOM 4280 O O . ARG B 1 233 ? -6.348 -13.883 3.348 1 94.62 233 ARG B O 1
ATOM 4287 N N . ASP B 1 234 ? -5.625 -12.633 5.074 1 95.25 234 ASP B N 1
ATOM 4288 C CA . ASP B 1 234 ? -5.828 -13.695 6.062 1 95.25 234 ASP B CA 1
ATOM 4289 C C . ASP B 1 234 ? -7.301 -14.07 6.172 1 95.25 234 ASP B C 1
ATOM 4291 O O . ASP B 1 234 ? -7.637 -15.242 6.367 1 95.25 234 ASP B O 1
ATOM 4295 N N . GLY B 1 235 ? -8.109 -13.086 6.055 1 96.31 235 GLY B N 1
ATOM 4296 C CA . GLY B 1 235 ? -9.531 -13.367 6.039 1 96.31 235 GLY B CA 1
ATOM 4297 C C . GLY B 1 235 ? -9.953 -14.234 4.867 1 96.31 235 GLY B C 1
ATOM 4298 O O . GLY B 1 235 ? -10.805 -15.109 5.016 1 96.31 235 GLY B O 1
ATOM 4299 N N . GLY B 1 236 ? -9.383 -14.008 3.682 1 97.88 236 GLY B N 1
ATOM 4300 C CA . GLY B 1 236 ? -9.641 -14.852 2.525 1 97.88 236 GLY B CA 1
ATOM 4301 C C . GLY B 1 236 ? -9.188 -16.281 2.725 1 97.88 236 GLY B C 1
ATOM 4302 O O . GLY B 1 236 ? -9.883 -17.219 2.326 1 97.88 236 GLY B O 1
ATOM 4303 N N . TYR B 1 237 ? -8.031 -16.406 3.367 1 98 237 TYR B N 1
ATOM 4304 C CA . TYR B 1 237 ? -7.512 -17.734 3.686 1 98 237 TYR B CA 1
ATOM 4305 C C . TYR B 1 237 ? -8.461 -18.469 4.613 1 98 237 TYR B C 1
ATOM 4307 O O . TYR B 1 237 ? -8.82 -19.625 4.348 1 98 237 TYR B O 1
ATOM 4315 N N . GLU B 1 238 ? -8.906 -17.828 5.641 1 98.38 238 GLU B N 1
ATOM 4316 C CA . GLU B 1 238 ? -9.797 -18.406 6.637 1 98.38 238 GLU B CA 1
ATOM 4317 C C . GLU B 1 238 ? -11.133 -18.797 6.02 1 98.38 238 GLU B C 1
ATOM 4319 O O . GLU B 1 238 ? -11.664 -19.875 6.293 1 98.38 238 GLU B O 1
ATOM 4324 N N . ALA B 1 239 ? -11.664 -17.891 5.281 1 98.44 239 ALA B N 1
ATOM 4325 C CA . ALA B 1 239 ? -12.945 -18.156 4.633 1 98.44 239 ALA B CA 1
ATOM 4326 C C . ALA B 1 239 ? -12.852 -19.359 3.701 1 98.44 239 ALA B C 1
ATOM 4328 O O . ALA B 1 239 ? -13.766 -20.188 3.652 1 98.44 239 ALA B O 1
ATOM 4329 N N . MET B 1 240 ? -11.797 -19.453 2.973 1 98.62 240 MET B N 1
ATOM 4330 C CA . MET B 1 240 ? -11.609 -20.562 2.045 1 98.62 240 MET B CA 1
ATOM 4331 C C . MET B 1 240 ? -11.477 -21.891 2.799 1 98.62 240 MET B C 1
ATOM 4333 O O . MET B 1 240 ? -11.961 -22.922 2.34 1 98.62 240 MET B O 1
ATOM 4337 N N . GLU B 1 241 ? -10.812 -21.812 3.943 1 98.44 241 GLU B N 1
ATOM 4338 C CA . GLU B 1 241 ? -10.695 -23 4.773 1 98.44 241 GLU B CA 1
ATOM 4339 C C . GLU B 1 241 ? -12.07 -23.531 5.172 1 98.44 241 GLU B C 1
ATOM 4341 O O . GLU B 1 241 ? -12.281 -24.75 5.23 1 98.44 241 GLU B O 1
ATOM 4346 N N . LYS B 1 242 ? -12.969 -22.656 5.461 1 97.81 242 LYS B N 1
ATOM 4347 C CA . LYS B 1 242 ? -14.328 -23.062 5.797 1 97.81 242 LYS B CA 1
ATOM 4348 C C . LYS B 1 242 ? -14.992 -23.797 4.633 1 97.81 242 LYS B C 1
ATOM 4350 O O . LYS B 1 242 ? -15.711 -24.781 4.84 1 97.81 242 LYS B O 1
ATOM 4355 N N . VAL B 1 243 ? -14.789 -23.328 3.416 1 97.81 243 VAL B N 1
ATOM 4356 C CA . VAL B 1 243 ? -15.336 -23.969 2.223 1 97.81 243 VAL B CA 1
ATOM 4357 C C . VAL B 1 243 ? -14.727 -25.359 2.053 1 97.81 243 VAL B C 1
ATOM 4359 O O . VAL B 1 243 ? -15.438 -26.328 1.788 1 97.81 243 VAL B O 1
ATOM 4362 N N . LEU B 1 244 ? -13.43 -25.453 2.275 1 97.88 244 LEU B N 1
ATOM 4363 C CA . LEU B 1 244 ? -12.68 -26.688 2.049 1 97.88 244 LEU B CA 1
ATOM 4364 C C . LEU B 1 244 ? -13.008 -27.719 3.117 1 97.88 244 LEU B C 1
ATOM 4366 O O . LEU B 1 244 ? -12.734 -28.906 2.938 1 97.88 244 LEU B O 1
ATOM 4370 N N . ALA B 1 245 ? -13.539 -27.234 4.246 1 97.44 245 ALA B N 1
ATOM 4371 C CA . ALA B 1 245 ? -13.883 -28.125 5.344 1 97.44 245 ALA B CA 1
ATOM 4372 C C . ALA B 1 245 ? -15.117 -28.953 5.004 1 97.44 245 ALA B C 1
ATOM 4374 O O . ALA B 1 245 ? -15.391 -29.969 5.652 1 97.44 245 ALA B O 1
ATOM 4375 N N . ARG B 1 246 ? -15.844 -28.547 4.004 1 96.06 246 ARG B N 1
ATOM 4376 C CA . ARG B 1 246 ? -17.016 -29.281 3.553 1 96.06 246 ARG B CA 1
ATOM 4377 C C . ARG B 1 246 ? -16.609 -30.578 2.85 1 96.06 246 ARG B C 1
ATOM 4379 O O . ARG B 1 246 ? -15.469 -30.703 2.395 1 96.06 246 ARG B O 1
ATOM 4386 N N . PRO B 1 247 ? -17.578 -31.562 2.746 1 95.5 247 PRO B N 1
ATOM 4387 C CA . PRO B 1 247 ? -17.297 -32.719 1.912 1 95.5 247 PRO B CA 1
ATOM 4388 C C . PRO B 1 247 ? -17 -32.375 0.458 1 95.5 247 PRO B C 1
ATOM 4390 O O . PRO B 1 247 ? -17.65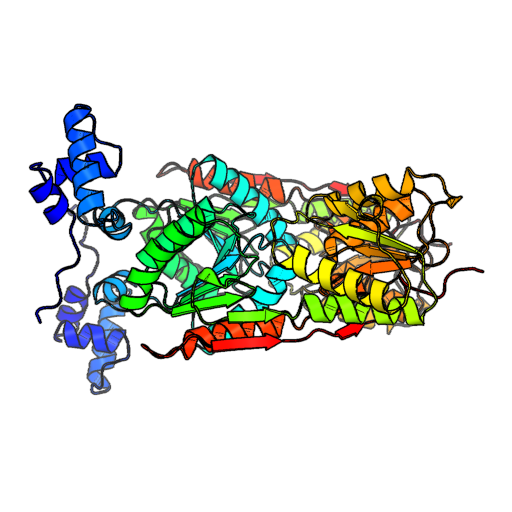6 -31.484 -0.101 1 95.5 247 PRO B O 1
ATOM 4393 N N . ARG B 1 248 ? -16.047 -33 -0.138 1 94.56 248 ARG B N 1
ATOM 4394 C CA . ARG B 1 248 ? -15.578 -32.688 -1.481 1 94.56 248 ARG B CA 1
ATOM 4395 C C . ARG B 1 248 ? -16.734 -32.656 -2.479 1 94.56 248 ARG B C 1
ATOM 4397 O O . ARG B 1 248 ? -16.75 -31.828 -3.393 1 94.56 248 ARG B O 1
ATOM 4404 N N . LYS B 1 249 ? -17.688 -33.531 -2.256 1 93.69 249 LYS B N 1
ATOM 4405 C CA . LYS B 1 249 ? -18.844 -33.656 -3.156 1 93.69 249 LYS B CA 1
ATOM 4406 C C . LYS B 1 249 ? -19.672 -32.375 -3.123 1 93.69 249 LYS B C 1
ATOM 4408 O O . LYS B 1 249 ? -20.438 -32.094 -4.055 1 93.69 249 LYS B O 1
ATOM 4413 N N . GLN B 1 250 ? -19.469 -31.562 -2.094 1 94.25 250 GLN B N 1
ATOM 4414 C CA . GLN B 1 250 ? -20.266 -30.344 -1.917 1 94.25 250 GLN B CA 1
ATOM 4415 C C . GLN B 1 250 ? -19.469 -29.109 -2.301 1 94.25 250 GLN B C 1
ATOM 4417 O O . GLN B 1 250 ? -19.953 -27.984 -2.197 1 94.25 250 GLN B O 1
ATOM 4422 N N . TRP B 1 251 ? -18.266 -29.344 -2.756 1 96.38 251 TRP B N 1
ATOM 4423 C CA . TRP B 1 251 ? -17.422 -28.219 -3.143 1 96.38 251 TRP B CA 1
ATOM 4424 C C . TRP B 1 251 ? -18.031 -27.453 -4.305 1 96.38 251 TRP B C 1
ATOM 4426 O O . TRP B 1 251 ? -18.641 -28.047 -5.203 1 96.38 251 TRP B O 1
ATOM 4436 N N . PRO B 1 252 ? -17.922 -26.125 -4.25 1 97.5 252 PRO B N 1
ATOM 4437 C CA . PRO B 1 252 ? -18.234 -25.375 -5.465 1 97.5 252 PRO B CA 1
ATOM 4438 C C . PRO B 1 252 ? -17.25 -25.625 -6.59 1 97.5 252 PRO B C 1
ATOM 4440 O O . PRO B 1 252 ? -16.156 -26.156 -6.352 1 97.5 252 PRO B O 1
ATOM 4443 N N . THR B 1 253 ? -17.656 -25.359 -7.766 1 97.62 253 THR B N 1
ATOM 4444 C CA . THR B 1 253 ? -16.719 -25.422 -8.883 1 97.62 253 THR B CA 1
ATOM 4445 C C . THR B 1 253 ? -16 -24.078 -9.055 1 97.62 253 THR B C 1
ATOM 4447 O O . THR B 1 253 ? -14.977 -24 -9.734 1 97.62 253 THR B O 1
ATOM 4450 N N . CYS B 1 254 ? -16.625 -23 -8.43 1 98.44 254 CYS B N 1
ATOM 4451 C CA . CYS B 1 254 ? -16.031 -21.672 -8.539 1 98.44 254 CYS B CA 1
ATOM 4452 C C . CYS B 1 254 ? -16.297 -20.859 -7.277 1 98.44 254 CYS B C 1
ATOM 4454 O O . CYS B 1 254 ? -17.391 -20.891 -6.723 1 98.44 254 CYS B O 1
ATOM 4456 N N . VAL B 1 255 ? -15.242 -20.188 -6.836 1 98.75 255 VAL B N 1
ATOM 4457 C CA . VAL B 1 255 ? -15.328 -19.312 -5.68 1 98.75 255 VAL B CA 1
ATOM 4458 C C . VAL B 1 255 ? -15.148 -17.859 -6.125 1 98.75 255 VAL B C 1
ATOM 4460 O O . VAL B 1 255 ? -14.258 -17.547 -6.918 1 98.75 255 VAL B O 1
ATOM 4463 N N . PHE B 1 256 ? -16.062 -17 -5.629 1 98.88 256 PHE B N 1
ATOM 4464 C CA . PHE B 1 256 ? -15.945 -15.555 -5.773 1 98.88 256 PHE B CA 1
ATOM 4465 C C . PHE B 1 256 ? -15.508 -14.914 -4.461 1 98.88 256 PHE B C 1
ATOM 4467 O O . PHE B 1 256 ? -16.266 -14.906 -3.49 1 98.88 256 PHE B O 1
ATOM 4474 N N . ALA B 1 257 ? -14.219 -14.438 -4.434 1 98.75 257 ALA B N 1
ATOM 4475 C CA . ALA B 1 257 ? -13.812 -13.57 -3.336 1 98.75 257 ALA B CA 1
ATOM 4476 C C . ALA B 1 257 ? -14.148 -12.109 -3.641 1 98.75 257 ALA B C 1
ATOM 4478 O O . ALA B 1 257 ? -13.766 -11.586 -4.684 1 98.75 257 ALA B O 1
ATOM 4479 N N . VAL B 1 258 ? -14.688 -11.367 -2.738 1 97.5 258 VAL B N 1
ATOM 4480 C CA . VAL B 1 258 ? -15.281 -10.07 -3.037 1 97.5 258 VAL B CA 1
ATOM 4481 C C . VAL B 1 258 ? -14.188 -9.016 -3.18 1 97.5 258 VAL B C 1
ATOM 4483 O O . VAL B 1 258 ? -14.453 -7.883 -3.58 1 97.5 258 VAL B O 1
ATOM 4486 N N . THR B 1 259 ? -12.961 -9.359 -2.834 1 96.38 259 THR B N 1
ATOM 4487 C CA . THR B 1 259 ? -11.797 -8.523 -3.129 1 96.38 259 THR B CA 1
ATOM 4488 C C . THR B 1 259 ? -10.625 -9.375 -3.605 1 96.38 259 THR B C 1
ATOM 4490 O O . THR B 1 259 ? -10.523 -10.547 -3.248 1 96.38 259 THR B O 1
ATOM 4493 N N . ASP B 1 260 ? -9.766 -8.758 -4.355 1 97.62 260 ASP B N 1
ATOM 4494 C CA . ASP B 1 260 ? -8.57 -9.438 -4.844 1 97.62 260 ASP B CA 1
ATOM 4495 C C . ASP B 1 260 ? -7.699 -9.922 -3.686 1 97.62 260 ASP B C 1
ATOM 4497 O O . ASP B 1 260 ? -7.121 -11.008 -3.75 1 97.62 260 ASP B O 1
ATOM 4501 N N . VAL B 1 261 ? -7.609 -9.148 -2.633 1 95.75 261 VAL B N 1
ATOM 4502 C CA . VAL B 1 261 ? -6.738 -9.516 -1.522 1 95.75 261 VAL B CA 1
ATOM 4503 C C . VAL B 1 261 ? -7.273 -10.773 -0.843 1 95.75 261 VAL B C 1
ATOM 4505 O O . VAL B 1 261 ? -6.504 -11.656 -0.464 1 95.75 261 VAL B O 1
ATOM 4508 N N . MET B 1 262 ? -8.555 -10.883 -0.685 1 97.06 262 MET B N 1
ATOM 4509 C CA . MET B 1 262 ? -9.148 -12.109 -0.156 1 97.06 262 MET B CA 1
ATOM 4510 C C . MET B 1 262 ? -8.914 -13.281 -1.106 1 97.06 262 MET B C 1
ATOM 4512 O O . MET B 1 262 ? -8.672 -14.406 -0.665 1 97.06 262 MET B O 1
ATOM 4516 N N . ALA B 1 263 ? -9.008 -13 -2.414 1 98.56 263 ALA B N 1
ATOM 4517 C CA . ALA B 1 263 ? -8.758 -14.039 -3.406 1 98.56 263 ALA B CA 1
ATOM 4518 C C . ALA B 1 263 ? -7.336 -14.578 -3.287 1 98.56 263 ALA B C 1
ATOM 4520 O O . ALA B 1 263 ? -7.109 -15.781 -3.426 1 98.56 263 ALA B O 1
ATOM 4521 N N . ILE B 1 264 ? -6.41 -13.695 -3.027 1 97.38 264 ILE B N 1
ATOM 4522 C CA . ILE B 1 264 ? -5.02 -14.102 -2.852 1 97.38 264 ILE B CA 1
ATOM 4523 C C . ILE B 1 264 ? -4.91 -15.062 -1.67 1 97.38 264 ILE B C 1
ATOM 4525 O O . ILE B 1 264 ? -4.27 -16.109 -1.772 1 97.38 264 ILE B O 1
ATOM 4529 N N . GLY B 1 265 ? -5.543 -14.688 -0.563 1 97.69 265 GLY B N 1
ATOM 4530 C CA . GLY B 1 265 ? -5.574 -15.57 0.588 1 97.69 265 GLY B CA 1
ATOM 4531 C C . GLY B 1 265 ? -6.238 -16.906 0.295 1 97.69 265 GLY B C 1
ATOM 4532 O O . GLY B 1 265 ? -5.762 -17.953 0.737 1 97.69 265 GLY B O 1
ATOM 4533 N N . ALA B 1 266 ? -7.266 -16.875 -0.436 1 98.62 266 ALA B N 1
ATOM 4534 C CA . ALA B 1 266 ? -7.992 -18.094 -0.813 1 98.62 266 ALA B CA 1
ATOM 4535 C C . ALA B 1 266 ? -7.129 -19 -1.68 1 98.62 266 ALA B C 1
ATOM 4537 O O . ALA B 1 266 ? -7.121 -20.219 -1.496 1 98.62 266 ALA B O 1
ATOM 4538 N N . MET B 1 267 ? -6.434 -18.406 -2.629 1 98.06 267 MET B N 1
ATOM 4539 C CA . MET B 1 267 ? -5.539 -19.188 -3.486 1 98.06 267 MET B CA 1
ATOM 4540 C C . MET B 1 267 ? -4.453 -19.859 -2.664 1 98.06 267 MET B C 1
ATOM 4542 O O . MET B 1 267 ? -4.062 -21 -2.959 1 98.06 267 MET B O 1
ATOM 4546 N N . ALA B 1 268 ? -3.986 -19.172 -1.658 1 96.31 268 ALA B N 1
ATOM 4547 C CA . ALA B 1 268 ? -2.996 -19.766 -0.767 1 96.31 268 ALA B CA 1
ATOM 4548 C C . ALA B 1 268 ? -3.578 -20.969 -0.031 1 96.31 268 ALA B C 1
ATOM 4550 O O . ALA B 1 268 ? -2.922 -22.016 0.089 1 96.31 268 ALA B O 1
ATOM 4551 N N . ALA B 1 269 ? -4.75 -20.828 0.482 1 97.81 269 ALA B N 1
ATOM 4552 C CA . ALA B 1 269 ? -5.422 -21.922 1.177 1 97.81 269 ALA B CA 1
ATOM 4553 C C . ALA B 1 269 ? -5.605 -23.125 0.254 1 97.81 269 ALA B C 1
ATOM 4555 O O . ALA B 1 269 ? -5.395 -24.266 0.663 1 97.81 269 ALA B O 1
ATOM 4556 N N . LEU B 1 270 ? -6.016 -22.891 -0.994 1 98 270 LEU B N 1
ATOM 4557 C CA . LEU B 1 270 ? -6.191 -23.953 -1.978 1 98 270 LEU B CA 1
ATOM 4558 C C . LEU B 1 270 ? -4.871 -24.672 -2.246 1 98 270 LEU B C 1
ATOM 4560 O O . LEU B 1 270 ? -4.824 -25.891 -2.275 1 98 270 LEU B O 1
ATOM 4564 N N . ARG B 1 271 ? -3.881 -23.844 -2.422 1 95.44 271 ARG B N 1
ATOM 4565 C CA . ARG B 1 271 ? -2.553 -24.406 -2.65 1 95.44 271 ARG B CA 1
ATOM 4566 C C . ARG B 1 271 ? -2.127 -25.281 -1.483 1 95.44 271 ARG B C 1
ATOM 4568 O O . ARG B 1 271 ? -1.646 -26.406 -1.688 1 95.44 271 ARG B O 1
ATOM 4575 N N . ASP B 1 272 ? -2.332 -24.812 -0.275 1 95.12 272 ASP B N 1
ATOM 4576 C CA . ASP B 1 272 ? -1.938 -25.547 0.925 1 95.12 272 ASP B CA 1
ATOM 4577 C C . ASP B 1 272 ? -2.734 -26.844 1.062 1 95.12 272 ASP B C 1
ATOM 4579 O O . ASP B 1 272 ? -2.236 -27.828 1.613 1 95.12 272 ASP B O 1
ATOM 4583 N N . ALA B 1 273 ? -3.879 -26.875 0.525 1 97 273 ALA B N 1
ATOM 4584 C CA . ALA B 1 273 ? -4.754 -28.031 0.597 1 97 273 ALA B CA 1
ATOM 4585 C C . ALA B 1 273 ? -4.52 -28.969 -0.584 1 97 273 ALA B C 1
ATOM 4587 O O . ALA B 1 273 ? -5.137 -30.031 -0.673 1 97 273 ALA B O 1
ATOM 4588 N N . GLY B 1 274 ? -3.684 -28.547 -1.519 1 96 274 GLY B N 1
ATOM 4589 C CA . GLY B 1 274 ? -3.387 -29.359 -2.689 1 96 274 GLY B CA 1
ATOM 4590 C C . GLY B 1 274 ? -4.492 -29.328 -3.729 1 96 274 GLY B C 1
ATOM 4591 O O . GLY B 1 274 ? -4.645 -30.266 -4.508 1 96 274 GLY B O 1
ATOM 4592 N N . VAL B 1 275 ? -5.344 -28.312 -3.701 1 97.12 275 VAL B N 1
ATOM 4593 C CA . VAL B 1 275 ? -6.438 -28.172 -4.656 1 97.12 275 VAL B CA 1
ATOM 4594 C C . VAL B 1 275 ? -5.984 -27.328 -5.848 1 97.12 275 VAL B C 1
ATOM 4596 O O . VAL B 1 275 ? -5.535 -26.203 -5.68 1 97.12 275 VAL B O 1
ATOM 4599 N N . SER B 1 276 ? -6.117 -27.797 -7.031 1 96.38 276 SER B N 1
ATOM 4600 C CA . SER B 1 276 ? -5.605 -27.125 -8.227 1 96.38 276 SER B CA 1
ATOM 4601 C C . SER B 1 276 ? -6.559 -26.031 -8.695 1 96.38 276 SER B C 1
ATOM 4603 O O . SER B 1 276 ? -7.777 -26.219 -8.68 1 96.38 276 SER B O 1
ATOM 4605 N N . VAL B 1 277 ? -6.07 -24.906 -9.055 1 97.31 277 VAL B N 1
ATOM 4606 C CA . VAL B 1 277 ? -6.789 -23.781 -9.656 1 97.31 277 VAL B CA 1
ATOM 4607 C C . VAL B 1 277 ? -6.316 -23.578 -11.094 1 97.31 277 VAL B C 1
ATOM 4609 O O . VAL B 1 277 ? -5.121 -23.391 -11.336 1 97.31 277 VAL B O 1
ATOM 4612 N N . PRO B 1 278 ? -7.141 -23.594 -12.047 1 97.19 278 PRO B N 1
ATOM 4613 C CA . PRO B 1 278 ? -8.594 -23.734 -11.953 1 97.19 278 PRO B CA 1
ATOM 4614 C C . PRO B 1 278 ? -9.055 -25.188 -12.086 1 97.19 278 PRO B C 1
ATOM 4616 O O . PRO B 1 278 ? -10.25 -25.438 -12.234 1 97.19 278 PRO B O 1
ATOM 4619 N N . GLY B 1 279 ? -8.172 -26.125 -12.117 1 95.88 279 GLY B N 1
ATOM 4620 C CA . GLY B 1 279 ? -8.469 -27.5 -12.445 1 95.88 279 GLY B CA 1
ATOM 4621 C C . GLY B 1 279 ? -9.578 -28.094 -11.586 1 95.88 279 GLY B C 1
ATOM 4622 O O . GLY B 1 279 ? -10.516 -28.703 -12.102 1 95.88 279 GLY B O 1
ATOM 4623 N N . GLU B 1 280 ? -9.508 -27.969 -10.359 1 96.25 280 GLU B N 1
ATOM 4624 C CA . GLU B 1 280 ? -10.508 -28.5 -9.445 1 96.25 280 GLU B CA 1
ATOM 4625 C C . GLU B 1 280 ? -11.484 -27.422 -9 1 96.25 280 GLU B C 1
ATOM 4627 O O . GLU B 1 280 ? -12.672 -27.688 -8.789 1 96.25 280 GLU B O 1
ATOM 4632 N N . MET B 1 281 ? -10.984 -26.219 -8.875 1 97.94 281 MET B N 1
ATOM 4633 C CA . MET B 1 281 ? -11.812 -25.109 -8.414 1 97.94 281 MET B CA 1
ATOM 4634 C C . MET B 1 281 ? -11.344 -23.797 -9.016 1 97.94 281 MET B C 1
ATOM 4636 O O . MET B 1 281 ? -10.172 -23.438 -8.883 1 97.94 281 MET B O 1
ATOM 4640 N N . SER B 1 282 ? -12.234 -23.125 -9.695 1 98.75 282 SER B N 1
ATOM 4641 C CA . SER B 1 282 ? -11.953 -21.781 -10.195 1 98.75 282 SER B CA 1
ATOM 4642 C C . SER B 1 282 ? -12.109 -20.734 -9.094 1 98.75 282 SER B C 1
ATOM 4644 O O . SER B 1 282 ? -12.844 -20.953 -8.125 1 98.75 282 SER B O 1
ATOM 4646 N N . ILE B 1 283 ? -11.391 -19.609 -9.258 1 98.81 283 ILE B N 1
ATOM 4647 C CA . ILE B 1 283 ? -11.5 -18.531 -8.289 1 98.81 283 ILE B CA 1
ATOM 4648 C C . ILE B 1 283 ? -11.438 -17.188 -9.008 1 98.81 283 ILE B C 1
ATOM 4650 O O . ILE B 1 283 ? -10.656 -17.016 -9.953 1 98.81 283 ILE B O 1
ATOM 4654 N N . ALA B 1 284 ? -12.227 -16.281 -8.578 1 98.88 284 ALA B N 1
ATOM 4655 C CA . ALA B 1 284 ? -12.266 -14.914 -9.102 1 98.88 284 ALA B CA 1
ATOM 4656 C C . ALA B 1 284 ? -12.227 -13.891 -7.965 1 98.88 284 ALA B C 1
ATOM 4658 O O . ALA B 1 284 ? -12.641 -14.18 -6.844 1 98.88 284 ALA B O 1
ATOM 4659 N N . GLY B 1 285 ? -11.703 -12.758 -8.273 1 98.69 285 GLY B N 1
ATOM 4660 C CA . GLY B 1 285 ? -11.656 -11.648 -7.328 1 98.69 285 GLY B CA 1
ATOM 4661 C C . GLY B 1 285 ? -12.391 -10.414 -7.816 1 98.69 285 GLY B C 1
ATOM 4662 O O . GLY B 1 285 ? -13.32 -10.516 -8.617 1 98.69 285 GLY B O 1
ATOM 4663 N N . PHE B 1 286 ? -12.055 -9.242 -7.25 1 98.44 286 PHE B N 1
ATOM 4664 C CA . PHE B 1 286 ? -12.672 -7.957 -7.555 1 98.44 286 PHE B CA 1
ATOM 4665 C C . PHE B 1 286 ? -11.727 -6.812 -7.23 1 98.44 286 PHE B C 1
ATOM 4667 O O . PHE B 1 286 ? -11.156 -6.754 -6.137 1 98.44 286 PHE B O 1
ATOM 4674 N N . ASP B 1 287 ? -11.531 -5.852 -8.195 1 97.12 287 ASP B N 1
ATOM 4675 C CA . ASP B 1 287 ? -10.758 -4.621 -8.055 1 97.12 287 ASP B CA 1
ATOM 4676 C C . ASP B 1 287 ? -9.703 -4.5 -9.148 1 97.12 287 ASP B C 1
ATOM 4678 O O . ASP B 1 287 ? -9.539 -3.432 -9.75 1 97.12 287 ASP B O 1
ATOM 4682 N N . ASP B 1 288 ? -8.953 -5.637 -9.352 1 97.75 288 ASP B N 1
ATOM 4683 C CA . ASP B 1 288 ? -7.824 -5.73 -10.266 1 97.75 288 ASP B CA 1
ATOM 4684 C C . ASP B 1 288 ? -6.625 -4.945 -9.742 1 97.75 288 ASP B C 1
ATOM 4686 O O . ASP B 1 288 ? -6.086 -4.086 -10.445 1 97.75 288 ASP B O 1
ATOM 4690 N N . ILE B 1 289 ? -6.242 -5.277 -8.555 1 94.88 289 ILE B N 1
ATOM 4691 C CA . ILE B 1 289 ? -5.047 -4.66 -7.988 1 94.88 289 ILE B CA 1
ATOM 4692 C C . ILE B 1 289 ? -3.809 -5.164 -8.727 1 94.88 289 ILE B C 1
ATOM 4694 O O . ILE B 1 289 ? -3.826 -6.246 -9.312 1 94.88 289 ILE B O 1
ATOM 4698 N N . PRO B 1 290 ? -2.707 -4.457 -8.695 1 88.56 290 PRO B N 1
ATOM 4699 C CA . PRO B 1 290 ? -1.591 -4.688 -9.617 1 88.56 290 PRO B CA 1
ATOM 4700 C C . PRO B 1 290 ? -1.014 -6.098 -9.508 1 88.56 290 PRO B C 1
ATOM 4702 O O . PRO B 1 290 ? -0.658 -6.703 -10.523 1 88.56 290 PRO B O 1
ATOM 4705 N N . VAL B 1 291 ? -1.019 -6.719 -8.43 1 91.5 291 VAL B N 1
ATOM 4706 C CA . VAL B 1 291 ? -0.257 -7.945 -8.219 1 91.5 291 VAL B CA 1
ATOM 4707 C C . VAL B 1 291 ? -1.03 -9.133 -8.773 1 91.5 291 VAL B C 1
ATOM 4709 O O . VAL B 1 291 ? -0.454 -10.195 -9.023 1 91.5 291 VAL B O 1
ATOM 4712 N N . VAL B 1 292 ? -2.275 -9.039 -9.062 1 94.69 292 VAL B N 1
ATOM 4713 C CA . VAL B 1 292 ? -3.09 -10.219 -9.328 1 94.69 292 VAL B CA 1
ATOM 4714 C C . VAL B 1 292 ? -2.787 -10.742 -10.734 1 94.69 292 VAL B C 1
ATOM 4716 O O . VAL B 1 292 ? -2.99 -11.922 -11.016 1 94.69 292 VAL B O 1
ATOM 4719 N N . ARG B 1 293 ? -2.254 -9.883 -11.625 1 92.88 293 ARG B N 1
ATOM 4720 C CA . ARG B 1 293 ? -1.856 -10.328 -12.961 1 92.88 293 ARG B CA 1
ATOM 4721 C C . ARG B 1 293 ? -0.577 -11.156 -12.898 1 92.88 293 ARG B C 1
ATOM 4723 O O . ARG B 1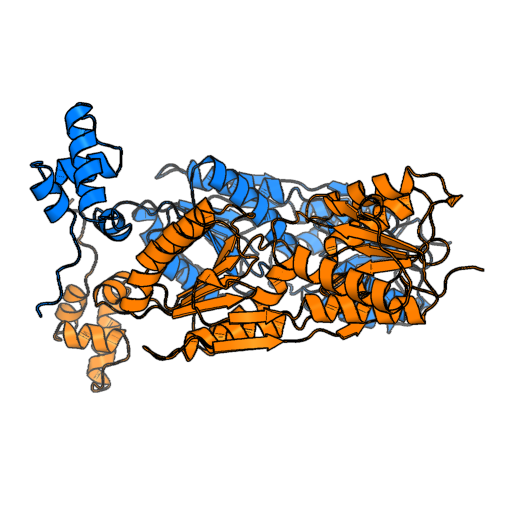 293 ? -0.259 -11.883 -13.844 1 92.88 293 ARG B O 1
ATOM 4730 N N . ASP B 1 294 ? 0.106 -11.031 -11.805 1 92.12 294 ASP B N 1
ATOM 4731 C CA . ASP B 1 294 ? 1.412 -11.672 -11.695 1 92.12 294 ASP B CA 1
ATOM 4732 C C . ASP B 1 294 ? 1.324 -12.953 -10.867 1 92.12 294 ASP B C 1
ATOM 4734 O O . ASP B 1 294 ? 2.328 -13.641 -10.672 1 92.12 294 ASP B O 1
ATOM 4738 N N . LEU B 1 295 ? 0.153 -13.289 -10.398 1 93.94 295 LEU B N 1
ATOM 4739 C CA . LEU B 1 295 ? -0.053 -14.555 -9.703 1 93.94 295 LEU B CA 1
ATOM 4740 C C . LEU B 1 295 ? -0.034 -15.727 -10.68 1 93.94 295 LEU B C 1
ATOM 4742 O O . LEU B 1 295 ? -0.158 -15.531 -11.891 1 93.94 295 LEU B O 1
ATOM 4746 N N . THR B 1 296 ? 0.26 -16.953 -10.141 1 91.44 296 THR B N 1
ATOM 4747 C CA . THR B 1 296 ? 0.154 -18.172 -10.93 1 91.44 296 THR B CA 1
ATOM 4748 C C . THR B 1 296 ? -0.819 -19.156 -10.281 1 91.44 296 THR B C 1
ATOM 4750 O O . THR B 1 296 ? -0.52 -19.734 -9.227 1 91.44 296 THR B O 1
ATOM 4753 N N . PRO B 1 297 ? -1.975 -19.406 -10.883 1 94.75 297 PRO B N 1
ATOM 4754 C CA . PRO B 1 297 ? -2.445 -18.719 -12.094 1 94.75 297 PRO B CA 1
ATOM 4755 C C . PRO B 1 297 ? -2.811 -17.266 -11.836 1 94.75 297 PRO B C 1
ATOM 4757 O O . PRO B 1 297 ? -3.072 -16.875 -10.695 1 94.75 297 PRO B O 1
ATOM 4760 N N . SER B 1 298 ? -2.781 -16.469 -12.938 1 96.38 298 SER B N 1
ATOM 4761 C CA . SER B 1 298 ? -3.238 -15.086 -12.844 1 96.38 298 SER B CA 1
ATOM 4762 C C . SER B 1 298 ? -4.723 -15.016 -12.492 1 96.38 298 SER B C 1
ATOM 4764 O O . SER B 1 298 ? -5.516 -15.828 -12.969 1 96.38 298 SER B O 1
ATOM 4766 N N . LEU B 1 299 ? -5.117 -14.023 -11.773 1 98.38 299 LEU B N 1
ATOM 4767 C CA . LEU B 1 299 ? -6.426 -14.016 -11.125 1 98.38 299 LEU B CA 1
ATOM 4768 C C . LEU B 1 299 ? -7.473 -13.352 -12.016 1 98.38 299 LEU B C 1
ATOM 4770 O O . LEU B 1 299 ? -7.297 -12.203 -12.43 1 98.38 299 LEU B O 1
ATOM 4774 N N . THR B 1 300 ? -8.539 -14.078 -12.344 1 98.81 300 THR B N 1
ATOM 4775 C CA . THR B 1 300 ? -9.758 -13.484 -12.883 1 98.81 300 THR B CA 1
ATOM 4776 C C . THR B 1 300 ? -10.367 -12.492 -11.898 1 98.81 300 THR B C 1
ATOM 4778 O O . THR B 1 300 ? -10.445 -12.781 -10.695 1 98.81 300 THR B O 1
ATOM 4781 N N . THR B 1 301 ? -10.742 -11.32 -12.391 1 98.81 301 THR B N 1
ATOM 4782 C CA . THR B 1 301 ? -11.234 -10.305 -11.469 1 98.81 301 THR B CA 1
ATOM 4783 C C . THR B 1 301 ? -12.133 -9.305 -12.203 1 98.81 301 THR B C 1
ATOM 4785 O O . THR B 1 301 ? -12.297 -9.391 -13.422 1 98.81 301 THR B O 1
ATOM 4788 N N . VAL B 1 302 ? -12.875 -8.5 -11.469 1 98.75 302 VAL B N 1
ATOM 4789 C CA . VAL B 1 302 ? -13.508 -7.301 -12 1 98.75 302 VAL B CA 1
ATOM 4790 C C . VAL B 1 302 ? -12.562 -6.109 -11.883 1 98.75 302 VAL B C 1
ATOM 4792 O O . VAL B 1 302 ? -12.148 -5.742 -10.773 1 98.75 302 VAL B O 1
ATOM 4795 N N . ALA B 1 303 ? -12.211 -5.602 -12.984 1 98.56 303 ALA B N 1
ATOM 4796 C CA . ALA B 1 303 ? -11.273 -4.484 -13.016 1 98.56 303 ALA B CA 1
ATOM 4797 C C . ALA B 1 303 ? -12 -3.15 -12.859 1 98.56 303 ALA B C 1
ATOM 4799 O O . ALA B 1 303 ? -12.742 -2.732 -13.742 1 98.56 303 ALA B O 1
ATOM 4800 N N . LEU B 1 304 ? -11.852 -2.508 -11.727 1 97.06 304 LEU B N 1
ATOM 4801 C CA . LEU B 1 304 ? -12.273 -1.125 -11.531 1 97.06 304 LEU B CA 1
ATOM 4802 C C . LEU B 1 304 ? -11.172 -0.156 -11.961 1 97.06 304 LEU B C 1
ATOM 4804 O O . LEU B 1 304 ? -9.984 -0.45 -11.812 1 97.06 304 LEU B O 1
ATOM 4808 N N . PRO B 1 305 ? -11.523 0.936 -12.531 1 96.81 305 PRO B N 1
ATOM 4809 C CA . PRO B 1 305 ? -10.516 1.954 -12.852 1 96.81 305 PRO B CA 1
ATOM 4810 C C . PRO B 1 305 ? -10.07 2.746 -11.617 1 96.81 305 PRO B C 1
ATOM 4812 O O . PRO B 1 305 ? -10.383 3.934 -11.5 1 96.81 305 PRO B O 1
ATOM 4815 N N . LEU B 1 306 ? -9.312 2.184 -10.805 1 95.25 306 LEU B N 1
ATOM 4816 C CA . LEU B 1 306 ? -9.023 2.67 -9.461 1 95.25 306 LEU B CA 1
ATOM 4817 C C . LEU B 1 306 ? -8.32 4.02 -9.508 1 95.25 306 LEU B C 1
ATOM 4819 O O . LEU B 1 306 ? -8.703 4.957 -8.805 1 95.25 306 LEU B O 1
ATOM 4823 N N . GLU B 1 307 ? -7.301 4.125 -10.336 1 94.62 307 GLU B N 1
ATOM 4824 C CA . GLU B 1 307 ? -6.594 5.395 -10.453 1 94.62 307 GLU B CA 1
ATOM 4825 C C . GLU B 1 307 ? -7.52 6.492 -10.977 1 94.62 307 GLU B C 1
ATOM 4827 O O . GLU B 1 307 ? -7.457 7.637 -10.523 1 94.62 307 GLU B O 1
ATOM 4832 N N . LYS B 1 308 ? -8.336 6.121 -11.883 1 96.69 308 LYS B N 1
ATOM 4833 C CA . LYS B 1 308 ? -9.297 7.078 -12.438 1 96.69 308 LYS B CA 1
ATOM 4834 C C . LYS B 1 308 ? -10.32 7.496 -11.391 1 96.69 308 LYS B C 1
ATOM 4836 O O . LYS B 1 308 ? -10.781 8.641 -11.383 1 96.69 308 LYS B O 1
ATOM 4841 N N . LEU B 1 309 ? -10.758 6.559 -10.586 1 95.94 309 LEU B N 1
ATOM 4842 C CA . LEU B 1 309 ? -11.664 6.887 -9.492 1 95.94 309 LEU B CA 1
ATOM 4843 C C . LEU B 1 309 ? -11.086 7.992 -8.617 1 95.94 309 LEU B C 1
ATOM 4845 O O . LEU B 1 309 ? -11.766 8.977 -8.32 1 95.94 309 LEU B O 1
ATOM 4849 N N . GLY B 1 310 ? -9.812 7.848 -8.289 1 95.5 310 GLY B N 1
ATOM 4850 C CA . GLY B 1 310 ? -9.141 8.844 -7.461 1 95.5 310 GLY B CA 1
ATOM 4851 C C . GLY B 1 310 ? -9 10.188 -8.141 1 95.5 310 GLY B C 1
ATOM 4852 O O . GLY B 1 310 ? -9.273 11.227 -7.539 1 95.5 310 GLY B O 1
ATOM 4853 N N . ALA B 1 311 ? -8.562 10.102 -9.383 1 96 311 ALA B N 1
ATOM 4854 C CA . ALA B 1 311 ? -8.398 11.328 -10.148 1 96 311 ALA B CA 1
ATOM 4855 C C . ALA B 1 311 ? -9.719 12.094 -10.258 1 96 311 ALA B C 1
ATOM 4857 O O . ALA B 1 311 ? -9.75 13.312 -10.086 1 96 311 ALA B O 1
ATOM 4858 N N . ARG B 1 312 ? -10.758 11.336 -10.508 1 95.62 312 ARG B N 1
ATOM 4859 C CA . ARG B 1 312 ? -12.07 11.953 -10.664 1 95.62 312 ARG B CA 1
ATOM 4860 C C . ARG B 1 312 ? -12.547 12.555 -9.344 1 95.62 312 ARG B C 1
ATOM 4862 O O . ARG B 1 312 ? -13.164 13.625 -9.328 1 95.62 312 ARG B O 1
ATOM 4869 N N . ALA B 1 313 ? -12.352 11.859 -8.266 1 94.56 313 ALA B N 1
ATOM 4870 C CA . ALA B 1 313 ? -12.727 12.391 -6.957 1 94.56 313 ALA B CA 1
ATOM 4871 C C . ALA B 1 313 ? -12.008 13.711 -6.672 1 94.56 313 ALA B C 1
ATOM 4873 O O . ALA B 1 313 ? -12.617 14.664 -6.18 1 94.56 313 ALA B O 1
ATOM 4874 N N . MET B 1 314 ? -10.742 13.758 -6.988 1 94 314 MET B N 1
ATOM 4875 C CA . MET B 1 314 ? -9.953 14.969 -6.793 1 94 314 MET B CA 1
ATOM 4876 C C . MET B 1 314 ? -10.461 16.094 -7.688 1 94 314 MET B C 1
ATOM 4878 O O . MET B 1 314 ? -10.562 17.25 -7.254 1 94 314 MET B O 1
ATOM 4882 N N . ASP B 1 315 ? -10.789 15.734 -8.891 1 94.19 315 ASP B N 1
ATOM 4883 C CA . ASP B 1 315 ? -11.336 16.719 -9.828 1 94.19 315 ASP B CA 1
ATOM 4884 C C . ASP B 1 315 ? -12.633 17.312 -9.305 1 94.19 315 ASP B C 1
ATOM 4886 O O . ASP B 1 315 ? -12.844 18.531 -9.398 1 94.19 315 ASP B O 1
ATOM 4890 N N . LEU B 1 316 ? -13.484 16.484 -8.797 1 92.5 316 LEU B N 1
ATOM 4891 C CA . LEU B 1 316 ? -14.742 16.953 -8.242 1 92.5 316 LEU B CA 1
ATOM 4892 C C . LEU B 1 316 ? -14.5 17.922 -7.078 1 92.5 316 LEU B C 1
ATOM 4894 O O . LEU B 1 316 ? -15.18 18.938 -6.961 1 92.5 316 LEU B O 1
ATOM 4898 N N . ALA B 1 317 ? -13.57 17.562 -6.273 1 89.81 317 ALA B N 1
ATOM 4899 C CA . ALA B 1 317 ? -13.273 18.391 -5.109 1 89.81 317 ALA B CA 1
ATOM 4900 C C . ALA B 1 317 ? -12.727 19.75 -5.539 1 89.81 317 ALA B C 1
ATOM 4902 O O . ALA B 1 317 ? -13.062 20.781 -4.945 1 89.81 317 ALA B O 1
ATOM 4903 N N . LEU B 1 318 ? -11.906 19.812 -6.535 1 86.5 318 LEU B N 1
ATOM 4904 C CA . LEU B 1 318 ? -11.258 21.031 -6.988 1 86.5 318 LEU B CA 1
ATOM 4905 C C . LEU B 1 318 ? -12.242 21.938 -7.719 1 86.5 318 LEU B C 1
ATOM 4907 O O . LEU B 1 318 ? -12.125 23.156 -7.676 1 86.5 318 LEU B O 1
ATOM 4911 N N . LYS B 1 319 ? -13.102 21.328 -8.391 1 82.56 319 LYS B N 1
ATOM 4912 C CA . LYS B 1 319 ? -14.023 22.078 -9.234 1 82.56 319 LYS B CA 1
ATOM 4913 C C . LYS B 1 319 ? -15.32 22.391 -8.492 1 82.56 319 LYS B C 1
ATOM 4915 O O . LYS B 1 319 ? -16.266 22.938 -9.078 1 82.56 319 LYS B O 1
ATOM 4920 N N . ALA B 1 320 ? -15.273 22.016 -7.281 1 74 320 ALA B N 1
ATOM 4921 C CA . ALA B 1 320 ? -16.5 22.234 -6.512 1 74 320 ALA B CA 1
ATOM 4922 C C . ALA B 1 320 ? -16.797 23.734 -6.387 1 74 320 ALA B C 1
ATOM 4924 O O . ALA B 1 320 ? -15.883 24.531 -6.203 1 74 320 ALA B O 1
ATOM 4925 N N . ALA B 1 321 ? -18.031 24.031 -6.805 1 64.25 321 ALA B N 1
ATOM 4926 C CA . ALA B 1 321 ? -18.516 25.406 -6.617 1 64.25 321 ALA B CA 1
ATOM 4927 C C . ALA B 1 321 ? -19.5 25.469 -5.465 1 64.25 321 ALA B C 1
ATOM 4929 O O . ALA B 1 321 ? -20.312 24.562 -5.273 1 64.25 321 ALA B O 1
ATOM 4930 N N . PRO B 1 322 ? -19.25 26.516 -4.723 1 62.81 322 PRO B N 1
ATOM 4931 C CA . PRO B 1 322 ? -20.172 26.656 -3.602 1 62.81 322 PRO B CA 1
ATOM 4932 C C . PRO B 1 322 ? -21.641 26.656 -4.047 1 62.81 322 PRO B C 1
ATOM 4934 O O . PRO B 1 322 ? -21.969 27.234 -5.09 1 62.81 322 PRO B O 1
ATOM 4937 N N . GLY B 1 323 ? -22.406 25.859 -3.342 1 64.5 323 GLY B N 1
ATOM 4938 C CA . GLY B 1 323 ? -23.859 25.938 -3.496 1 64.5 323 GLY B CA 1
ATOM 4939 C C . GLY B 1 323 ? -24.391 25 -4.555 1 64.5 323 GLY B C 1
ATOM 4940 O O . GLY B 1 323 ? -25.594 24.984 -4.832 1 64.5 323 GLY B O 1
ATOM 4941 N N . THR B 1 324 ? -23.578 24.328 -5.195 1 69.12 324 THR B N 1
ATOM 4942 C CA . THR B 1 324 ? -24.078 23.422 -6.227 1 69.12 324 THR B CA 1
ATOM 4943 C C . THR B 1 324 ? -24.453 22.078 -5.629 1 69.12 324 THR B C 1
ATOM 4945 O O . THR B 1 324 ? -24 21.719 -4.539 1 69.12 324 THR B O 1
ATOM 4948 N N . ARG B 1 325 ? -25.469 21.484 -6.199 1 81.62 325 ARG B N 1
ATOM 4949 C CA . ARG B 1 325 ? -25.906 20.156 -5.812 1 81.62 325 ARG B CA 1
ATOM 4950 C C . ARG B 1 325 ? -24.766 19.141 -5.965 1 81.62 325 ARG B C 1
ATOM 4952 O O . ARG B 1 325 ? -24.016 19.188 -6.934 1 81.62 325 ARG B O 1
ATOM 4959 N N . PRO B 1 326 ? -24.688 18.312 -4.973 1 87.25 326 PRO B N 1
ATOM 4960 C CA . PRO B 1 326 ? -23.641 17.281 -5.055 1 87.25 326 PRO B CA 1
ATOM 4961 C C . PRO B 1 326 ? -23.766 16.406 -6.297 1 87.25 326 PRO B C 1
ATOM 4963 O O . PRO B 1 326 ? -24.891 16.047 -6.684 1 87.25 326 PRO B O 1
ATOM 4966 N N . ARG B 1 327 ? -22.75 16.219 -6.992 1 90.06 327 ARG B N 1
ATOM 4967 C CA . ARG B 1 327 ? -22.672 15.383 -8.18 1 90.06 327 ARG B CA 1
ATOM 4968 C C . ARG B 1 327 ? -22.312 13.945 -7.816 1 90.06 327 ARG B C 1
ATOM 4970 O O . ARG B 1 327 ? -21.578 13.703 -6.859 1 90.06 327 ARG B O 1
ATOM 4977 N N . VAL B 1 328 ? -22.953 13.031 -8.508 1 90.38 328 VAL B N 1
ATOM 4978 C CA . VAL B 1 328 ? -22.609 11.617 -8.391 1 90.38 328 VAL B CA 1
ATOM 4979 C C . VAL B 1 328 ? -22.125 11.086 -9.734 1 90.38 328 VAL B C 1
ATOM 4981 O O . VAL B 1 328 ? -22.844 11.172 -10.734 1 90.38 328 VAL B O 1
ATOM 4984 N N . VAL B 1 329 ? -20.906 10.625 -9.82 1 92.94 329 VAL B N 1
ATOM 4985 C CA . VAL B 1 329 ? -20.328 10.039 -11.016 1 92.94 329 VAL B CA 1
ATOM 4986 C C . VAL B 1 329 ? -20.141 8.531 -10.82 1 92.94 329 VAL B C 1
ATOM 4988 O O . VAL B 1 329 ? -19.422 8.109 -9.906 1 92.94 329 VAL B O 1
ATOM 4991 N N . ARG B 1 330 ? -20.75 7.789 -11.617 1 93.62 330 ARG B N 1
ATOM 4992 C CA . ARG B 1 330 ? -20.625 6.336 -11.547 1 93.62 330 ARG B CA 1
ATOM 4993 C C . ARG B 1 330 ? -19.578 5.832 -12.531 1 93.62 330 ARG B C 1
ATOM 4995 O O . ARG B 1 330 ? -19.484 6.316 -13.656 1 93.62 330 ARG B O 1
ATOM 5002 N N . MET B 1 331 ? -18.75 4.945 -12.039 1 95 331 MET B N 1
ATOM 5003 C CA . MET B 1 331 ? -17.734 4.355 -12.898 1 95 331 MET B CA 1
ATOM 5004 C C . MET B 1 331 ? -17.812 2.832 -12.875 1 95 331 MET B C 1
ATOM 5006 O O . MET B 1 331 ? -17.719 2.217 -11.812 1 95 331 MET B O 1
ATOM 5010 N N . SER B 1 332 ? -17.922 2.26 -14.016 1 95.62 332 SER B N 1
ATOM 5011 C CA . SER B 1 332 ? -18.109 0.819 -14.141 1 95.62 332 SER B CA 1
ATOM 5012 C C . SER B 1 332 ? -16.781 0.088 -14.234 1 95.62 332 SER B C 1
ATOM 5014 O O . SER B 1 332 ? -15.758 0.684 -14.594 1 95.62 332 SER B O 1
ATOM 5016 N N . GLY B 1 333 ? -16.859 -1.16 -13.766 1 95.56 333 GLY B N 1
ATOM 5017 C CA . GLY B 1 333 ? -15.742 -2.064 -13.969 1 95.56 333 GLY B CA 1
ATOM 5018 C C . GLY B 1 333 ? -15.961 -3.039 -15.109 1 95.56 333 GLY B C 1
ATOM 5019 O O . GLY B 1 333 ? -17.031 -3.043 -15.734 1 95.56 333 GLY B O 1
ATOM 5020 N N . GLU B 1 334 ? -14.906 -3.76 -15.438 1 97.94 334 GLU B N 1
ATOM 5021 C CA . GLU B 1 334 ? -14.961 -4.777 -16.484 1 97.94 334 GLU B CA 1
ATOM 5022 C C . GLU B 1 334 ? -14.398 -6.109 -15.984 1 97.94 334 GLU B C 1
ATOM 5024 O O . GLU B 1 334 ? -13.414 -6.133 -15.242 1 97.94 334 GLU B O 1
ATOM 5029 N N . VAL B 1 335 ? -15.078 -7.16 -16.453 1 98.75 335 VAL B N 1
ATOM 5030 C CA . VAL B 1 335 ? -14.586 -8.484 -16.094 1 98.75 335 VAL B CA 1
ATOM 5031 C C . VAL B 1 335 ? -13.344 -8.82 -16.906 1 98.75 335 VAL B C 1
ATOM 5033 O O . VAL B 1 335 ? -13.344 -8.695 -18.141 1 98.75 335 VAL B O 1
ATOM 5036 N N . VAL B 1 336 ? -12.273 -9.156 -16.281 1 98.69 336 VAL B N 1
ATOM 5037 C CA . VAL B 1 336 ? -11.047 -9.609 -16.922 1 98.69 336 VAL B CA 1
ATOM 5038 C C . VAL B 1 336 ? -10.82 -11.094 -16.609 1 98.69 336 VAL B C 1
ATOM 5040 O O . VAL B 1 336 ? -10.445 -11.453 -15.492 1 98.69 336 VAL B O 1
ATOM 5043 N N . LEU B 1 337 ? -11.047 -11.922 -17.547 1 98.56 337 LEU B N 1
ATOM 5044 C CA . LEU B 1 337 ? -10.82 -13.352 -17.406 1 98.56 337 LEU B CA 1
ATOM 5045 C C . LEU B 1 337 ? -9.336 -13.68 -17.531 1 98.56 337 LEU B C 1
ATOM 5047 O O . LEU B 1 337 ? -8.672 -13.234 -18.469 1 98.56 337 LEU B O 1
ATOM 5051 N N . ARG B 1 338 ? -8.828 -14.406 -16.516 1 97.75 338 ARG B N 1
ATOM 5052 C CA . ARG B 1 338 ? -7.438 -14.836 -16.531 1 97.75 338 ARG B CA 1
ATOM 5053 C C . ARG B 1 338 ? -7.324 -16.328 -16.219 1 97.75 338 ARG B C 1
ATOM 5055 O O . ARG B 1 338 ? -8.266 -17.094 -16.453 1 97.75 338 ARG B O 1
ATOM 5062 N N . GLY B 1 339 ? -6.156 -16.75 -15.727 1 97.31 339 GLY B N 1
ATOM 5063 C CA . GLY B 1 339 ? -5.836 -18.172 -15.648 1 97.31 339 GLY B CA 1
ATOM 5064 C C . GLY B 1 339 ? -6.457 -18.859 -14.445 1 97.31 339 GLY B C 1
ATOM 5065 O O . GLY B 1 339 ? -6.457 -20.094 -14.359 1 97.31 339 GLY B O 1
ATOM 5066 N N . SER B 1 340 ? -7.121 -18.078 -13.578 1 98.44 340 SER B N 1
ATOM 5067 C CA . SER B 1 340 ? -7.633 -18.688 -12.352 1 98.44 340 SER B CA 1
ATOM 5068 C C . SER B 1 340 ? -9.047 -19.219 -12.547 1 98.44 340 SER B C 1
ATOM 5070 O O . SER B 1 340 ? -9.633 -19.797 -11.625 1 98.44 340 SER B O 1
ATOM 5072 N N . THR B 1 341 ? -9.648 -19.031 -13.742 1 98.62 341 THR B N 1
ATOM 5073 C CA . THR B 1 341 ? -10.969 -19.594 -14.016 1 98.62 341 THR B CA 1
ATOM 5074 C C . THR B 1 341 ? -10.961 -20.391 -15.32 1 98.62 341 THR B C 1
ATOM 5076 O O . THR B 1 341 ? -10.211 -20.062 -16.25 1 98.62 341 THR B O 1
ATOM 5079 N N . ALA B 1 342 ? -11.672 -21.422 -15.367 1 97.88 342 ALA B N 1
ATOM 5080 C CA . ALA B 1 342 ? -11.898 -22.281 -16.531 1 97.88 342 ALA B CA 1
ATOM 5081 C C . ALA B 1 342 ? -13.227 -23.016 -16.406 1 97.88 342 ALA B C 1
ATOM 5083 O O . ALA B 1 342 ? -13.891 -22.953 -15.375 1 97.88 342 ALA B O 1
ATOM 5084 N N . SER B 1 343 ? -13.656 -23.594 -17.547 1 96.88 343 SER B N 1
ATOM 5085 C CA . SER B 1 343 ? -14.867 -24.406 -17.5 1 96.88 343 SER B CA 1
ATOM 5086 C C . SER B 1 343 ? -14.734 -25.531 -16.484 1 96.88 343 SER B C 1
ATOM 5088 O O . SER B 1 343 ? -13.68 -26.156 -16.375 1 96.88 343 SER B O 1
ATOM 5090 N N . 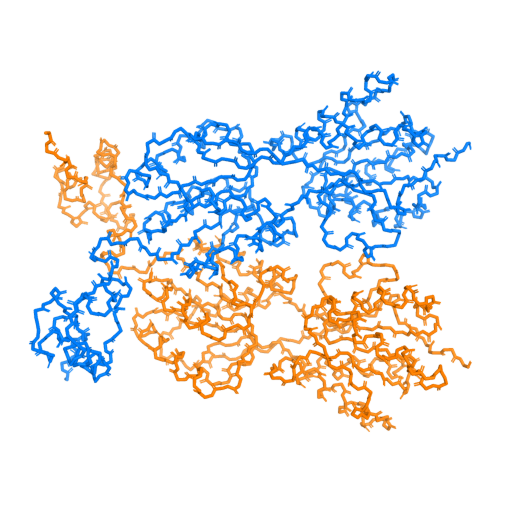PRO B 1 344 ? -15.75 -25.75 -15.703 1 93.69 344 PRO B N 1
ATOM 5091 C CA . PRO B 1 344 ? -15.664 -26.812 -14.703 1 93.69 344 PRO B CA 1
ATOM 5092 C C . PRO B 1 344 ? -15.477 -28.188 -15.336 1 93.69 344 PRO B C 1
ATOM 5094 O O . PRO B 1 344 ? -15.953 -28.438 -16.438 1 93.69 344 PRO B O 1
ATOM 5097 N N . ALA B 1 345 ? -14.672 -28.953 -14.617 1 80.06 345 ALA B N 1
ATOM 5098 C CA . ALA B 1 345 ? -14.453 -30.328 -15.094 1 80.06 345 ALA B CA 1
ATOM 5099 C C . ALA B 1 345 ? -15.758 -31.125 -15.086 1 80.06 345 ALA B C 1
ATOM 5101 O O . ALA B 1 345 ? -16.594 -30.938 -14.203 1 80.06 345 ALA B O 1
ATOM 5102 N N . ARG B 1 346 ? -16.125 -31.812 -16.172 1 61.91 346 ARG B N 1
ATOM 5103 C CA . ARG B 1 346 ? -17.297 -32.656 -16.297 1 61.91 346 ARG B CA 1
ATOM 5104 C C . ARG B 1 346 ? -17.266 -33.812 -15.281 1 61.91 346 ARG B C 1
ATOM 5106 O O . ARG B 1 346 ? -16.188 -34.281 -14.914 1 61.91 346 ARG B O 1
#

InterPro domains:
  IPR000843 LacI-type HTH domain [PF00356] (8-53)
  IPR000843 LacI-type HTH domain [PS50932] (7-61)
  IPR000843 LacI-type HTH domain [SM00354] (6-76)
  IPR000843 LacI-type HTH domain [cd01392] (11-61)
  IPR010982 Lambda repressor-like, DNA-binding domain superfamily [G3DSA:1.10.260.40] (1-62)
  IPR010982 Lambda repressor-like, DNA-binding domain superfamily [SSF47413] (6-62)
  IPR028082 Periplasmic binding protein-like I [SSF53822] (66-344)
  IPR046335 Transcriptional regulator LacI/GalR-like, sensor domain [PF13377] (181-341)